Protein AF-0000000087791163 (afdb_homodimer)

Radius of gyration: 29.07 Å; Cα contacts (8 Å, |Δi|>4): 1615; chains: 2; bounding box: 46×96×60 Å

Sequence (664 aa):
MSKIKMAILGCGGMSGEHAKRYKQHSDVEIVALCDVSEEIVQKYIDKNLAEVEPKPQIFTDFDLMLDSVKPDAVTIVTPHTMHFEHGMKAIAHGCHVFMEKPMVTDSKDAKVLKKAVEESGKVFVVGYNASCTPAMQWLREAIRNNTYGKLETVTGWQTQGWAKGTVGSWRQNPALSGGGQMYDSGAHMFNSLVWSVESPVESVFSFIDNVGTPVDINGTVNIRFQNGVLATMTIAGNCTAGGGAMVYTFETARVEVDGWNGNWIKVFKGWGEEEAVELPGEKQLPNDNFIDAILGRAKAQTSPTNGLIQSQLMDAIYESARTGAPSSPVNDMSKIKMAILGCGGMSGEHAKRYKQHSDVEIVALCDVSEEIVQKYIDKNLAEVEPKPQIFTDFDLMLDSVKPDAVTIVTPHTMHFEHGMKAIAHGCHVFMEKPMVTDSKDAKVLKKAVEESGKVFVVGYNASCTPAMQWLREAIRNNTYGKLETVTGWQTQGWAKGTVGSWRQNPALSGGGQMYDSGAHMFNSLVWSVESPVESVFSFIDNVGTPVDINGTVNIRFQNGVLATMTIAGNCTAGGGAMVYTFETARVEVDGWNGNWIKVFKGWGEEEAVELPGEKQLPNDNFIDAILGRAKAQTSPTNGLIQSQLMDAIYESARTGAPSSPVND

Secondary structure (DSSP, 8-state):
---EEEEEE--SHHHHHHHHHHHT-TTEEEEEEE-S-HHHHHHHHHHH-TT-SSPPEEES-HHHHHHHH--SEEEE-S-GGGHHHHHHHHHHTT-EEEEPSSS-S-HHHHHHHHHHHHHHT--EEE--SGGG-HHHHHHHHHHHTTBTB-EEEEEEEEE--HHHHTTTSGGG-HHHHSSSTTTTTHHHHHHHHHHHH-S-EEEEEEEEE-TTSSS--EEEEEEEETTS-EEEEEEE-S-SS-EEEEEEEESS-EEEE-TTT---EEEESSTT-EE----SS----HHHHHHHHHTTSS--SS-HHHHHHHHHHHHHHHHHHHHTS-B-STT-/-PPEEEEEE--SHHHHHHHHHHHT-TTEEEEEEE-S-HHHHHHHHHHH-TT-SSPPEEES-HHHHHHHH--SEEEE-S-GGGHHHHHHHHHHTT-EEEEPSSS-S-HHHHHHHHHHHHHHT--EEE--SGGG-HHHHHHHHHHHTTBTB-EEEEEEEEE--HHHHTTTSGGG-HHHHSSSTTTTTHHHHHHHHHHHH-S-EEEEEEEEE-TTSSS--EEEEEEEETTS-EEEEEEE-S-SS-EEEEEEEESS-EEEE-TTT---EEEESSTT-EE----SS----HHHHHHHHHTTSS--SS-HHHHHHHHHHHHHHHHHHHHTS-B-STT-

Solvent-accessible surface area (backbone atoms only — not comparable to full-atom values): 32854 Å² total; per-residue (Å²): 130,86,54,43,34,32,26,38,37,27,53,46,76,76,32,44,59,53,46,53,50,40,75,69,33,89,61,42,38,66,51,33,38,27,27,87,40,64,68,47,42,51,53,38,36,62,72,56,42,65,82,50,78,75,68,48,46,82,33,60,41,66,67,58,42,49,70,72,66,57,44,51,26,38,38,40,46,58,56,34,58,48,33,54,62,53,51,51,52,41,46,75,68,66,22,26,37,40,32,41,62,48,48,37,74,35,39,70,58,24,52,54,50,35,52,52,42,65,74,65,71,46,56,49,29,35,50,53,51,43,69,30,14,21,44,44,44,46,50,27,49,37,55,75,64,39,69,40,43,61,68,44,39,36,43,35,40,38,34,24,44,46,53,76,71,35,63,93,39,62,54,49,33,46,87,36,35,60,31,20,35,58,52,52,70,32,37,36,40,53,40,31,48,53,66,39,68,68,53,61,58,52,36,24,40,31,51,68,42,34,83,90,49,79,20,42,27,30,37,40,38,35,37,34,30,68,83,63,33,37,33,38,40,37,36,36,13,59,12,48,18,32,52,58,40,26,39,40,34,17,38,45,23,28,34,40,31,28,40,65,78,30,82,46,69,45,35,23,57,26,69,85,40,76,48,91,78,87,59,68,71,69,73,49,53,44,70,58,42,43,54,32,26,72,72,68,75,40,73,64,69,33,40,50,66,56,37,27,55,45,19,27,50,50,52,15,37,54,49,3,41,72,70,68,40,68,24,44,45,69,85,107,130,86,52,42,34,31,27,39,37,27,54,47,75,76,32,44,59,52,46,52,50,41,74,71,34,88,59,42,39,65,52,32,39,26,25,88,40,64,66,47,41,52,52,39,37,64,72,54,42,65,83,50,78,75,68,50,45,82,33,59,41,67,67,59,42,49,70,69,66,58,43,50,26,38,37,40,44,59,56,34,57,48,33,53,62,53,51,51,53,41,45,74,68,67,20,25,37,39,31,41,61,48,51,37,75,37,39,69,58,25,52,53,50,34,52,52,41,64,73,66,71,46,55,48,29,35,51,54,51,41,69,31,14,21,45,43,44,46,50,28,49,38,55,75,64,40,69,40,43,61,68,44,37,36,42,35,40,37,35,24,44,46,54,76,71,34,63,92,38,61,54,49,32,44,86,35,33,61,30,20,34,57,53,54,71,32,35,36,40,53,38,31,48,52,66,41,68,67,54,61,60,52,38,23,38,31,50,67,41,34,83,90,50,80,21,41,28,29,36,39,38,34,39,34,30,68,82,64,32,36,34,38,39,36,34,35,14,59,13,48,18,32,51,58,39,26,40,40,34,19,38,43,22,28,35,41,33,27,42,67,75,29,82,45,69,45,36,23,56,27,68,86,40,73,48,90,80,87,60,68,73,70,74,49,52,44,70,57,41,43,54,33,26,72,72,68,74,40,73,63,68,32,38,51,66,56,36,27,56,44,18,27,51,49,50,15,37,56,49,4,40,73,70,68,40,68,24,44,45,70,85,108

pLDDT: mean 96.02, std 5.29, range [43.31, 98.94]

Organism: NCBI:txid1960156

Foldseek 3Di:
DAAFAEEEEDLDDVVLVVLQVQQPDPRHDDAAYEALDQVSVVVSCVVRPVPPPPDHHYYPDLLCCCVPVVGQAYEYDFFQQCLLVSLLSCLVSLHAYEYEPPNHQALVSLVVSQVSCVVSVHHYAYQAQQLQALLLVVLLVCQVVCVQHHWAEKEKEWEEQQCVVQPPHCQLVCVRHVAHQCRPQVLLLLLSVCVRNVFFWFKKAKAFDCVPTNHGAWMKMWTAGPVNYTYIYIYHNNDHDTDMWMWTDHPQWIKIARSRNGPDIWIGRDDVRTDDDDTDDHGDGQSVLSSCCNVVNDPRRHGSVSSSSSSLVSVQHVVNNVVVHMGGSPVD/DAAFAEEEEDLDDVVLVVLQVQQPDPRHDDAAYEALDQVSVVVSCVVRPVPPPPDHHYYPDLLCCCVPVVGQAYEYDFFQQCLLVSLLSCLVSLHAYEYEPLNHQALVSLVVSQVSCVVSVHHYAYQAQQLQALLLVVLLVCQVVCVQHHWAEKEKEWEEQQCVVQPPHCQLVCVRHVAHQCRPQVLLLLLSVCVRNVFFWFKKAKAFDCVPTNHTAWMKMWTAGPVNYTYIYTYHNNDHDTDMWMWTDHPQWIKIARSRNGPDIWIGRDDVRTDDDDTDDDGDGQSVLSSCCNVVNDPRRHGSVSSSSSSLVSVQHVVNNVVVHMGGSPVD

InterPro domains:
  IPR000683 Gfo/Idh/MocA-like oxidoreductase, N-terminal [PF01408] (4-128)
  IPR036291 NAD(P)-binding domain superfamily [SSF51735] (3-158)
  IPR052515 Gfo/Idh/MocA Oxidoreductase [PTHR43249] (2-326)
  IPR055170 GFO/IDH/MocA-like oxidoreductase domain [PF22725] (137-262)

Structure (mmCIF, N/CA/C/O backbone):
data_AF-0000000087791163-model_v1
#
loop_
_entity.id
_entity.type
_entity.pdbx_description
1 polymer 'Putative dehydrogenase'
#
loop_
_atom_site.group_PDB
_atom_site.id
_atom_site.type_symbol
_atom_site.label_atom_id
_atom_site.label_alt_id
_atom_site.label_comp_id
_atom_site.label_asym_id
_atom_site.label_entity_id
_atom_site.label_seq_id
_atom_site.pdbx_PDB_ins_code
_atom_site.Cartn_x
_atom_site.Cartn_y
_atom_site.Cartn_z
_atom_site.occupancy
_atom_site.B_iso_or_equiv
_atom_site.auth_seq_id
_atom_site.auth_comp_id
_atom_site.auth_asym_id
_atom_site.auth_atom_id
_atom_site.pdbx_PDB_model_num
ATOM 1 N N . MET A 1 1 ? 11.633 -34.719 -34.844 1 59.03 1 MET A N 1
ATOM 2 C CA . MET A 1 1 ? 11.906 -35 -33.406 1 59.03 1 MET A CA 1
ATOM 3 C C . MET A 1 1 ? 10.633 -35.406 -32.688 1 59.03 1 MET A C 1
ATOM 5 O O . MET A 1 1 ? 9.531 -35.062 -33.094 1 59.03 1 MET A O 1
ATOM 9 N N . SER A 1 2 ? 10.672 -36.375 -31.797 1 86.06 2 SER A N 1
ATOM 10 C CA . SER A 1 2 ? 9.484 -36.906 -31.141 1 86.06 2 SER A CA 1
ATOM 11 C C . SER A 1 2 ? 8.836 -35.844 -30.25 1 86.06 2 SER A C 1
ATOM 13 O O . SER A 1 2 ? 9.531 -35.062 -29.625 1 86.06 2 SER A O 1
ATOM 15 N N . LYS A 1 3 ? 7.523 -35.625 -30.406 1 95.12 3 LYS A N 1
ATOM 16 C CA . LYS A 1 3 ? 6.762 -34.688 -29.609 1 95.12 3 LYS A CA 1
ATOM 17 C C . LYS A 1 3 ? 6.742 -35.062 -28.141 1 95.12 3 LYS A C 1
ATOM 19 O O . LYS A 1 3 ? 6.828 -36.25 -27.797 1 95.12 3 LYS A O 1
ATOM 24 N N . ILE A 1 4 ? 6.73 -34.125 -27.297 1 97.88 4 ILE A N 1
ATOM 25 C CA . ILE A 1 4 ? 6.516 -34.344 -25.859 1 97.88 4 ILE A CA 1
ATOM 26 C C . ILE A 1 4 ? 5.105 -34.875 -25.625 1 97.88 4 ILE A C 1
ATOM 28 O O . ILE A 1 4 ? 4.117 -34.219 -25.969 1 97.88 4 ILE A O 1
ATOM 32 N N . LYS A 1 5 ? 5.051 -36.062 -25.141 1 98.31 5 LYS A N 1
ATOM 33 C CA . LYS A 1 5 ? 3.756 -36.594 -24.734 1 98.31 5 LYS A CA 1
ATOM 34 C C . LYS A 1 5 ? 3.271 -35.938 -23.453 1 98.31 5 LYS A C 1
ATOM 36 O O . LYS A 1 5 ? 3.771 -36.219 -22.359 1 98.31 5 LYS A O 1
ATOM 41 N N . MET A 1 6 ? 2.232 -35.062 -23.609 1 98.56 6 MET A N 1
ATOM 42 C CA . MET A 1 6 ? 1.735 -34.25 -22.5 1 98.56 6 MET A CA 1
ATOM 43 C C . MET A 1 6 ? 0.412 -34.812 -21.969 1 98.56 6 MET A C 1
ATOM 45 O O . MET A 1 6 ? -0.527 -35 -22.75 1 98.56 6 MET A O 1
ATOM 49 N N . ALA A 1 7 ? 0.356 -35.094 -20.703 1 98.69 7 ALA A N 1
ATOM 50 C CA . ALA A 1 7 ? -0.91 -35.375 -20.031 1 98.69 7 ALA A CA 1
ATOM 51 C C . ALA A 1 7 ? -1.381 -34.156 -19.219 1 98.69 7 ALA A C 1
ATOM 53 O O . ALA A 1 7 ? -0.566 -33.375 -18.75 1 98.69 7 ALA A O 1
ATOM 54 N N . ILE A 1 8 ? -2.697 -33.969 -19.062 1 98.62 8 ILE A N 1
ATOM 55 C CA . ILE A 1 8 ? -3.283 -32.906 -18.281 1 98.62 8 ILE A CA 1
ATOM 56 C C . ILE A 1 8 ? -4.137 -33.469 -17.156 1 98.62 8 ILE A C 1
ATOM 58 O O . ILE A 1 8 ? -5.031 -34.281 -17.391 1 98.62 8 ILE A O 1
ATOM 62 N N . LEU A 1 9 ? -3.725 -33.156 -15.961 1 98.69 9 LEU A N 1
ATOM 63 C CA . LEU A 1 9 ? -4.492 -33.531 -14.773 1 98.69 9 LEU A CA 1
ATOM 64 C C . LEU A 1 9 ? -5.289 -32.344 -14.25 1 98.69 9 LEU A C 1
ATOM 66 O O . LEU A 1 9 ? -4.707 -31.344 -13.805 1 98.69 9 LEU A O 1
ATOM 70 N N . GLY A 1 10 ? -6.613 -32.438 -14.164 1 98.19 10 GLY A N 1
ATOM 71 C CA . GLY A 1 10 ? -7.508 -31.328 -13.859 1 98.19 10 GLY A CA 1
ATOM 72 C C . GLY A 1 10 ? -8.055 -30.641 -15.102 1 98.19 10 GLY A C 1
ATOM 73 O O . GLY A 1 10 ? -7.332 -29.922 -15.797 1 98.19 10 GLY A O 1
ATOM 74 N N . CYS A 1 11 ? -9.336 -30.828 -15.375 1 96.56 11 CYS A N 1
ATOM 75 C CA . CYS A 1 11 ? -9.961 -30.344 -16.594 1 96.56 11 CYS A CA 1
ATOM 76 C C . CYS A 1 11 ? -10.961 -29.234 -16.297 1 96.56 11 CYS A C 1
ATOM 78 O O . CYS A 1 11 ? -12.078 -29.25 -16.797 1 96.56 11 CYS A O 1
ATOM 80 N N . GLY A 1 12 ? -10.492 -28.328 -15.43 1 90.88 12 GLY A N 1
ATOM 81 C CA . GLY A 1 12 ? -11.289 -27.156 -15.102 1 90.88 12 GLY A CA 1
ATOM 82 C C . GLY A 1 12 ? -11.031 -25.969 -16.016 1 90.88 12 GLY A C 1
ATOM 83 O O . GLY A 1 12 ? -10.43 -26.125 -17.078 1 90.88 12 GLY A O 1
ATOM 84 N N . GLY A 1 13 ? -11.594 -24.797 -15.695 1 85.31 13 GLY A N 1
ATOM 85 C CA . GLY A 1 13 ? -11.555 -23.594 -16.516 1 85.31 13 GLY A CA 1
ATOM 86 C C . GLY A 1 13 ? -10.141 -23.188 -16.906 1 85.31 13 GLY A C 1
ATOM 87 O O . GLY A 1 13 ? -9.828 -23.078 -18.094 1 85.31 13 GLY A O 1
ATOM 88 N N . MET A 1 14 ? -9.258 -23.031 -15.961 1 88 14 MET A N 1
ATOM 89 C CA . MET A 1 14 ? -7.891 -22.609 -16.219 1 88 14 MET A CA 1
ATOM 90 C C . MET A 1 14 ? -7.168 -23.609 -17.125 1 88 14 MET A C 1
ATOM 92 O O . MET A 1 14 ? -6.312 -23.219 -17.922 1 88 14 MET A O 1
ATOM 96 N N . SER A 1 15 ? -7.527 -24.797 -16.984 1 94 15 SER A N 1
ATOM 97 C CA . SER A 1 15 ? -6.914 -25.875 -17.766 1 94 15 SER A CA 1
ATOM 98 C C . SER A 1 15 ? -7.195 -25.703 -19.25 1 94 15 SER A C 1
ATOM 100 O O . SER A 1 15 ? -6.391 -26.109 -20.094 1 94 15 SER A O 1
ATOM 102 N N . GLY A 1 16 ? -8.312 -25.125 -19.547 1 93.81 16 GLY A N 1
ATOM 103 C CA . GLY A 1 16 ? -8.664 -24.891 -20.938 1 93.81 16 GLY A CA 1
ATOM 104 C C . GLY A 1 16 ? -7.648 -24.031 -21.672 1 93.81 16 GLY A C 1
ATOM 105 O O . GLY A 1 16 ? -7.352 -24.266 -22.844 1 93.81 16 GLY A O 1
ATOM 106 N N . GLU A 1 17 ? -7.094 -23.109 -20.984 1 92.88 17 GLU A N 1
ATOM 107 C CA . GLU A 1 17 ? -6.082 -22.234 -21.578 1 92.88 17 GLU A CA 1
ATOM 108 C C . GLU A 1 17 ? -4.805 -23.016 -21.891 1 92.88 17 GLU A C 1
ATOM 110 O O . GLU A 1 17 ? -4.148 -22.75 -22.906 1 92.88 17 GLU A O 1
ATOM 115 N N . HIS A 1 18 ? -4.477 -23.953 -21.062 1 95.31 18 HIS A N 1
ATOM 116 C CA . HIS A 1 18 ? -3.316 -24.797 -21.312 1 95.31 18 HIS A CA 1
ATOM 117 C C . HIS A 1 18 ? -3.539 -25.703 -22.531 1 95.31 18 HIS A C 1
ATOM 119 O O . HIS A 1 18 ? -2.666 -25.812 -23.391 1 95.31 18 HIS A O 1
ATOM 125 N N . ALA A 1 19 ? -4.715 -26.25 -22.609 1 95.69 19 ALA A N 1
ATOM 126 C CA . ALA A 1 19 ? -5.047 -27.125 -23.734 1 95.69 19 ALA A CA 1
ATOM 127 C C . ALA A 1 19 ? -4.953 -26.391 -25.062 1 95.69 19 ALA A C 1
ATOM 129 O O . ALA A 1 19 ? -4.398 -26.906 -26.031 1 95.69 19 ALA A O 1
ATOM 130 N N . LYS A 1 20 ? -5.492 -25.203 -25.016 1 93.44 20 LYS A N 1
ATOM 131 C CA . LYS A 1 20 ? -5.484 -24.375 -26.219 1 93.44 20 LYS A CA 1
ATOM 132 C C . LYS A 1 20 ? -4.059 -24.078 -26.672 1 93.44 20 LYS A C 1
ATOM 134 O O . LYS A 1 20 ? -3.768 -24.094 -27.875 1 93.44 20 LYS A O 1
ATOM 139 N N . ARG A 1 21 ? -3.285 -23.906 -25.75 1 93.44 21 ARG A N 1
ATOM 140 C CA . ARG A 1 21 ? -1.897 -23.578 -26.078 1 93.44 21 ARG A CA 1
ATOM 141 C C . ARG A 1 21 ? -1.142 -24.828 -26.531 1 93.44 21 ARG A C 1
ATOM 143 O O . ARG A 1 21 ? -0.401 -24.781 -27.516 1 93.44 21 ARG A O 1
ATOM 150 N N . TYR A 1 22 ? -1.324 -25.969 -25.938 1 95.69 22 TYR A N 1
ATOM 151 C CA . TYR A 1 22 ? -0.622 -27.203 -26.25 1 95.69 22 TYR A CA 1
ATOM 152 C C . TYR A 1 22 ? -1.032 -27.719 -27.625 1 95.69 22 TYR A C 1
ATOM 154 O O . TYR A 1 22 ? -0.196 -28.219 -28.375 1 95.69 22 TYR A O 1
ATOM 162 N N . LYS A 1 23 ? -2.279 -27.547 -27.891 1 94.44 23 LYS A N 1
ATOM 163 C CA . LYS A 1 23 ? -2.752 -28.125 -29.156 1 94.44 23 LYS A CA 1
ATOM 164 C C . LYS A 1 23 ? -2.158 -27.375 -30.344 1 94.44 23 LYS A C 1
ATOM 166 O O . LYS A 1 23 ? -2.068 -27.938 -31.453 1 94.44 23 LYS A O 1
ATOM 171 N N . GLN A 1 24 ? -1.739 -26.156 -30.078 1 92.31 24 GLN A N 1
ATOM 172 C CA . GLN A 1 24 ? -1.17 -25.344 -31.141 1 92.31 24 GLN A CA 1
ATOM 173 C C . GLN A 1 24 ? 0.351 -25.469 -31.188 1 92.31 24 GLN A C 1
ATOM 175 O O . GLN A 1 24 ? 1 -24.938 -32.094 1 92.31 24 GLN A O 1
ATOM 180 N N . HIS A 1 25 ? 0.873 -26.125 -30.266 1 94.25 25 HIS A N 1
ATOM 181 C CA . HIS A 1 25 ? 2.324 -26.219 -30.156 1 94.25 25 HIS A CA 1
ATOM 182 C C . HIS A 1 25 ? 2.857 -27.422 -30.922 1 94.25 25 HIS A C 1
ATOM 184 O O . HIS A 1 25 ? 2.531 -28.562 -30.594 1 94.25 25 HIS A O 1
ATOM 190 N N . SER A 1 26 ? 3.797 -27.234 -31.797 1 94.19 26 SER A N 1
ATOM 191 C CA . SER A 1 26 ? 4.246 -28.281 -32.719 1 94.19 26 SER A CA 1
ATOM 192 C C . SER A 1 26 ? 5.047 -29.344 -31.984 1 94.19 26 SER A C 1
ATOM 194 O O . SER A 1 26 ? 5.164 -30.484 -32.469 1 94.19 26 SER A O 1
ATOM 196 N N . ASP A 1 27 ? 5.539 -29.016 -30.781 1 96.56 27 ASP A N 1
ATOM 197 C CA . ASP A 1 27 ? 6.426 -29.938 -30.078 1 96.56 27 ASP A CA 1
ATOM 198 C C . ASP A 1 27 ? 5.664 -30.766 -29.047 1 96.56 27 ASP A C 1
ATOM 200 O O . ASP A 1 27 ? 6.262 -31.516 -28.281 1 96.56 27 ASP A O 1
ATOM 204 N N . VAL A 1 28 ? 4.352 -30.609 -29 1 97.62 28 VAL A N 1
ATOM 205 C CA . VAL A 1 28 ? 3.596 -31.219 -27.922 1 97.62 28 VAL A CA 1
ATOM 206 C C . VAL A 1 28 ? 2.438 -32.031 -28.484 1 97.62 28 VAL A C 1
ATOM 208 O O . VAL A 1 28 ? 1.807 -31.625 -29.469 1 97.62 28 VAL A O 1
ATOM 211 N N . GLU A 1 29 ? 2.238 -33.125 -27.969 1 97.31 29 GLU A N 1
ATOM 212 C CA . GLU A 1 29 ? 1.05 -33.938 -28.203 1 97.31 29 GLU A CA 1
ATOM 213 C C . GLU A 1 29 ? 0.303 -34.25 -26.906 1 97.31 29 GLU A C 1
ATOM 215 O O . GLU A 1 29 ? 0.87 -34.812 -25.984 1 97.31 29 GLU A O 1
ATOM 220 N N . ILE A 1 30 ? -0.978 -33.844 -26.828 1 98.12 30 ILE A N 1
ATOM 221 C CA . ILE A 1 30 ? -1.797 -34.156 -25.672 1 98.12 30 ILE A CA 1
ATOM 222 C C . ILE A 1 30 ? -2.246 -35.625 -25.75 1 98.12 30 ILE A C 1
ATOM 224 O O . ILE A 1 30 ? -3.029 -36 -26.625 1 98.12 30 ILE A O 1
ATOM 228 N N . VAL A 1 31 ? -1.844 -36.406 -24.75 1 97.94 31 VAL A N 1
ATOM 229 C CA . VAL A 1 31 ? -2.033 -37.844 -24.953 1 97.94 31 VAL A CA 1
ATOM 230 C C . VAL A 1 31 ? -3.07 -38.375 -23.969 1 97.94 31 VAL A C 1
ATOM 232 O O . VAL A 1 31 ? -3.646 -39.438 -24.172 1 97.94 31 VAL A O 1
ATOM 235 N N . ALA A 1 32 ? -3.271 -37.625 -22.891 1 98.38 32 ALA A N 1
ATOM 236 C CA . ALA A 1 32 ? -4.195 -38.125 -21.875 1 98.38 32 ALA A CA 1
ATOM 237 C C . ALA A 1 32 ? -4.766 -36.969 -21.047 1 98.38 32 ALA A C 1
ATOM 239 O O . ALA A 1 32 ? -4.109 -35.938 -20.844 1 98.38 32 ALA A O 1
ATOM 240 N N . LEU A 1 33 ? -5.98 -37.156 -20.594 1 98.44 33 LEU A N 1
ATOM 241 C CA . LEU A 1 33 ? -6.684 -36.25 -19.672 1 98.44 33 LEU A CA 1
ATOM 242 C C . LEU A 1 33 ? -7.203 -37.031 -18.469 1 98.44 33 LEU A C 1
ATOM 244 O O . LEU A 1 33 ? -7.66 -38.156 -18.594 1 98.44 33 LEU A O 1
ATOM 248 N N . CYS A 1 34 ? -7.121 -36.375 -17.328 1 98.5 34 CYS A N 1
ATOM 249 C CA . CYS A 1 34 ? -7.637 -37 -16.125 1 98.5 34 CYS A CA 1
ATOM 250 C C . CYS A 1 34 ? -8.391 -36 -15.266 1 98.5 34 CYS A C 1
ATOM 252 O O . CYS A 1 34 ? -7.926 -34.875 -15.062 1 98.5 34 CYS A O 1
ATOM 254 N N . ASP A 1 35 ? -9.539 -36.312 -14.805 1 97.81 35 ASP A N 1
ATOM 255 C CA . ASP A 1 35 ? -10.352 -35.594 -13.812 1 97.81 35 ASP A CA 1
ATOM 256 C C . ASP A 1 35 ? -11.18 -36.594 -12.992 1 97.81 35 ASP A C 1
ATOM 258 O O . ASP A 1 35 ? -11.352 -37.75 -13.383 1 97.81 35 ASP A O 1
ATOM 262 N N . VAL A 1 36 ? -11.633 -36.094 -11.844 1 94.94 36 VAL A N 1
ATOM 263 C CA . VAL A 1 36 ? -12.383 -36.969 -10.961 1 94.94 36 VAL A CA 1
ATOM 264 C C . VAL A 1 36 ? -13.719 -37.344 -11.609 1 94.94 36 VAL A C 1
ATOM 266 O O . VAL A 1 36 ? -14.32 -38.375 -11.281 1 94.94 36 VAL A O 1
ATOM 269 N N . SER A 1 37 ? -14.164 -36.531 -12.594 1 95.75 37 SER A N 1
ATOM 270 C CA . SER A 1 37 ? -15.445 -36.719 -13.266 1 95.75 37 SER A CA 1
ATOM 271 C C . SER A 1 37 ? -15.25 -36.938 -14.766 1 95.75 37 SER A C 1
ATOM 273 O O . SER A 1 37 ? -14.758 -36.062 -15.469 1 95.75 37 SER A O 1
ATOM 275 N N . GLU A 1 38 ? -15.766 -38.062 -15.219 1 95.81 38 GLU A N 1
ATOM 276 C CA . GLU A 1 38 ? -15.695 -38.312 -16.656 1 95.81 38 GLU A CA 1
ATOM 277 C C . GLU A 1 38 ? -16.469 -37.281 -17.453 1 95.81 38 GLU A C 1
ATOM 279 O O . GLU A 1 38 ? -16.062 -36.906 -18.547 1 95.81 38 GLU A O 1
ATOM 284 N N . GLU A 1 39 ? -17.531 -36.875 -16.875 1 96.5 39 GLU A N 1
ATOM 285 C CA . GLU A 1 39 ? -18.344 -35.844 -17.516 1 96.5 39 GLU A CA 1
ATOM 286 C C . GLU A 1 39 ? -17.562 -34.562 -17.719 1 96.5 39 GLU A C 1
ATOM 288 O O . GLU A 1 39 ? -17.656 -33.938 -18.781 1 96.5 39 GLU A O 1
ATOM 293 N N . ILE A 1 40 ? -16.766 -34.25 -16.703 1 95.88 40 ILE A N 1
ATOM 294 C CA . ILE A 1 40 ? -15.953 -33.031 -16.781 1 95.88 40 ILE A CA 1
ATOM 295 C C . ILE A 1 40 ? -14.914 -33.188 -17.891 1 95.88 40 ILE A C 1
ATOM 297 O O . ILE A 1 40 ? -14.695 -32.25 -18.672 1 95.88 40 ILE A O 1
ATOM 301 N N . VAL A 1 41 ? -14.375 -34.312 -18.062 1 96.88 41 VAL A N 1
ATOM 302 C CA . VAL A 1 41 ? -13.344 -34.562 -19.062 1 96.88 41 VAL A CA 1
ATOM 303 C C . VAL A 1 41 ? -13.945 -34.5 -20.469 1 96.88 41 VAL A C 1
ATOM 305 O O . VAL A 1 41 ? -13.367 -33.875 -21.359 1 96.88 41 VAL A O 1
ATOM 308 N N . GLN A 1 42 ? -15.086 -35.094 -20.578 1 96.06 42 GLN A N 1
ATOM 309 C CA . GLN A 1 42 ? -15.734 -35.094 -21.891 1 96.06 42 GLN A CA 1
ATOM 310 C C . GLN A 1 42 ? -16.094 -33.688 -22.312 1 96.06 42 GLN A C 1
ATOM 312 O O . GLN A 1 42 ? -15.859 -33.281 -23.453 1 96.06 42 GLN A O 1
ATOM 317 N N . LYS A 1 43 ? -16.672 -32.938 -21.375 1 96.12 43 LYS A N 1
ATOM 318 C CA . LYS A 1 43 ? -17 -31.531 -21.672 1 96.12 43 LYS A CA 1
ATOM 319 C C . LYS A 1 43 ? -15.75 -30.75 -22.031 1 96.12 43 LYS A C 1
ATOM 321 O O . LYS A 1 43 ? -15.781 -29.875 -22.906 1 96.12 43 LYS A O 1
ATOM 326 N N . TYR A 1 44 ? -14.734 -31.062 -21.328 1 96.12 44 TYR A N 1
ATOM 327 C CA . TYR A 1 44 ? -13.438 -30.438 -21.562 1 96.12 44 TYR A CA 1
ATOM 328 C C . TYR A 1 44 ? -12.945 -30.719 -22.969 1 96.12 44 TYR A C 1
ATOM 330 O O . TYR A 1 44 ? -12.477 -29.797 -23.672 1 96.12 44 TYR A O 1
ATOM 338 N N . ILE A 1 45 ? -13.047 -31.906 -23.484 1 96.25 45 ILE A N 1
ATOM 339 C CA . ILE A 1 45 ? -12.633 -32.312 -24.828 1 96.25 45 ILE A CA 1
ATOM 340 C C . ILE A 1 45 ? -13.492 -31.578 -25.859 1 96.25 45 ILE A C 1
ATOM 342 O O . ILE A 1 45 ? -12.977 -31 -26.812 1 96.25 45 ILE A O 1
ATOM 346 N N . ASP A 1 46 ? -14.773 -31.578 -25.641 1 96.25 46 ASP A N 1
ATOM 347 C CA . ASP A 1 46 ? -15.711 -30.969 -26.578 1 96.25 46 ASP A CA 1
ATOM 348 C C . ASP A 1 46 ? -15.438 -29.469 -26.734 1 96.25 46 ASP A C 1
ATOM 350 O O . ASP A 1 46 ? -15.516 -28.938 -27.844 1 96.25 46 ASP A O 1
ATOM 354 N N . LYS A 1 47 ? -15.062 -28.953 -25.672 1 96.25 47 LYS A N 1
ATOM 355 C CA . LYS A 1 47 ? -14.898 -27.5 -25.656 1 96.25 47 LYS A CA 1
ATOM 356 C C . LYS A 1 47 ? -13.523 -27.094 -26.188 1 96.25 47 LYS A C 1
ATOM 358 O O . LYS A 1 47 ? -13.391 -26.094 -26.891 1 96.25 47 LYS A O 1
ATOM 363 N N . ASN A 1 48 ? -12.461 -27.891 -25.797 1 96.62 48 ASN A N 1
ATOM 364 C CA . ASN A 1 48 ? -11.109 -27.359 -26 1 96.62 48 ASN A CA 1
ATOM 365 C C . ASN A 1 48 ? -10.336 -28.203 -27.016 1 96.62 48 ASN A C 1
ATOM 367 O O . ASN A 1 48 ? -9.336 -27.734 -27.578 1 96.62 48 ASN A O 1
ATOM 371 N N . LEU A 1 49 ? -10.766 -29.422 -27.281 1 96.62 49 LEU A N 1
ATOM 372 C CA . LEU A 1 49 ? -9.938 -30.359 -28.047 1 96.62 49 LEU A CA 1
ATOM 373 C C . LEU A 1 49 ? -10.766 -31.078 -29.094 1 96.62 49 LEU A C 1
ATOM 375 O O . LEU A 1 49 ? -10.438 -32.188 -29.5 1 96.62 49 LEU A O 1
ATOM 379 N N . ALA A 1 50 ? -11.797 -30.484 -29.516 1 94.94 50 ALA A N 1
ATOM 380 C CA . ALA A 1 50 ? -12.719 -31.141 -30.453 1 94.94 50 ALA A CA 1
ATOM 381 C C . ALA A 1 50 ? -12.008 -31.531 -31.734 1 94.94 50 ALA A C 1
ATOM 383 O O . ALA A 1 50 ? -12.297 -32.594 -32.312 1 94.94 50 ALA A O 1
ATOM 384 N N . GLU A 1 51 ? -11.062 -30.812 -32.156 1 94.06 51 GLU A N 1
ATOM 385 C CA . GLU A 1 51 ? -10.438 -31 -33.438 1 94.06 51 GLU A CA 1
ATOM 386 C C . GLU A 1 51 ? -9.156 -31.812 -33.344 1 94.06 51 GLU A C 1
ATOM 388 O O . GLU A 1 51 ? -8.531 -32.156 -34.344 1 94.06 51 GLU A O 1
ATOM 393 N N . VAL A 1 52 ? -8.789 -32.094 -32.125 1 94.25 52 VAL A N 1
ATOM 394 C CA . VAL A 1 52 ? -7.512 -32.75 -31.922 1 94.25 52 VAL A CA 1
ATOM 395 C C . VAL A 1 52 ? -7.641 -34.25 -32.25 1 94.25 52 VAL A C 1
ATOM 397 O O . VAL A 1 52 ? -8.586 -34.906 -31.828 1 94.25 52 VAL A O 1
ATOM 400 N N . GLU A 1 53 ? -6.672 -34.781 -33.125 1 93.5 53 GLU A N 1
ATOM 401 C CA . GLU A 1 53 ? -6.582 -36.188 -33.469 1 93.5 53 GLU A CA 1
ATOM 402 C C . GLU A 1 53 ? -5.137 -36.656 -33.406 1 93.5 53 GLU A C 1
ATOM 404 O O . GLU A 1 53 ? -4.234 -36 -33.906 1 93.5 53 GLU A O 1
ATOM 409 N N . PRO A 1 54 ? -5.008 -37.875 -32.875 1 93.75 54 PRO A N 1
ATOM 410 C CA . PRO A 1 54 ? -5.98 -38.719 -32.156 1 93.75 54 PRO A CA 1
ATOM 411 C C . PRO A 1 54 ? -6.445 -38.062 -30.859 1 93.75 54 PRO A C 1
ATOM 413 O O . PRO A 1 54 ? -5.715 -37.281 -30.266 1 93.75 54 PRO A O 1
ATOM 416 N N . LYS A 1 55 ? -7.617 -38.406 -30.391 1 96 55 LYS A N 1
ATOM 417 C CA . LYS A 1 55 ? -8.133 -37.906 -29.125 1 96 55 LYS A CA 1
ATOM 418 C C . LYS A 1 55 ? -7.293 -38.406 -27.953 1 96 55 LYS A C 1
ATOM 420 O O . LYS A 1 55 ? -6.875 -39.562 -27.938 1 96 55 LYS A O 1
ATOM 425 N N . PRO A 1 56 ? -7.102 -37.562 -27 1 97.31 56 PRO A N 1
ATOM 426 C CA . PRO A 1 56 ? -6.414 -38.031 -25.797 1 97.31 56 PRO A CA 1
ATOM 427 C C . PRO A 1 56 ? -7.203 -39.094 -25.047 1 97.31 56 PRO A C 1
ATOM 429 O O . PRO A 1 56 ? -8.438 -39.094 -25.078 1 97.31 56 PRO A O 1
ATOM 432 N N . GLN A 1 57 ? -6.469 -39.969 -24.438 1 97.81 57 GLN A N 1
ATOM 433 C CA . GLN A 1 57 ? -7.121 -40.969 -23.594 1 97.81 57 GLN A CA 1
ATOM 434 C C . GLN A 1 57 ? -7.719 -40.312 -22.344 1 97.81 57 GLN A C 1
ATOM 436 O O . GLN A 1 57 ? -7.172 -39.344 -21.828 1 97.81 57 GLN A O 1
ATOM 441 N N . ILE A 1 58 ? -8.867 -40.906 -21.844 1 97.88 58 ILE A N 1
ATOM 442 C CA . ILE A 1 58 ? -9.602 -40.312 -20.734 1 97.88 58 ILE A CA 1
ATOM 443 C C . ILE A 1 58 ? -9.43 -41.188 -19.484 1 97.88 58 ILE A C 1
ATOM 445 O O . ILE A 1 58 ? -9.547 -42.406 -19.562 1 97.88 58 ILE A O 1
ATOM 449 N N . PHE A 1 59 ? -9.125 -40.562 -18.391 1 98.31 59 PHE A N 1
ATOM 450 C CA . PHE A 1 59 ? -8.977 -41.281 -17.125 1 98.31 59 PHE A CA 1
ATOM 451 C C . PHE A 1 59 ? -9.703 -40.562 -16 1 98.31 59 PHE A C 1
ATOM 453 O O . PHE A 1 59 ? -9.891 -39.344 -16.062 1 98.31 59 PHE A O 1
ATOM 460 N N . THR A 1 60 ? -10.109 -41.281 -14.953 1 98.06 60 THR A N 1
ATOM 461 C CA . THR A 1 60 ? -10.641 -40.719 -13.734 1 98.06 60 THR A CA 1
ATOM 462 C C . THR A 1 60 ? -9.734 -41.031 -12.539 1 98.06 60 THR A C 1
ATOM 464 O O . THR A 1 60 ? -10.031 -40.656 -11.406 1 98.06 60 THR A O 1
ATOM 467 N N . ASP A 1 61 ? -8.719 -41.688 -12.891 1 98 61 ASP A N 1
ATOM 468 C CA . ASP A 1 61 ? -7.711 -42.062 -11.898 1 98 61 ASP A CA 1
ATOM 469 C C . ASP A 1 61 ? -6.309 -41.688 -12.375 1 98 61 ASP A C 1
ATOM 471 O O . ASP A 1 61 ? -5.852 -42.156 -13.414 1 98 61 ASP A O 1
ATOM 475 N N . PHE A 1 62 ? -5.629 -40.906 -11.586 1 98.38 62 PHE A N 1
ATOM 476 C CA . PHE A 1 62 ? -4.352 -40.344 -11.984 1 98.38 62 PHE A CA 1
ATOM 477 C C . PHE A 1 62 ? -3.281 -41.406 -12.086 1 98.38 62 PHE A C 1
ATOM 479 O O . PHE A 1 62 ? -2.51 -41.438 -13.047 1 98.38 62 PHE A O 1
ATOM 486 N N . ASP A 1 63 ? -3.213 -42.281 -11.094 1 98.19 63 ASP A N 1
ATOM 487 C CA . ASP A 1 63 ? -2.223 -43.375 -11.102 1 98.19 63 ASP A CA 1
ATOM 488 C C . ASP A 1 63 ? -2.389 -44.25 -12.336 1 98.19 63 ASP A C 1
ATOM 490 O O . ASP A 1 63 ? -1.404 -44.594 -12.984 1 98.19 63 ASP A O 1
ATOM 494 N N . LEU A 1 64 ? -3.631 -44.531 -12.617 1 98.31 64 LEU A N 1
ATOM 495 C CA . LEU A 1 64 ? -3.904 -45.375 -13.797 1 98.31 64 LEU A CA 1
ATOM 496 C C . LEU A 1 64 ? -3.451 -44.656 -15.07 1 98.31 64 LEU A C 1
ATOM 498 O O . LEU A 1 64 ? -2.916 -45.281 -15.984 1 98.31 64 LEU A O 1
ATOM 502 N N . MET A 1 65 ? -3.707 -43.344 -15.125 1 98.62 65 MET A N 1
ATOM 503 C CA . MET A 1 65 ? -3.262 -42.562 -16.281 1 98.62 65 MET A CA 1
ATOM 504 C C . MET A 1 65 ? -1.748 -42.625 -16.438 1 98.62 65 MET A C 1
ATOM 506 O O . MET A 1 65 ? -1.248 -42.906 -17.531 1 98.62 65 MET A O 1
ATOM 510 N N . LEU A 1 66 ? -0.967 -42.469 -15.359 1 98.56 66 LEU A N 1
ATOM 511 C CA . LEU A 1 66 ? 0.491 -42.438 -15.391 1 98.56 66 LEU A CA 1
ATOM 512 C C . LEU A 1 66 ? 1.031 -43.812 -15.805 1 98.56 66 LEU A C 1
ATOM 514 O O . LEU A 1 66 ? 1.958 -43.906 -16.609 1 98.56 66 LEU A O 1
ATOM 518 N N . ASP A 1 67 ? 0.37 -44.875 -15.336 1 98 67 ASP A N 1
ATOM 519 C CA . ASP A 1 67 ? 0.835 -46.25 -15.594 1 98 67 ASP A CA 1
ATOM 520 C C . ASP A 1 67 ? 0.525 -46.656 -17.031 1 98 67 ASP A C 1
ATOM 522 O O . ASP A 1 67 ? 1.3 -47.406 -17.641 1 98 67 ASP A O 1
ATOM 526 N N . SER A 1 68 ? -0.582 -46.219 -17.484 1 98.06 68 SER A N 1
ATOM 527 C CA . SER A 1 68 ? -1.067 -46.656 -18.781 1 98.06 68 SER A CA 1
ATOM 528 C C . SER A 1 68 ? -0.392 -45.906 -19.922 1 98.06 68 SER A C 1
ATOM 530 O O . SER A 1 68 ? 0.041 -46.5 -20.906 1 98.06 68 SER A O 1
ATOM 532 N N . VAL A 1 69 ? -0.306 -44.594 -19.734 1 97.38 69 VAL A N 1
ATOM 533 C CA . VAL A 1 69 ? 0.091 -43.719 -20.844 1 97.38 69 VAL A CA 1
ATOM 534 C C . VAL A 1 69 ? 1.595 -43.469 -20.781 1 97.38 69 VAL A C 1
ATOM 536 O O . VAL A 1 69 ? 2.234 -43.25 -21.812 1 97.38 69 VAL A O 1
ATOM 539 N N . LYS A 1 70 ? 2.221 -43.469 -19.594 1 97.62 70 LYS A N 1
ATOM 540 C CA . LYS A 1 70 ? 3.625 -43.125 -19.359 1 97.62 70 LYS A CA 1
ATOM 541 C C . LYS A 1 70 ? 4.023 -41.844 -20.094 1 97.62 70 LYS A C 1
ATOM 543 O O . LYS A 1 70 ? 4.977 -41.844 -20.875 1 97.62 70 LYS A O 1
ATOM 548 N N . PRO A 1 71 ? 3.334 -40.781 -19.812 1 98.5 71 PRO A N 1
ATOM 549 C CA . PRO A 1 71 ? 3.627 -39.5 -20.5 1 98.5 71 PRO A CA 1
ATOM 550 C C . PRO A 1 71 ? 5.012 -38.969 -20.156 1 98.5 71 PRO A C 1
ATOM 552 O O . PRO A 1 71 ? 5.59 -39.344 -19.125 1 98.5 71 PRO A O 1
ATOM 555 N N . ASP A 1 72 ? 5.551 -38.125 -21.078 1 98.44 72 ASP A N 1
ATOM 556 C CA . ASP A 1 72 ? 6.812 -37.438 -20.812 1 98.44 72 ASP A CA 1
ATOM 557 C C . ASP A 1 72 ? 6.629 -36.344 -19.766 1 98.44 72 ASP A C 1
ATOM 559 O O . ASP A 1 72 ? 7.551 -36.062 -19 1 98.44 72 ASP A O 1
ATOM 563 N N . ALA A 1 73 ? 5.453 -35.719 -19.797 1 98.75 73 ALA A N 1
ATOM 564 C CA . ALA A 1 73 ? 5.176 -34.562 -18.969 1 98.75 73 ALA A CA 1
ATOM 565 C C . ALA A 1 73 ? 3.713 -34.531 -18.531 1 98.75 73 ALA A C 1
ATOM 567 O O . ALA A 1 73 ? 2.848 -35.094 -19.203 1 98.75 73 ALA A O 1
ATOM 568 N N . VAL A 1 74 ? 3.508 -33.875 -17.406 1 98.81 74 VAL A N 1
ATOM 569 C CA . VAL A 1 74 ? 2.158 -33.719 -16.891 1 98.81 74 VAL A CA 1
ATOM 570 C C . VAL A 1 74 ? 1.933 -32.25 -16.516 1 98.81 74 VAL A C 1
ATOM 572 O O . VAL A 1 74 ? 2.795 -31.609 -15.891 1 98.81 74 VAL A O 1
ATOM 575 N N . THR A 1 75 ? 0.809 -31.672 -16.938 1 98.69 75 THR A N 1
ATOM 576 C CA . THR A 1 75 ? 0.309 -30.391 -16.438 1 98.69 75 THR A CA 1
ATOM 577 C C . THR A 1 75 ? -0.755 -30.609 -15.367 1 98.69 75 THR A C 1
ATOM 579 O O . THR A 1 75 ? -1.766 -31.281 -15.617 1 98.69 75 THR A O 1
ATOM 582 N N . ILE A 1 76 ? -0.46 -30.047 -14.219 1 98.62 76 ILE A N 1
ATOM 583 C CA . ILE A 1 76 ? -1.337 -30.25 -13.07 1 98.62 76 ILE A CA 1
ATOM 584 C C . ILE A 1 76 ? -2.125 -28.984 -12.797 1 98.62 76 ILE A C 1
ATOM 586 O O . ILE A 1 76 ? -1.546 -27.953 -12.43 1 98.62 76 ILE A O 1
ATOM 590 N N . VAL A 1 77 ? -3.459 -29.016 -12.938 1 97.81 77 VAL A N 1
ATOM 591 C CA . VAL A 1 77 ? -4.383 -27.906 -12.742 1 97.81 77 VAL A CA 1
ATOM 592 C C . VAL A 1 77 ? -5.531 -28.344 -11.836 1 97.81 77 VAL A C 1
ATOM 594 O O . VAL A 1 77 ? -6.703 -28.172 -12.172 1 97.81 77 VAL A O 1
ATOM 597 N N . THR A 1 78 ? -5.254 -29.016 -10.711 1 97.56 78 THR A N 1
ATOM 598 C CA . THR A 1 78 ? -6.215 -29.5 -9.727 1 97.56 78 THR A CA 1
ATOM 599 C C . THR A 1 78 ? -6.363 -28.5 -8.586 1 97.56 78 THR A C 1
ATOM 601 O O . THR A 1 78 ? -5.645 -27.5 -8.531 1 97.56 78 THR A O 1
ATOM 604 N N . PRO A 1 79 ? -7.34 -28.703 -7.691 1 96.69 79 PRO A N 1
ATOM 605 C CA . PRO A 1 79 ? -7.387 -27.844 -6.508 1 96.69 79 PRO A CA 1
ATOM 606 C C . PRO A 1 79 ? -6.062 -27.797 -5.75 1 96.69 79 PRO A C 1
ATOM 608 O O . PRO A 1 79 ? -5.336 -28.797 -5.723 1 96.69 79 PRO A O 1
ATOM 611 N N . HIS A 1 80 ? -5.797 -26.688 -5.066 1 97.69 80 HIS A N 1
ATOM 612 C CA . HIS A 1 80 ? -4.473 -26.359 -4.551 1 97.69 80 HIS A CA 1
ATOM 613 C C . HIS A 1 80 ? -3.965 -27.438 -3.596 1 97.69 80 HIS A C 1
ATOM 615 O O . HIS A 1 80 ? -2.797 -27.828 -3.658 1 97.69 80 HIS A O 1
ATOM 621 N N . THR A 1 81 ? -4.824 -27.953 -2.773 1 97.69 81 THR A N 1
ATOM 622 C CA . THR A 1 81 ? -4.41 -28.859 -1.706 1 97.69 81 THR A CA 1
ATOM 623 C C . THR A 1 81 ? -4.023 -30.219 -2.27 1 97.69 81 THR A C 1
ATOM 625 O O . THR A 1 81 ? -3.418 -31.031 -1.57 1 97.69 81 THR A O 1
ATOM 628 N N . MET A 1 82 ? -4.262 -30.422 -3.543 1 97.94 82 MET A N 1
ATOM 629 C CA . MET A 1 82 ? -3.967 -31.719 -4.172 1 97.94 82 MET A CA 1
ATOM 630 C C . MET A 1 82 ? -2.619 -31.672 -4.887 1 97.94 82 MET A C 1
ATOM 632 O O . MET A 1 82 ? -2.1 -32.719 -5.297 1 97.94 82 MET A O 1
ATOM 636 N N . HIS A 1 83 ? -2.068 -30.531 -5 1 98.56 83 HIS A N 1
ATOM 637 C CA . HIS A 1 83 ? -0.866 -30.312 -5.801 1 98.56 83 HIS A CA 1
ATOM 638 C C . HIS A 1 83 ? 0.284 -31.188 -5.301 1 98.56 83 HIS A C 1
ATOM 640 O O . HIS A 1 83 ? 0.979 -31.812 -6.098 1 98.56 83 HIS A O 1
ATOM 646 N N . PHE A 1 84 ? 0.426 -31.219 -3.986 1 98.5 84 PHE A N 1
ATOM 647 C CA . PHE A 1 84 ? 1.561 -31.922 -3.408 1 98.5 84 PHE A CA 1
ATOM 648 C C . PHE A 1 84 ? 1.54 -33.406 -3.805 1 98.5 84 PHE A C 1
ATOM 650 O O . PHE A 1 84 ? 2.506 -33.906 -4.379 1 98.5 84 PHE A O 1
ATOM 657 N N . GLU A 1 85 ? 0.434 -34.031 -3.547 1 98.56 85 GLU A N 1
ATOM 658 C CA . GLU A 1 85 ? 0.309 -35.438 -3.844 1 98.56 85 GLU A CA 1
ATOM 659 C C . GLU A 1 85 ? 0.46 -35.719 -5.34 1 98.56 85 GLU A C 1
ATOM 661 O O . GLU A 1 85 ? 1.176 -36.625 -5.742 1 98.56 85 GLU A O 1
ATOM 666 N N . HIS A 1 86 ? -0.185 -34.906 -6.152 1 98.81 86 HIS A N 1
ATOM 667 C CA . HIS A 1 86 ? -0.138 -35.094 -7.602 1 98.81 86 HIS A CA 1
ATOM 668 C C . HIS A 1 86 ? 1.27 -34.875 -8.141 1 98.81 86 HIS A C 1
ATOM 670 O O . HIS A 1 86 ? 1.729 -35.594 -9.023 1 98.81 86 HIS A O 1
ATOM 676 N N . GLY A 1 87 ? 1.924 -33.812 -7.645 1 98.69 87 GLY A N 1
ATOM 677 C CA . GLY A 1 87 ? 3.299 -33.562 -8.039 1 98.69 87 GLY A CA 1
ATOM 678 C C . GLY A 1 87 ? 4.246 -34.688 -7.695 1 98.69 87 GLY A C 1
ATOM 679 O O . GLY A 1 87 ? 5.043 -35.125 -8.531 1 98.69 87 GLY A O 1
ATOM 680 N N . MET A 1 88 ? 4.113 -35.219 -6.461 1 98.69 88 MET A N 1
ATOM 681 C CA . MET A 1 88 ? 4.961 -36.312 -6 1 98.69 88 MET A CA 1
ATOM 682 C C . MET A 1 88 ? 4.77 -37.562 -6.871 1 98.69 88 MET A C 1
ATOM 684 O O . MET A 1 88 ? 5.746 -38.188 -7.27 1 98.69 88 MET A O 1
ATOM 688 N N . LYS A 1 89 ? 3.559 -37.875 -7.168 1 98.69 89 LYS A N 1
ATOM 689 C CA . LYS A 1 89 ? 3.25 -39.031 -7.996 1 98.69 89 LYS A CA 1
ATOM 690 C C . LYS A 1 89 ? 3.836 -38.875 -9.398 1 98.69 89 LYS A C 1
ATOM 692 O O . LYS A 1 89 ? 4.441 -39.812 -9.922 1 98.69 89 LYS A O 1
ATOM 697 N N . ALA A 1 90 ? 3.658 -37.719 -9.984 1 98.81 90 ALA A N 1
ATOM 698 C CA . ALA A 1 90 ? 4.156 -37.469 -11.336 1 98.81 90 ALA A CA 1
ATOM 699 C C . ALA A 1 90 ? 5.676 -37.594 -11.391 1 98.81 90 ALA A C 1
ATOM 701 O O . ALA A 1 90 ? 6.211 -38.25 -12.297 1 98.81 90 ALA A O 1
ATOM 702 N N . ILE A 1 91 ? 6.352 -37.031 -10.43 1 98.38 91 ILE A N 1
ATOM 703 C CA . ILE A 1 91 ? 7.809 -37.094 -10.367 1 98.38 91 ILE A CA 1
ATOM 704 C C . ILE A 1 91 ? 8.281 -38.531 -10.18 1 98.38 91 ILE A C 1
ATOM 706 O O . ILE A 1 91 ? 9.227 -38.969 -10.82 1 98.38 91 ILE A O 1
ATOM 710 N N . ALA A 1 92 ? 7.602 -39.25 -9.32 1 98 92 ALA A N 1
ATOM 711 C CA . ALA A 1 92 ? 7.945 -40.625 -9.062 1 98 92 ALA A CA 1
ATOM 712 C C . ALA A 1 92 ? 7.816 -41.469 -10.32 1 98 92 ALA A C 1
ATOM 714 O O . ALA A 1 92 ? 8.508 -42.5 -10.477 1 98 92 ALA A O 1
ATOM 715 N N . HIS A 1 93 ? 7.004 -41.094 -11.234 1 98.25 93 HIS A N 1
ATOM 716 C CA . HIS A 1 93 ? 6.777 -41.812 -12.477 1 98.25 93 HIS A CA 1
ATOM 717 C C . HIS A 1 93 ? 7.691 -41.312 -13.586 1 98.25 93 HIS A C 1
ATOM 719 O O . HIS A 1 93 ? 7.543 -41.688 -14.75 1 98.25 93 HIS A O 1
ATOM 725 N N . GLY A 1 94 ? 8.578 -40.375 -13.242 1 98.12 94 GLY A N 1
ATOM 726 C CA . GLY A 1 94 ? 9.602 -39.938 -14.18 1 98.12 94 GLY A CA 1
ATOM 727 C C . GLY A 1 94 ? 9.109 -38.844 -15.117 1 98.12 94 GLY A C 1
ATOM 728 O O . GLY A 1 94 ? 9.664 -38.656 -16.203 1 98.12 94 GLY A O 1
ATOM 729 N N . CYS A 1 95 ? 8.07 -38.125 -14.773 1 98.75 95 CYS A N 1
ATOM 730 C CA . CYS A 1 95 ? 7.504 -37.094 -15.648 1 98.75 95 CYS A CA 1
ATOM 731 C C . CYS A 1 95 ? 8.109 -35.719 -15.359 1 98.75 95 CYS A C 1
ATOM 733 O O . CYS A 1 95 ? 8.445 -35.438 -14.211 1 98.75 95 CYS A O 1
ATOM 735 N N . HIS A 1 96 ? 8.305 -34.875 -16.406 1 98.69 96 HIS A N 1
ATOM 736 C CA . HIS A 1 96 ? 8.375 -33.438 -16.219 1 98.69 96 HIS A CA 1
ATOM 737 C C . HIS A 1 96 ? 7.031 -32.875 -15.75 1 98.69 96 HIS A C 1
ATOM 739 O O . HIS A 1 96 ? 5.977 -33.406 -16.094 1 98.69 96 HIS A O 1
ATOM 745 N N . VAL A 1 97 ? 7.043 -31.781 -14.961 1 98.81 97 VAL A N 1
ATOM 746 C CA . VAL A 1 97 ? 5.777 -31.344 -14.398 1 98.81 97 VAL A CA 1
ATOM 747 C C . VAL A 1 97 ? 5.633 -29.828 -14.57 1 98.81 97 VAL A C 1
ATOM 749 O O . VAL A 1 97 ? 6.539 -29.062 -14.219 1 98.81 97 VAL A O 1
ATOM 752 N N . PHE A 1 98 ? 4.52 -29.406 -15.172 1 98.38 98 PHE A N 1
ATOM 753 C CA . PHE A 1 98 ? 3.99 -28.062 -15.008 1 98.38 98 PHE A CA 1
ATOM 754 C C . PHE A 1 98 ? 2.891 -28.031 -13.953 1 98.38 98 PHE A C 1
ATOM 756 O O . PHE A 1 98 ? 1.881 -28.734 -14.086 1 98.38 98 PHE A O 1
ATOM 763 N N . MET A 1 99 ? 3.127 -27.312 -12.93 1 98 99 MET A N 1
ATOM 764 C CA . MET A 1 99 ? 2.135 -27.188 -11.867 1 98 99 MET A CA 1
ATOM 765 C C . MET A 1 99 ? 1.578 -25.766 -11.812 1 98 99 MET A C 1
ATOM 767 O O . MET A 1 99 ? 2.336 -24.797 -11.68 1 98 99 MET A O 1
ATOM 771 N N . GLU A 1 100 ? 0.312 -25.641 -11.961 1 96.56 100 GLU A N 1
ATOM 772 C CA . GLU A 1 100 ? -0.3 -24.312 -11.797 1 96.56 100 GLU A CA 1
ATOM 773 C C . GLU A 1 100 ? -0.037 -23.75 -10.406 1 96.56 100 GLU A C 1
ATOM 775 O O . GLU A 1 100 ? 0.16 -24.516 -9.453 1 96.56 100 GLU A O 1
ATOM 780 N N . LYS A 1 101 ? -0.034 -22.5 -10.312 1 96.31 101 LYS A N 1
ATOM 781 C CA . LYS A 1 101 ? 0.154 -21.844 -9.016 1 96.31 101 LYS A CA 1
ATOM 782 C C . LYS A 1 101 ? -1.107 -21.938 -8.164 1 96.31 101 LYS A C 1
ATOM 784 O O . LYS A 1 101 ? -2.217 -22.031 -8.695 1 96.31 101 LYS A O 1
ATOM 789 N N . PRO A 1 102 ? -0.953 -21.922 -6.898 1 96.12 102 PRO A N 1
ATOM 790 C CA . PRO A 1 102 ? 0.3 -22.016 -6.145 1 96.12 102 PRO A CA 1
ATOM 791 C C . PRO A 1 102 ? 0.917 -23.406 -6.199 1 96.12 102 PRO A C 1
ATOM 793 O O . PRO A 1 102 ? 0.231 -24.375 -6.535 1 96.12 102 PRO A O 1
ATOM 796 N N . MET A 1 103 ? 2.207 -23.531 -5.902 1 97.31 103 MET A N 1
ATOM 797 C CA . MET A 1 103 ? 2.854 -24.828 -5.961 1 97.31 103 MET A CA 1
ATOM 798 C C . MET A 1 103 ? 2.209 -25.797 -4.98 1 97.31 103 MET A C 1
ATOM 800 O O . MET A 1 103 ? 1.739 -26.875 -5.375 1 97.31 103 MET A O 1
ATOM 804 N N . VAL A 1 104 ? 2.186 -25.422 -3.75 1 97.12 104 VAL A N 1
ATOM 805 C CA . VAL A 1 104 ? 1.53 -26.156 -2.674 1 97.12 104 VAL A CA 1
ATOM 806 C C . VAL A 1 104 ? 1.009 -25.172 -1.622 1 97.12 104 VAL A C 1
ATOM 808 O O . VAL A 1 104 ? 1.293 -23.969 -1.685 1 97.12 104 VAL A O 1
ATOM 811 N N . THR A 1 105 ? 0.217 -25.688 -0.6 1 96.31 105 THR A N 1
ATOM 812 C CA . THR A 1 105 ? -0.421 -24.797 0.366 1 96.31 105 THR A CA 1
ATOM 813 C C . THR A 1 105 ? 0.241 -24.922 1.735 1 96.31 105 THR A C 1
ATOM 815 O O . THR A 1 105 ? -0.341 -24.531 2.75 1 96.31 105 THR A O 1
ATOM 818 N N . ASP A 1 106 ? 1.458 -25.516 1.736 1 94.75 106 ASP A N 1
ATOM 819 C CA . ASP A 1 106 ? 2.221 -25.734 2.961 1 94.75 106 ASP A CA 1
ATOM 820 C C . ASP A 1 106 ? 3.721 -25.75 2.678 1 94.75 106 ASP A C 1
ATOM 822 O O . ASP A 1 106 ? 4.172 -26.422 1.751 1 94.75 106 ASP A O 1
ATOM 826 N N . SER A 1 107 ? 4.461 -25.031 3.582 1 96.5 107 SER A N 1
ATOM 827 C CA . SER A 1 107 ? 5.887 -24.906 3.303 1 96.5 107 SER A CA 1
ATOM 828 C C . SER A 1 107 ? 6.613 -26.234 3.543 1 96.5 107 SER A C 1
ATOM 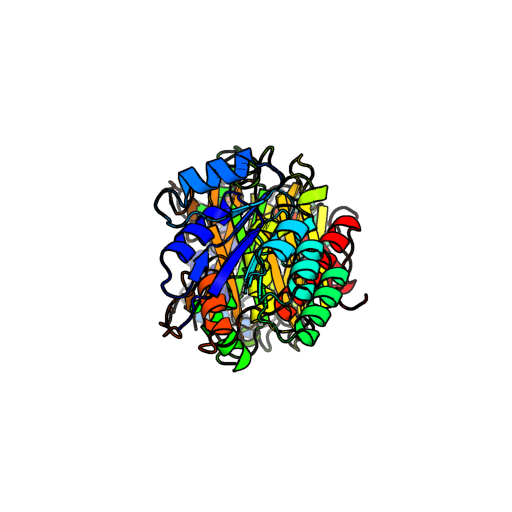830 O O . SER A 1 107 ? 7.633 -26.516 2.906 1 96.5 107 SER A O 1
ATOM 832 N N . LYS A 1 108 ? 6.094 -27.094 4.449 1 97.12 108 LYS A N 1
ATOM 833 C CA . LYS A 1 108 ? 6.707 -28.406 4.656 1 97.12 108 LYS A CA 1
ATOM 834 C C . LYS A 1 108 ? 6.562 -29.281 3.418 1 97.12 108 LYS A C 1
ATOM 836 O O . LYS A 1 108 ? 7.527 -29.906 2.982 1 97.12 108 LYS A O 1
ATOM 841 N N . ASP A 1 109 ? 5.395 -29.234 2.848 1 97.81 109 ASP A N 1
ATOM 842 C CA . ASP A 1 109 ? 5.164 -29.953 1.603 1 97.81 109 ASP A CA 1
ATOM 843 C C . ASP A 1 109 ? 6.043 -29.406 0.479 1 97.81 109 ASP A C 1
ATOM 845 O O . ASP A 1 109 ? 6.574 -30.172 -0.328 1 97.81 109 ASP A O 1
ATOM 849 N N . ALA A 1 110 ? 6.168 -28.109 0.46 1 97.88 110 ALA A N 1
ATOM 850 C CA . ALA A 1 110 ? 6.992 -27.484 -0.566 1 97.88 110 ALA A CA 1
ATOM 851 C C . ALA A 1 110 ? 8.43 -27.984 -0.499 1 97.88 110 ALA A C 1
ATOM 853 O O . ALA A 1 110 ? 9.047 -28.25 -1.53 1 97.88 110 ALA A O 1
ATOM 854 N N . LYS A 1 111 ? 8.961 -28.078 0.689 1 97.44 111 LYS A N 1
ATOM 855 C CA . LYS A 1 111 ? 10.336 -28.547 0.887 1 97.44 111 LYS A CA 1
ATOM 856 C C . LYS A 1 111 ? 10.508 -29.969 0.383 1 97.44 111 LYS A C 1
ATOM 858 O O . LYS A 1 111 ? 11.484 -30.281 -0.31 1 97.44 111 LYS A O 1
ATOM 863 N N . VAL A 1 112 ? 9.555 -30.797 0.709 1 98.38 112 VAL A N 1
ATOM 864 C CA . VAL A 1 112 ? 9.602 -32.219 0.312 1 98.38 112 VAL A CA 1
ATOM 865 C C . VAL A 1 112 ? 9.516 -32.312 -1.208 1 98.38 112 VAL A C 1
ATOM 867 O O . VAL A 1 112 ? 10.305 -33.031 -1.832 1 98.38 112 VAL A O 1
ATOM 870 N N . LEU A 1 113 ? 8.617 -31.594 -1.797 1 98.44 113 LEU A N 1
ATOM 871 C CA . LEU A 1 113 ? 8.438 -31.625 -3.244 1 98.44 113 LEU A CA 1
ATOM 872 C C . LEU A 1 113 ? 9.68 -31.109 -3.959 1 98.44 113 LEU A C 1
ATOM 874 O O . LEU A 1 113 ? 10.125 -31.688 -4.945 1 98.44 113 LEU A O 1
ATOM 878 N N . LYS A 1 114 ? 10.195 -30 -3.479 1 98.12 114 LYS A N 1
ATOM 879 C CA . LYS A 1 114 ? 11.414 -29.453 -4.059 1 98.12 114 LYS A CA 1
ATOM 880 C C . LYS A 1 114 ? 12.539 -30.484 -4.078 1 98.12 114 LYS A C 1
ATOM 882 O O . LYS A 1 114 ? 13.211 -30.656 -5.094 1 98.12 114 LYS A O 1
ATOM 887 N N . LYS A 1 115 ? 12.758 -31.125 -2.963 1 98.25 115 LYS A N 1
ATOM 888 C CA . LYS A 1 115 ? 13.797 -32.156 -2.859 1 98.25 115 LYS A CA 1
ATOM 889 C C . LYS A 1 115 ? 13.57 -33.281 -3.861 1 98.25 115 LYS A C 1
ATOM 891 O O . LYS A 1 115 ? 14.5 -33.719 -4.531 1 98.25 115 LYS A O 1
ATOM 896 N N . ALA A 1 116 ? 12.344 -33.719 -3.975 1 98.5 116 ALA A N 1
ATOM 897 C CA . ALA A 1 116 ? 12 -34.781 -4.906 1 98.5 116 ALA A CA 1
ATOM 898 C C . ALA A 1 116 ? 12.305 -34.375 -6.344 1 98.5 116 ALA A C 1
ATOM 900 O O . ALA A 1 116 ? 12.828 -35.188 -7.121 1 98.5 116 ALA A O 1
ATOM 901 N N . VAL A 1 117 ? 11.977 -33.188 -6.715 1 98.25 117 VAL A N 1
ATOM 902 C CA . VAL A 1 117 ? 12.234 -32.688 -8.055 1 98.25 117 VAL A CA 1
ATOM 903 C C . VAL A 1 117 ? 13.742 -32.656 -8.32 1 98.25 117 VAL A C 1
ATOM 905 O O . VAL A 1 117 ? 14.211 -33.125 -9.359 1 98.25 117 VAL A O 1
ATOM 908 N N . GLU A 1 118 ? 14.461 -32.094 -7.387 1 97.19 118 GLU A N 1
ATOM 909 C CA . GLU A 1 118 ? 15.906 -32 -7.523 1 97.19 118 GLU A CA 1
ATOM 910 C C . GLU A 1 118 ? 16.547 -33.375 -7.699 1 97.19 118 GLU A C 1
ATOM 912 O O . GLU A 1 118 ? 17.453 -33.531 -8.516 1 97.19 118 GLU A O 1
ATOM 917 N N . GLU A 1 119 ? 16.078 -34.344 -7 1 97.81 119 GLU A N 1
ATOM 918 C CA . GLU A 1 119 ? 16.625 -35.688 -7.051 1 97.81 119 GLU A CA 1
ATOM 919 C C . GLU A 1 119 ? 16.25 -36.406 -8.352 1 97.81 119 GLU A C 1
ATOM 921 O O . GLU A 1 119 ? 16.969 -37.281 -8.828 1 97.81 119 GLU A O 1
ATOM 926 N N . SER A 1 120 ? 15.156 -36.094 -8.969 1 97.62 120 SER A N 1
ATOM 927 C CA . SER A 1 120 ? 14.641 -36.75 -10.156 1 97.62 120 SER A CA 1
ATOM 928 C C . SER A 1 120 ? 15.367 -36.281 -11.414 1 97.62 120 SER A C 1
ATOM 930 O O . SER A 1 120 ? 15.383 -37 -12.422 1 97.62 120 SER A O 1
ATOM 932 N N . GLY A 1 121 ? 15.898 -35.031 -11.375 1 96.62 121 GLY A N 1
ATOM 933 C CA . GLY A 1 121 ? 16.5 -34.406 -12.555 1 96.62 121 GLY A CA 1
ATOM 934 C C . GLY A 1 121 ? 15.477 -34 -13.594 1 96.62 121 GLY A C 1
ATOM 935 O O . GLY A 1 121 ? 15.844 -33.625 -14.711 1 96.62 121 GLY A O 1
ATOM 936 N N . LYS A 1 122 ? 14.219 -34.031 -13.281 1 98 122 LYS A N 1
ATOM 937 C CA . LYS A 1 122 ? 13.156 -33.625 -14.211 1 98 122 LYS A CA 1
ATOM 938 C C . LYS A 1 122 ? 12.898 -32.125 -14.156 1 98 122 LYS A C 1
ATOM 940 O O . LYS A 1 122 ? 13.203 -31.484 -13.164 1 98 122 LYS A O 1
ATOM 945 N N . VAL A 1 123 ? 12.367 -31.578 -15.266 1 98.25 123 VAL A N 1
ATOM 946 C CA . VAL A 1 123 ? 11.961 -30.188 -15.328 1 98.25 123 VAL A CA 1
ATOM 947 C C . VAL A 1 123 ? 10.656 -29.984 -14.555 1 98.25 123 VAL A C 1
ATOM 949 O O . VAL A 1 123 ? 9.719 -30.766 -14.695 1 98.25 123 VAL A O 1
ATOM 952 N N . PHE A 1 124 ? 10.664 -29.047 -13.672 1 98.38 124 PHE A N 1
ATOM 953 C CA . PHE A 1 124 ? 9.492 -28.641 -12.906 1 98.38 124 PHE A CA 1
ATOM 954 C C . PHE A 1 124 ? 9.289 -27.141 -12.969 1 98.38 124 PHE A C 1
ATOM 956 O O . PHE A 1 124 ? 10.18 -26.375 -12.578 1 98.38 124 PHE A O 1
ATOM 963 N N . VAL A 1 125 ? 8.109 -26.688 -13.477 1 97.75 125 VAL A N 1
ATOM 964 C CA . VAL A 1 125 ? 7.777 -25.281 -13.586 1 97.75 125 VAL A CA 1
ATOM 965 C C . VAL A 1 125 ? 6.465 -24.984 -12.867 1 97.75 125 VAL A C 1
ATOM 967 O O . VAL A 1 125 ? 5.496 -25.734 -13.008 1 97.75 125 VAL A O 1
ATOM 970 N N . VAL A 1 126 ? 6.469 -24 -12 1 97.31 126 VAL A N 1
ATOM 971 C CA . VAL A 1 126 ? 5.25 -23.531 -11.344 1 97.31 126 VAL A CA 1
ATOM 972 C C . VAL A 1 126 ? 4.66 -22.359 -12.133 1 97.31 126 VAL A C 1
ATOM 974 O O . VAL A 1 126 ? 5.395 -21.5 -12.602 1 97.31 126 VAL A O 1
ATOM 977 N N . GLY A 1 127 ? 3.375 -22.281 -12.227 1 95.81 127 GLY A N 1
ATOM 978 C CA . GLY A 1 127 ? 2.668 -21.344 -13.086 1 95.81 127 GLY A CA 1
ATOM 979 C C . GLY A 1 127 ? 2.686 -19.922 -12.57 1 95.81 127 GLY A C 1
ATOM 980 O O . GLY A 1 127 ? 1.682 -19.203 -12.656 1 95.81 127 GLY A O 1
ATOM 981 N N . TYR A 1 128 ? 3.789 -19.438 -11.977 1 94.69 128 TYR A N 1
ATOM 982 C CA . TYR A 1 128 ? 3.943 -18.031 -11.633 1 94.69 128 TYR A CA 1
ATOM 983 C C . TYR A 1 128 ? 4.395 -17.219 -12.836 1 94.69 128 TYR A C 1
ATOM 985 O O . TYR A 1 128 ? 5.234 -17.672 -13.625 1 94.69 128 TYR A O 1
ATOM 993 N N . ASN A 1 129 ? 3.947 -16 -12.961 1 93.5 129 ASN A N 1
ATOM 994 C CA . ASN A 1 129 ? 4.18 -15.242 -14.188 1 93.5 129 ASN A CA 1
ATOM 995 C C . ASN A 1 129 ? 5.375 -14.305 -14.055 1 93.5 129 ASN A C 1
ATOM 997 O O . ASN A 1 129 ? 5.914 -13.828 -15.055 1 93.5 129 ASN A O 1
ATOM 1001 N N . ALA A 1 130 ? 5.777 -14.016 -12.805 1 92.44 130 ALA A N 1
ATOM 1002 C CA . ALA A 1 130 ? 6.723 -12.93 -12.586 1 92.44 130 ALA A CA 1
ATOM 1003 C C . ALA A 1 130 ? 8 -13.141 -13.398 1 92.44 130 ALA A C 1
ATOM 1005 O O . ALA A 1 130 ? 8.414 -12.25 -14.148 1 92.44 130 ALA A O 1
ATOM 1006 N N . SER A 1 131 ? 8.531 -14.328 -13.383 1 91.62 131 SER A N 1
ATOM 1007 C CA . SER A 1 131 ? 9.812 -14.609 -14.008 1 91.62 131 SER A CA 1
ATOM 1008 C C . SER A 1 131 ? 9.688 -14.688 -15.531 1 91.62 131 SER A C 1
ATOM 1010 O O . SER A 1 131 ? 10.688 -14.68 -16.25 1 91.62 131 SER A O 1
ATOM 1012 N N . CYS A 1 132 ? 8.438 -14.688 -16.016 1 93 132 CYS A N 1
ATOM 1013 C CA . CYS A 1 132 ? 8.203 -14.812 -17.453 1 93 132 CYS A CA 1
ATOM 1014 C C . CYS A 1 132 ? 7.738 -13.492 -18.047 1 93 132 CYS A C 1
ATOM 1016 O O . CYS A 1 132 ? 7.352 -13.43 -19.219 1 93 132 CYS A O 1
ATOM 1018 N N . THR A 1 133 ? 7.754 -12.492 -17.266 1 94.75 133 THR A N 1
ATOM 1019 C CA . THR A 1 133 ? 7.34 -11.18 -17.75 1 94.75 133 THR A CA 1
ATOM 1020 C C . THR A 1 133 ? 8.531 -10.227 -17.828 1 94.75 133 THR A C 1
ATOM 1022 O O . THR A 1 133 ? 9.219 -10 -16.844 1 94.75 133 THR A O 1
ATOM 1025 N N . PRO A 1 134 ? 8.742 -9.609 -18.984 1 96.12 134 PRO A N 1
ATOM 1026 C CA . PRO A 1 134 ? 9.906 -8.75 -19.172 1 96.12 134 PRO A CA 1
ATOM 1027 C C . PRO A 1 134 ? 9.984 -7.617 -18.156 1 96.12 134 PRO A C 1
ATOM 1029 O O . PRO A 1 134 ? 11.07 -7.266 -17.688 1 96.12 134 PRO A O 1
ATOM 1032 N N . ALA A 1 135 ? 8.883 -7.059 -17.797 1 96.56 135 ALA A N 1
ATOM 1033 C CA . ALA A 1 135 ? 8.852 -5.965 -16.828 1 96.56 135 ALA A CA 1
ATOM 1034 C C . ALA A 1 135 ? 9.438 -6.398 -15.484 1 96.56 135 ALA A C 1
ATOM 1036 O O . ALA A 1 135 ? 10.305 -5.715 -14.93 1 96.56 135 ALA A O 1
ATOM 1037 N N . MET A 1 136 ? 9.055 -7.539 -15.023 1 96.75 136 MET A N 1
ATOM 1038 C CA . MET A 1 136 ? 9.523 -8.031 -13.734 1 96.75 136 MET A CA 1
ATOM 1039 C C . MET A 1 136 ? 10.969 -8.508 -13.836 1 96.75 136 MET A C 1
ATOM 1041 O O . MET A 1 136 ? 11.742 -8.367 -12.883 1 96.75 136 MET A O 1
ATOM 1045 N N . GLN A 1 137 ? 11.297 -9.109 -14.961 1 96.19 137 GLN A N 1
ATOM 1046 C CA . GLN A 1 137 ? 12.695 -9.477 -15.172 1 96.19 137 GLN A CA 1
ATOM 1047 C C . GLN A 1 137 ? 13.602 -8.258 -15.133 1 96.19 137 GLN A C 1
ATOM 1049 O O . GLN A 1 137 ? 14.648 -8.273 -14.484 1 96.19 137 GLN A O 1
ATOM 1054 N N . TRP A 1 138 ? 13.188 -7.219 -15.828 1 97.19 138 TRP A N 1
ATOM 1055 C CA . TRP A 1 138 ? 13.938 -5.969 -15.82 1 97.19 138 TRP A CA 1
ATOM 1056 C C . TRP A 1 138 ? 14.094 -5.438 -14.398 1 97.19 138 TRP A C 1
ATOM 1058 O O . TRP A 1 138 ? 15.195 -5.055 -13.992 1 97.19 138 TRP A O 1
ATOM 1068 N N . LEU A 1 139 ? 13.039 -5.438 -13.695 1 98 139 LEU A N 1
ATOM 1069 C CA . LEU A 1 139 ? 13.031 -4.918 -12.336 1 98 139 LEU A CA 1
ATOM 1070 C C . LEU A 1 139 ? 13.961 -5.727 -11.438 1 98 139 LEU A C 1
ATOM 1072 O O . LEU A 1 139 ? 14.734 -5.156 -10.664 1 98 139 LEU A O 1
ATOM 1076 N N . ARG A 1 140 ? 13.859 -7.031 -11.492 1 97.38 140 ARG A N 1
ATOM 1077 C CA . ARG A 1 140 ? 14.734 -7.895 -10.703 1 97.38 140 ARG A CA 1
ATOM 1078 C C . ARG A 1 140 ? 16.203 -7.594 -10.984 1 97.38 140 ARG A C 1
ATOM 1080 O O . ARG A 1 140 ? 17.016 -7.52 -10.062 1 97.38 140 ARG A O 1
ATOM 1087 N N . GLU A 1 141 ? 16.516 -7.457 -12.242 1 97.31 141 GLU A N 1
ATOM 1088 C CA . GLU A 1 141 ? 17.891 -7.141 -12.617 1 97.31 141 GLU A CA 1
ATOM 1089 C C . GLU A 1 141 ? 18.312 -5.773 -12.07 1 97.31 141 GLU A C 1
ATOM 1091 O O . GLU A 1 141 ? 19.453 -5.598 -11.633 1 97.31 141 GLU A O 1
ATOM 1096 N N . ALA A 1 142 ? 17.422 -4.805 -12.164 1 97.69 142 ALA A N 1
ATOM 1097 C CA . ALA A 1 142 ? 17.703 -3.488 -11.602 1 97.69 142 ALA A CA 1
ATOM 1098 C C . ALA A 1 142 ? 18.016 -3.586 -10.109 1 97.69 142 ALA A C 1
ATOM 1100 O O . ALA A 1 142 ? 18.906 -2.898 -9.609 1 97.69 142 ALA A O 1
ATOM 1101 N N . ILE A 1 143 ? 17.297 -4.406 -9.375 1 98.5 143 ILE A N 1
ATOM 1102 C CA . ILE A 1 143 ? 17.516 -4.613 -7.949 1 98.5 143 ILE A CA 1
ATOM 1103 C C . ILE A 1 143 ? 18.859 -5.297 -7.727 1 98.5 143 ILE A C 1
ATOM 1105 O O . ILE A 1 143 ? 19.672 -4.832 -6.926 1 98.5 143 ILE A O 1
ATOM 1109 N N . ARG A 1 144 ? 19.156 -6.348 -8.477 1 97.75 144 ARG A N 1
ATOM 1110 C CA . ARG A 1 144 ? 20.375 -7.125 -8.352 1 97.75 144 ARG A CA 1
ATOM 1111 C C . ARG A 1 144 ? 21.609 -6.258 -8.586 1 97.75 144 ARG A C 1
ATOM 1113 O O . ARG A 1 144 ? 22.625 -6.41 -7.906 1 97.75 144 ARG A O 1
ATOM 1120 N N . ASN A 1 145 ? 21.422 -5.367 -9.516 1 97.62 145 ASN A N 1
ATOM 1121 C CA . ASN A 1 145 ? 22.578 -4.574 -9.945 1 97.62 145 ASN A CA 1
ATOM 1122 C C . ASN A 1 145 ? 22.656 -3.256 -9.18 1 97.62 145 ASN A C 1
ATOM 1124 O O . ASN A 1 145 ? 23.531 -2.426 -9.461 1 97.62 145 ASN A O 1
ATOM 1128 N N . ASN A 1 146 ? 21.734 -3.021 -8.273 1 97.81 146 ASN A N 1
ATOM 1129 C CA . ASN A 1 146 ? 21.688 -1.763 -7.539 1 97.81 146 ASN A CA 1
ATOM 1130 C C . ASN A 1 146 ? 21.672 -0.563 -8.484 1 97.81 146 ASN A C 1
ATOM 1132 O O . ASN A 1 146 ? 22.344 0.441 -8.234 1 97.81 146 ASN A O 1
ATOM 1136 N N . THR A 1 147 ? 20.938 -0.729 -9.594 1 97 147 THR A N 1
ATOM 1137 C CA . THR A 1 147 ? 20.891 0.271 -10.656 1 97 147 THR A CA 1
ATOM 1138 C C . THR A 1 147 ? 20.469 1.628 -10.102 1 97 147 THR A C 1
ATOM 1140 O O . THR A 1 147 ? 20.969 2.668 -10.539 1 97 147 THR A O 1
ATOM 1143 N N . TYR A 1 148 ? 19.547 1.688 -9.18 1 97.5 148 TYR A N 1
ATOM 1144 C CA . TYR A 1 148 ? 19 2.93 -8.648 1 97.5 148 TYR A CA 1
ATOM 1145 C C . TYR A 1 148 ? 19.312 3.074 -7.164 1 97.5 148 TYR A C 1
ATOM 1147 O O . TYR A 1 148 ? 18.594 3.768 -6.438 1 97.5 148 TYR A O 1
ATOM 1155 N N . GLY A 1 149 ? 20.375 2.359 -6.703 1 97.88 149 GLY A N 1
ATOM 1156 C CA . GLY A 1 149 ? 20.656 2.271 -5.277 1 97.88 149 GLY A CA 1
ATOM 1157 C C . GLY A 1 149 ? 19.828 1.2 -4.582 1 97.88 149 GLY A C 1
ATOM 1158 O O . GLY A 1 149 ? 19.156 0.405 -5.234 1 97.88 149 GLY A O 1
ATOM 1159 N N . LYS A 1 150 ? 19.906 1.213 -3.268 1 97.25 150 LYS A N 1
ATOM 1160 C CA . LYS A 1 150 ? 19.266 0.184 -2.465 1 97.25 150 LYS A CA 1
ATOM 1161 C C . LYS A 1 150 ? 17.734 0.257 -2.609 1 97.25 150 LYS A C 1
ATOM 1163 O O . LYS A 1 150 ? 17.156 1.346 -2.609 1 97.25 150 LYS A O 1
ATOM 1168 N N . LEU A 1 151 ? 17.062 -0.908 -2.863 1 98.81 151 LEU A N 1
ATOM 1169 C CA . LEU A 1 151 ? 15.609 -1.003 -2.723 1 98.81 151 LEU A CA 1
ATOM 1170 C C . LEU A 1 151 ? 15.195 -0.842 -1.264 1 98.81 151 LEU A C 1
ATOM 1172 O O . LEU A 1 151 ? 15.727 -1.523 -0.383 1 98.81 151 LEU A O 1
ATOM 1176 N N . GLU A 1 152 ? 14.227 0.045 -1.017 1 98.69 152 GLU A N 1
ATOM 1177 C CA . GLU A 1 152 ? 13.914 0.352 0.374 1 98.69 152 GLU A CA 1
ATOM 1178 C C . GLU A 1 152 ? 12.516 -0.142 0.744 1 98.69 152 GLU A C 1
ATOM 1180 O O . GLU A 1 152 ? 12.328 -0.772 1.787 1 98.69 152 GLU A O 1
ATOM 1185 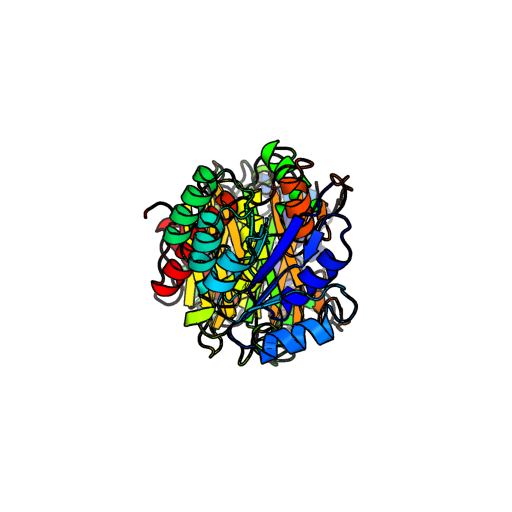N N . THR A 1 153 ? 11.57 0.192 -0.062 1 98.94 153 THR A N 1
ATOM 1186 C CA . THR A 1 153 ? 10.203 -0.219 0.256 1 98.94 153 THR A CA 1
ATOM 1187 C C . THR A 1 153 ? 9.492 -0.734 -0.99 1 98.94 153 THR A C 1
ATOM 1189 O O . THR A 1 153 ? 9.875 -0.401 -2.113 1 98.94 153 THR A O 1
ATOM 1192 N N . VAL A 1 154 ? 8.523 -1.562 -0.819 1 98.94 154 VAL A N 1
ATOM 1193 C CA . VAL A 1 154 ? 7.605 -2.01 -1.862 1 98.94 154 VAL A CA 1
ATOM 1194 C C . VAL A 1 154 ? 6.164 -1.894 -1.368 1 98.94 154 VAL A C 1
ATOM 1196 O O . VAL A 1 154 ? 5.852 -2.295 -0.245 1 98.94 154 VAL A O 1
ATOM 1199 N N . THR A 1 155 ? 5.293 -1.293 -2.141 1 98.94 155 THR A N 1
ATOM 1200 C CA . THR A 1 155 ? 3.857 -1.246 -1.878 1 98.94 155 THR A CA 1
ATOM 1201 C C . THR A 1 155 ? 3.076 -1.88 -3.025 1 98.94 155 THR A C 1
ATOM 1203 O O . THR A 1 155 ? 3.27 -1.521 -4.188 1 98.94 155 THR A O 1
ATOM 1206 N N . GLY A 1 156 ? 2.242 -2.789 -2.691 1 98.81 156 GLY A N 1
ATOM 1207 C CA . GLY A 1 156 ? 1.423 -3.428 -3.709 1 98.81 156 GLY A CA 1
ATOM 1208 C C . GLY A 1 156 ? -0.05 -3.477 -3.348 1 98.81 156 GLY A C 1
ATOM 1209 O O . GLY A 1 156 ? -0.402 -3.564 -2.168 1 98.81 156 GLY A O 1
ATOM 1210 N N . TRP A 1 157 ? -0.938 -3.445 -4.363 1 98.75 157 TRP A N 1
ATOM 1211 C CA . TRP A 1 157 ? -2.373 -3.625 -4.168 1 98.75 157 TRP A CA 1
ATOM 1212 C C . TRP A 1 157 ? -3.002 -4.328 -5.363 1 98.75 157 TRP A C 1
ATOM 1214 O O . TRP A 1 157 ? -2.518 -4.199 -6.492 1 98.75 157 TRP A O 1
ATOM 1224 N N . GLN A 1 158 ? -3.965 -5.098 -5.09 1 98.31 158 GLN A N 1
ATOM 1225 C CA . GLN A 1 158 ? -4.777 -5.754 -6.109 1 98.31 158 GLN A CA 1
ATOM 1226 C C . GLN A 1 158 ? -6.25 -5.773 -5.707 1 98.31 158 GLN A C 1
ATOM 1228 O O . GLN A 1 158 ? -6.578 -5.996 -4.543 1 98.31 158 GLN A O 1
ATOM 1233 N N . THR A 1 159 ? -7.148 -5.488 -6.664 1 97.94 159 THR A N 1
ATOM 1234 C CA . THR A 1 159 ? -8.586 -5.598 -6.473 1 97.94 159 THR A CA 1
ATOM 1235 C C . THR A 1 159 ? -9.211 -6.492 -7.543 1 97.94 159 THR A C 1
ATOM 1237 O O . THR A 1 159 ? -8.742 -6.523 -8.68 1 97.94 159 THR A O 1
ATOM 1240 N N . GLN A 1 160 ? -10.195 -7.145 -7.16 1 97.75 160 GLN A N 1
ATOM 1241 C CA . GLN A 1 160 ? -10.906 -8.062 -8.047 1 97.75 160 GLN A CA 1
ATOM 1242 C C . GLN A 1 160 ? -12.273 -8.43 -7.484 1 97.75 160 GLN A C 1
ATOM 1244 O O . GLN A 1 160 ? -12.453 -8.477 -6.266 1 97.75 160 GLN A O 1
ATOM 1249 N N . GLY A 1 161 ? -13.258 -8.648 -8.375 1 97.5 161 GLY A N 1
ATOM 1250 C CA . GLY A 1 161 ? -14.516 -9.227 -7.934 1 97.5 161 GLY A CA 1
ATOM 1251 C C . GLY A 1 161 ? -14.445 -10.719 -7.688 1 97.5 161 GLY A C 1
ATOM 1252 O O . GLY A 1 161 ? -15.273 -11.477 -8.18 1 97.5 161 GLY A O 1
ATOM 1253 N N . TRP A 1 162 ? -13.523 -11.164 -6.926 1 98.06 162 TRP A N 1
ATOM 1254 C CA . TRP A 1 162 ? -13.188 -12.57 -6.742 1 98.06 162 TRP A CA 1
ATOM 1255 C C . TRP A 1 162 ? -14.234 -13.281 -5.898 1 98.06 162 TRP A C 1
ATOM 1257 O O . TRP A 1 162 ? -14.625 -14.414 -6.203 1 98.06 162 TRP A O 1
ATOM 1267 N N . ALA A 1 163 ? -14.695 -12.648 -4.82 1 98.12 163 ALA A N 1
ATOM 1268 C CA . ALA A 1 163 ? -15.664 -13.258 -3.906 1 98.12 163 ALA A CA 1
ATOM 1269 C C . ALA A 1 163 ? -16.906 -13.711 -4.648 1 98.12 163 ALA A C 1
ATOM 1271 O O . ALA A 1 163 ? -17.312 -14.875 -4.547 1 98.12 163 ALA A O 1
ATOM 1272 N N . LYS A 1 164 ? -17.453 -12.844 -5.422 1 96.88 164 LYS A N 1
ATOM 1273 C CA . LYS A 1 164 ? -18.641 -13.164 -6.188 1 96.88 164 LYS A CA 1
ATOM 1274 C C . LYS A 1 164 ? -18.328 -14.133 -7.324 1 96.88 164 LYS A C 1
ATOM 1276 O O . LYS A 1 164 ? -19.125 -15.031 -7.621 1 96.88 164 LYS A O 1
ATOM 1281 N N . GLY A 1 165 ? -17.203 -13.969 -7.863 1 96.5 165 GLY A N 1
ATOM 1282 C CA . GLY A 1 165 ? -16.828 -14.758 -9.031 1 96.5 165 GLY A CA 1
ATOM 1283 C C . GLY A 1 165 ? -16.547 -16.203 -8.695 1 96.5 165 GLY A C 1
ATOM 1284 O O . GLY A 1 165 ? -16.516 -17.062 -9.586 1 96.5 165 GLY A O 1
ATOM 1285 N N . THR A 1 166 ? -16.359 -16.516 -7.422 1 97 166 THR A N 1
ATOM 1286 C CA . THR A 1 166 ? -15.93 -17.875 -7.074 1 97 166 THR A CA 1
ATOM 1287 C C . THR A 1 166 ? -16.906 -18.516 -6.109 1 97 166 THR A C 1
ATOM 1289 O O . THR A 1 166 ? -16.625 -19.578 -5.543 1 97 166 THR A O 1
ATOM 1292 N N . VAL A 1 167 ? -18.031 -17.891 -5.914 1 96.19 167 VAL A N 1
ATOM 1293 C CA . VAL A 1 167 ? -19.047 -18.422 -5.004 1 96.19 167 VAL A CA 1
ATOM 1294 C C . VAL A 1 167 ? -19.438 -19.828 -5.438 1 96.19 167 VAL A C 1
ATOM 1296 O O . VAL A 1 167 ? -19.688 -20.078 -6.621 1 96.19 167 VAL A O 1
ATOM 1299 N N . GLY A 1 168 ? -19.438 -20.703 -4.52 1 95.19 168 GLY A N 1
ATOM 1300 C CA . GLY A 1 168 ? -19.891 -22.062 -4.793 1 95.19 168 GLY A CA 1
ATOM 1301 C C . GLY A 1 168 ? -18.828 -22.938 -5.406 1 95.19 168 GLY A C 1
ATOM 1302 O O . GLY A 1 168 ? -19.047 -24.125 -5.629 1 95.19 168 GLY A O 1
ATOM 1303 N N . SER A 1 169 ? -17.688 -22.438 -5.676 1 95.06 169 SER A N 1
ATOM 1304 C CA . SER A 1 169 ? -16.594 -23.203 -6.262 1 95.06 169 SER A CA 1
ATOM 1305 C C . SER A 1 169 ? -15.648 -23.734 -5.184 1 95.06 169 SER A C 1
ATOM 1307 O O . SER A 1 169 ? -15.75 -23.344 -4.02 1 95.06 169 SER A O 1
ATOM 1309 N N . TRP A 1 170 ? -14.758 -24.625 -5.59 1 95.56 170 TRP A N 1
ATOM 1310 C CA . TRP A 1 170 ? -13.781 -25.203 -4.672 1 95.56 170 TRP A CA 1
ATOM 1311 C C . TRP A 1 170 ? -12.883 -24.109 -4.09 1 95.56 170 TRP A C 1
ATOM 1313 O O . TRP A 1 170 ? -12.258 -24.297 -3.043 1 95.56 170 TRP A O 1
ATOM 1323 N N . ARG A 1 171 ? -12.828 -22.953 -4.746 1 97.38 171 ARG A N 1
ATOM 1324 C CA . ARG A 1 171 ? -11.922 -21.875 -4.352 1 97.38 171 ARG A CA 1
ATOM 1325 C C . ARG A 1 171 ? -12.336 -21.281 -3.012 1 97.38 171 ARG A C 1
ATOM 1327 O O . ARG A 1 171 ? -11.508 -20.719 -2.295 1 97.38 171 ARG A O 1
ATOM 1334 N N . GLN A 1 172 ? -13.547 -21.391 -2.688 1 98.12 172 GLN A N 1
ATOM 1335 C CA . GLN A 1 172 ? -14 -20.875 -1.4 1 98.12 172 GLN A CA 1
ATOM 1336 C C . GLN A 1 172 ? -14.219 -22.016 -0.402 1 98.12 172 GLN A C 1
ATOM 1338 O O . GLN A 1 172 ? -14.898 -21.828 0.611 1 98.12 172 GLN A O 1
ATOM 1343 N N . ASN A 1 173 ? -13.781 -23.219 -0.706 1 97.88 173 ASN A N 1
ATOM 1344 C CA . ASN A 1 173 ? -13.688 -24.344 0.214 1 97.88 173 ASN A CA 1
ATOM 1345 C C . ASN A 1 173 ? -12.266 -24.516 0.759 1 97.88 173 ASN A C 1
ATOM 1347 O O . ASN A 1 173 ? -11.383 -25.031 0.069 1 97.88 173 ASN A O 1
ATOM 1351 N N . PRO A 1 174 ? -12.07 -24.141 1.995 1 96.62 174 PRO A N 1
ATOM 1352 C CA . PRO A 1 174 ? -10.703 -24.125 2.521 1 96.62 174 PRO A CA 1
ATOM 1353 C C . PRO A 1 174 ? -10.031 -25.5 2.479 1 96.62 174 PRO A C 1
ATOM 1355 O O . PRO A 1 174 ? -8.805 -25.578 2.338 1 96.62 174 PRO A O 1
ATOM 1358 N N . ALA A 1 175 ? -10.789 -26.578 2.512 1 97 175 ALA A N 1
ATOM 1359 C CA . ALA A 1 175 ? -10.227 -27.922 2.467 1 97 175 ALA A CA 1
ATOM 1360 C C . ALA A 1 175 ? -9.617 -28.219 1.101 1 97 175 ALA A C 1
ATOM 1362 O O . ALA A 1 175 ? -8.742 -29.078 0.978 1 97 175 ALA A O 1
ATOM 1363 N N . LEU A 1 176 ? -10.062 -27.484 0.108 1 97.12 176 LEU A N 1
ATOM 1364 C CA . LEU A 1 176 ? -9.594 -27.719 -1.254 1 97.12 176 LEU A CA 1
ATOM 1365 C C . LEU A 1 176 ? -8.656 -26.609 -1.703 1 97.12 176 LEU A C 1
ATOM 1367 O O . LEU A 1 176 ? -7.707 -26.844 -2.451 1 97.12 176 LEU A O 1
ATOM 1371 N N . SER A 1 177 ? -8.906 -25.375 -1.217 1 97.44 177 SER A N 1
ATOM 1372 C CA . SER A 1 177 ? -8.188 -24.219 -1.754 1 97.44 177 SER A CA 1
ATOM 1373 C C . SER A 1 177 ? -6.969 -23.875 -0.907 1 97.44 177 SER A C 1
ATOM 1375 O O . SER A 1 177 ? -6.023 -23.25 -1.393 1 97.44 177 SER A O 1
ATOM 1377 N N . GLY A 1 178 ? -6.98 -24.266 0.409 1 96.75 178 GLY A N 1
ATOM 1378 C CA . GLY A 1 178 ? -5.902 -23.922 1.328 1 96.75 178 GLY A CA 1
ATOM 1379 C C . GLY A 1 178 ? -5.934 -22.469 1.78 1 96.75 178 GLY A C 1
ATOM 1380 O O . GLY A 1 178 ? -5.176 -22.078 2.668 1 96.75 178 GLY A O 1
ATOM 1381 N N . GLY A 1 179 ? -6.812 -21.688 1.237 1 97.12 179 GLY A N 1
ATOM 1382 C CA . GLY A 1 179 ? -6.961 -20.266 1.492 1 97.12 179 GLY A CA 1
ATOM 1383 C C . GLY A 1 179 ? -7.902 -19.594 0.519 1 97.12 179 GLY A C 1
ATOM 1384 O O . GLY A 1 179 ? -8.641 -20.25 -0.215 1 97.12 179 GLY A O 1
ATOM 1385 N N . GLY A 1 180 ? -7.926 -18.281 0.595 1 97.88 180 GLY A N 1
ATOM 1386 C CA . GLY A 1 180 ? -8.82 -17.531 -0.268 1 97.88 180 GLY A CA 1
ATOM 1387 C C . GLY A 1 180 ? -8.094 -16.75 -1.353 1 97.88 180 GLY A C 1
ATOM 1388 O O . GLY A 1 180 ? -7.281 -17.328 -2.086 1 97.88 180 GLY A O 1
ATOM 1389 N N . GLN A 1 181 ? -8.477 -15.492 -1.5 1 97.75 181 GLN A N 1
ATOM 1390 C CA . GLN A 1 181 ? -7.973 -14.664 -2.586 1 97.75 181 GLN A CA 1
ATOM 1391 C C . GLN A 1 181 ? -6.457 -14.5 -2.488 1 97.75 181 GLN A C 1
ATOM 1393 O O . GLN A 1 181 ? -5.77 -14.414 -3.508 1 97.75 181 GLN A O 1
ATOM 1398 N N . MET A 1 182 ? -5.898 -14.375 -1.276 1 96.69 182 MET A N 1
ATOM 1399 C CA . MET A 1 182 ? -4.457 -14.164 -1.145 1 96.69 182 MET A CA 1
ATOM 1400 C C . MET A 1 182 ? -3.68 -15.328 -1.745 1 96.69 182 MET A C 1
ATOM 1402 O O . MET A 1 182 ? -2.625 -15.133 -2.352 1 96.69 182 MET A O 1
ATOM 1406 N N . TYR A 1 183 ? -4.223 -16.484 -1.639 1 93.88 183 TYR A N 1
ATOM 1407 C CA . TYR A 1 183 ? -3.559 -17.672 -2.168 1 93.88 183 TYR A CA 1
ATOM 1408 C C . TYR A 1 183 ? -3.828 -17.828 -3.66 1 93.88 183 TYR A C 1
ATOM 1410 O O . TYR A 1 183 ? -3.045 -18.453 -4.375 1 93.88 183 TYR A O 1
ATOM 1418 N N . ASP A 1 184 ? -4.965 -17.328 -4.074 1 95.31 184 ASP A N 1
ATOM 1419 C CA . ASP A 1 184 ? -5.379 -17.469 -5.465 1 95.31 184 ASP A CA 1
ATOM 1420 C C . ASP A 1 184 ? -4.812 -16.359 -6.332 1 95.31 184 ASP A C 1
ATOM 1422 O O . ASP A 1 184 ? -3.631 -16.375 -6.68 1 95.31 184 ASP A O 1
ATOM 1426 N N . SER A 1 185 ? -5.52 -15.242 -6.488 1 95.81 185 SER A N 1
ATOM 1427 C CA . SER A 1 185 ? -5.031 -14.156 -7.328 1 95.81 185 SER A CA 1
ATOM 1428 C C . SER A 1 185 ? -3.871 -13.422 -6.664 1 95.81 185 SER A C 1
ATOM 1430 O O . SER A 1 185 ? -2.938 -12.984 -7.34 1 95.81 185 SER A O 1
ATOM 1432 N N . GLY A 1 186 ? -3.902 -13.32 -5.34 1 96.81 186 GLY A N 1
ATOM 1433 C CA . GLY A 1 186 ? -2.855 -12.633 -4.602 1 96.81 186 GLY A CA 1
ATOM 1434 C C . GLY A 1 186 ? -1.5 -13.297 -4.727 1 96.81 186 GLY A C 1
ATOM 1435 O O . GLY A 1 186 ? -0.466 -12.656 -4.531 1 96.81 186 GLY A O 1
ATOM 1436 N N . ALA A 1 187 ? -1.51 -14.578 -5.051 1 95.62 187 ALA A N 1
ATOM 1437 C CA . ALA A 1 187 ? -0.263 -15.328 -5.184 1 95.62 187 ALA A CA 1
ATOM 1438 C C . ALA A 1 187 ? 0.639 -14.711 -6.246 1 95.62 187 ALA A C 1
ATOM 1440 O O . ALA A 1 187 ? 1.865 -14.742 -6.129 1 95.62 187 ALA A O 1
ATOM 1441 N N . HIS A 1 188 ? 0.04 -14.133 -7.293 1 95.56 188 HIS A N 1
ATOM 1442 C CA . HIS A 1 188 ? 0.822 -13.477 -8.336 1 95.56 188 HIS A CA 1
ATOM 1443 C C . HIS A 1 188 ? 1.588 -12.281 -7.77 1 95.56 188 HIS A C 1
ATOM 1445 O O . HIS A 1 188 ? 2.777 -12.117 -8.047 1 95.56 188 HIS A O 1
ATOM 1451 N N . MET A 1 189 ? 0.948 -11.547 -6.957 1 97.12 189 MET A N 1
ATOM 1452 C CA . MET A 1 189 ? 1.551 -10.352 -6.371 1 97.12 189 MET A CA 1
ATOM 1453 C C . MET A 1 189 ? 2.617 -10.727 -5.344 1 97.12 189 MET A C 1
ATOM 1455 O O . MET A 1 189 ? 3.715 -10.172 -5.355 1 97.12 189 MET A O 1
ATOM 1459 N N . PHE A 1 190 ? 2.271 -11.664 -4.492 1 97.88 190 PHE A N 1
ATOM 1460 C CA . PHE A 1 190 ? 3.217 -12.094 -3.469 1 97.88 190 PHE A CA 1
ATOM 1461 C C . PHE A 1 190 ? 4.449 -12.734 -4.102 1 97.88 190 PHE A C 1
ATOM 1463 O O . PHE A 1 190 ? 5.57 -12.508 -3.646 1 97.88 190 PHE A O 1
ATOM 1470 N N . ASN A 1 191 ? 4.234 -13.508 -5.117 1 97 191 ASN A N 1
ATOM 1471 C CA . ASN A 1 191 ? 5.371 -14.125 -5.801 1 97 191 ASN A CA 1
ATOM 1472 C C . ASN A 1 191 ? 6.258 -13.078 -6.465 1 97 191 ASN A C 1
ATOM 1474 O O . ASN A 1 191 ? 7.484 -13.164 -6.398 1 97 191 ASN A O 1
ATOM 1478 N N . SER A 1 192 ? 5.613 -12.109 -7.172 1 97.69 192 SER A N 1
ATOM 1479 C CA . SER A 1 192 ? 6.387 -11.016 -7.746 1 97.69 192 SER A CA 1
ATOM 1480 C C . SER A 1 192 ? 7.262 -10.336 -6.695 1 97.69 192 SER A C 1
ATOM 1482 O O . SER A 1 192 ? 8.422 -10.023 -6.957 1 97.69 192 SER A O 1
ATOM 1484 N N . LEU A 1 193 ? 6.762 -10.195 -5.531 1 98.44 193 LEU A N 1
ATOM 1485 C CA . LEU A 1 193 ? 7.473 -9.539 -4.438 1 98.44 193 LEU A CA 1
ATOM 1486 C C . LEU A 1 193 ? 8.688 -10.352 -4.008 1 98.44 193 LEU A C 1
ATOM 1488 O O . LEU A 1 193 ? 9.82 -9.859 -4.066 1 98.44 193 LEU A O 1
ATOM 1492 N N . VAL A 1 194 ? 8.484 -11.586 -3.645 1 97.12 194 VAL A N 1
ATOM 1493 C CA . VAL A 1 194 ? 9.578 -12.359 -3.064 1 97.12 194 VAL A CA 1
ATOM 1494 C C . VAL A 1 194 ? 10.57 -12.75 -4.156 1 97.12 194 VAL A C 1
ATOM 1496 O O . VAL A 1 194 ? 11.773 -12.867 -3.9 1 97.12 194 VAL A O 1
ATOM 1499 N N . TRP A 1 195 ? 10.055 -12.93 -5.371 1 96.44 195 TRP A N 1
ATOM 1500 C CA . TRP A 1 195 ? 10.938 -13.281 -6.484 1 96.44 195 TRP A CA 1
ATOM 1501 C C . TRP A 1 195 ? 11.859 -12.117 -6.836 1 96.44 195 TRP A C 1
ATOM 1503 O O . TRP A 1 195 ? 13.023 -12.328 -7.184 1 96.44 195 TRP A O 1
ATOM 1513 N N . SER A 1 196 ? 11.375 -10.93 -6.746 1 97.44 196 SER A N 1
ATOM 1514 C CA . SER A 1 196 ? 12.164 -9.766 -7.156 1 97.44 196 SER A CA 1
ATOM 1515 C C . SER A 1 196 ? 13.086 -9.297 -6.035 1 97.44 196 SER A C 1
ATOM 1517 O O . SER A 1 196 ? 14.227 -8.898 -6.289 1 97.44 196 SER A O 1
ATOM 1519 N N . VAL A 1 197 ? 12.688 -9.32 -4.773 1 97.56 197 VAL A N 1
ATOM 1520 C CA . VAL A 1 197 ? 13.461 -8.789 -3.658 1 97.56 197 VAL A CA 1
ATOM 1521 C C . VAL A 1 197 ? 14.617 -9.734 -3.338 1 97.56 197 VAL A C 1
ATOM 1523 O O . VAL A 1 197 ? 15.695 -9.297 -2.932 1 97.56 197 VAL A O 1
ATOM 1526 N N . GLU A 1 198 ? 14.406 -11.047 -3.518 1 95.5 198 GLU A N 1
ATOM 1527 C CA . GLU A 1 198 ? 15.414 -12.102 -3.354 1 95.5 198 GLU A CA 1
ATOM 1528 C C . GLU A 1 198 ? 16.062 -12.031 -1.975 1 95.5 198 GLU A C 1
ATOM 1530 O O . GLU A 1 198 ? 17.281 -12.062 -1.858 1 95.5 198 GLU A O 1
ATOM 1535 N N . SER A 1 199 ? 15.359 -11.875 -0.898 1 96.81 199 SER A N 1
ATOM 1536 C CA . SER A 1 199 ? 15.789 -11.914 0.497 1 96.81 199 SER A CA 1
ATOM 1537 C C . SER A 1 199 ? 14.781 -12.656 1.364 1 96.81 199 SER A C 1
ATOM 1539 O O . SER A 1 199 ? 13.57 -12.562 1.144 1 96.81 199 SER A O 1
ATOM 1541 N N . PRO A 1 200 ? 15.297 -13.445 2.346 1 96.06 200 PRO A N 1
ATOM 1542 C CA . PRO A 1 200 ? 14.344 -14.102 3.246 1 96.06 200 PRO A CA 1
ATOM 1543 C C . PRO A 1 200 ? 13.453 -13.102 3.984 1 96.06 200 PRO A C 1
ATOM 1545 O O . PRO A 1 200 ? 13.891 -11.992 4.297 1 96.06 200 PRO A O 1
ATOM 1548 N N . VAL A 1 201 ? 12.258 -13.523 4.168 1 97.56 201 VAL A N 1
ATOM 1549 C CA . VAL A 1 201 ? 11.336 -12.734 4.98 1 97.56 201 VAL A CA 1
ATOM 1550 C C . VAL A 1 201 ? 11.695 -12.875 6.457 1 97.56 201 VAL A C 1
ATOM 1552 O O . VAL A 1 201 ? 11.898 -13.992 6.949 1 97.56 201 VAL A O 1
ATOM 1555 N N . GLU A 1 202 ? 11.844 -11.734 7.125 1 97.5 202 GLU A N 1
ATOM 1556 C CA . GLU A 1 202 ? 12.172 -11.734 8.547 1 97.5 202 GLU A CA 1
ATOM 1557 C C . GLU A 1 202 ? 10.906 -11.781 9.406 1 97.5 202 GLU A C 1
ATOM 1559 O O . GLU A 1 202 ? 10.844 -12.523 10.383 1 97.5 202 GLU A O 1
ATOM 1564 N N . SER A 1 203 ? 9.922 -11 9.055 1 98 203 SER A N 1
ATOM 1565 C CA . SER A 1 203 ? 8.711 -10.867 9.859 1 98 203 SER A CA 1
ATOM 1566 C C . SER A 1 203 ? 7.531 -10.398 9.016 1 98 203 SER A C 1
ATOM 1568 O O . SER A 1 203 ? 7.707 -9.617 8.078 1 98 203 SER A O 1
ATOM 1570 N N . VAL A 1 204 ? 6.355 -10.922 9.414 1 98.44 204 VAL A N 1
ATOM 1571 C CA . VAL A 1 204 ? 5.121 -10.547 8.727 1 98.44 204 VAL A C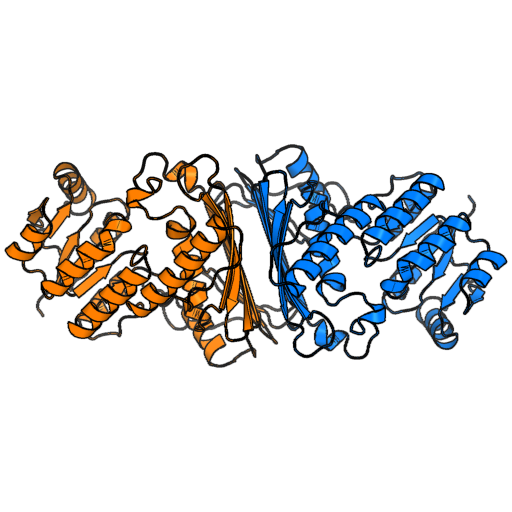A 1
ATOM 1572 C C . VAL A 1 204 ? 4.039 -10.234 9.758 1 98.44 204 VAL A C 1
ATOM 1574 O O . VAL A 1 204 ? 3.99 -10.844 10.828 1 98.44 204 VAL A O 1
ATOM 1577 N N . PHE A 1 205 ? 3.223 -9.242 9.477 1 98.88 205 PHE A N 1
ATOM 1578 C CA . PHE A 1 205 ? 1.978 -9.008 10.195 1 98.88 205 PHE A CA 1
ATOM 1579 C C . PHE A 1 205 ? 0.825 -8.789 9.227 1 98.88 205 PHE A C 1
ATOM 1581 O O . PHE A 1 205 ? 0.961 -8.047 8.25 1 98.88 205 PHE A O 1
ATOM 1588 N N . SER A 1 206 ? -0.302 -9.43 9.508 1 98.81 206 SER A N 1
ATOM 1589 C CA . SER A 1 206 ? -1.369 -9.336 8.516 1 98.81 206 SER A CA 1
ATOM 1590 C C . SER A 1 206 ? -2.736 -9.242 9.18 1 98.81 206 SER A C 1
ATOM 1592 O O . SER A 1 206 ? -2.916 -9.711 10.312 1 98.81 206 SER A O 1
ATOM 1594 N N . PHE A 1 207 ? -3.676 -8.531 8.57 1 98.88 207 PHE A N 1
ATOM 1595 C CA . PHE A 1 207 ? -5.109 -8.578 8.836 1 98.88 207 PHE A CA 1
ATOM 1596 C C . PHE A 1 207 ? -5.848 -9.266 7.695 1 98.88 207 PHE A C 1
ATOM 1598 O O . PHE A 1 207 ? -5.52 -9.062 6.523 1 98.88 207 PHE A O 1
ATOM 1605 N N . ILE A 1 208 ? -6.824 -10.055 8.023 1 98.62 208 ILE A N 1
ATOM 1606 C CA . ILE A 1 208 ? -7.652 -10.719 7.023 1 98.62 208 ILE A CA 1
ATOM 1607 C C . ILE A 1 208 ? -9.125 -10.461 7.324 1 98.62 208 ILE A C 1
ATOM 1609 O O . ILE A 1 208 ? -9.531 -10.422 8.492 1 98.62 208 ILE A O 1
ATOM 1613 N N . ASP A 1 209 ? -9.945 -10.227 6.305 1 98.62 209 ASP A N 1
ATOM 1614 C CA . ASP A 1 209 ? -11.398 -10.156 6.355 1 98.62 209 ASP A CA 1
ATOM 1615 C C . ASP A 1 209 ? -12.031 -11.148 5.383 1 98.62 209 ASP A C 1
ATOM 1617 O O . ASP A 1 209 ? -11.875 -11.016 4.168 1 98.62 209 ASP A O 1
ATOM 1621 N N . ASN A 1 210 ? -12.766 -12.086 5.895 1 98.56 210 ASN A N 1
ATOM 1622 C CA . ASN A 1 210 ? -13.367 -13.141 5.082 1 98.56 210 ASN A CA 1
ATOM 1623 C C . ASN A 1 210 ? -14.664 -12.672 4.422 1 98.56 210 ASN A C 1
ATOM 1625 O O . ASN A 1 210 ? -15.172 -13.32 3.506 1 98.56 210 ASN A O 1
ATOM 1629 N N . VAL A 1 211 ? -15.164 -11.555 4.855 1 97.56 211 VAL A N 1
ATOM 1630 C CA . VAL A 1 211 ? -16.391 -10.977 4.32 1 97.56 211 VAL A CA 1
ATOM 1631 C C . VAL A 1 211 ? -17.516 -12.008 4.367 1 97.56 211 VAL A C 1
ATOM 1633 O O . VAL A 1 211 ? -18.203 -12.219 3.371 1 97.56 211 VAL A O 1
ATOM 1636 N N . GLY A 1 212 ? -17.594 -12.727 5.344 1 96.81 212 GLY A N 1
ATOM 1637 C CA . GLY A 1 212 ? -18.672 -13.664 5.586 1 96.81 212 GLY A CA 1
ATOM 1638 C C . GLY A 1 212 ? -18.484 -15 4.883 1 96.81 212 GLY A C 1
ATOM 1639 O O . GLY A 1 212 ? -19.375 -15.844 4.891 1 96.81 212 GLY A O 1
ATOM 1640 N N . THR A 1 213 ? -17.391 -15.25 4.191 1 97.94 213 THR A N 1
ATOM 1641 C CA . THR A 1 213 ? -17.094 -16.516 3.52 1 97.94 213 THR A CA 1
ATOM 1642 C C . THR A 1 213 ? -16.141 -17.359 4.348 1 97.94 213 THR A C 1
ATOM 1644 O O . THR A 1 213 ? -15.586 -16.891 5.344 1 97.94 213 THR A O 1
ATOM 1647 N N . PRO A 1 214 ? -15.914 -18.562 3.957 1 97.62 214 PRO A N 1
ATOM 1648 C CA . PRO A 1 214 ? -15.031 -19.422 4.738 1 97.62 214 PRO A CA 1
ATOM 1649 C C . PRO A 1 214 ? -13.555 -19.156 4.473 1 97.62 214 PRO A C 1
ATOM 1651 O O . PRO A 1 214 ? -12.688 -19.703 5.156 1 97.62 214 PRO A O 1
ATOM 1654 N N . VAL A 1 215 ? -13.234 -18.328 3.527 1 98.44 215 VAL A N 1
ATOM 1655 C CA . VAL A 1 215 ? -11.844 -18.078 3.164 1 98.44 215 VAL A CA 1
ATOM 1656 C C . VAL A 1 215 ? -11.57 -16.562 3.178 1 98.44 215 VAL A C 1
ATOM 1658 O O . VAL A 1 215 ? -12.5 -15.766 3.238 1 98.44 215 VAL A O 1
ATOM 1661 N N . ASP A 1 216 ? -10.273 -16.266 3.215 1 98.62 216 ASP A N 1
ATOM 1662 C CA . ASP A 1 216 ? -9.914 -14.844 3.18 1 98.62 216 ASP A CA 1
ATOM 1663 C C . ASP A 1 216 ? -10.352 -14.195 1.867 1 98.62 216 ASP A C 1
ATOM 1665 O O . ASP A 1 216 ? -10.172 -14.773 0.793 1 98.62 216 ASP A O 1
ATOM 1669 N N . ILE A 1 217 ? -10.984 -13.055 1.919 1 98.81 217 ILE A N 1
ATOM 1670 C CA . ILE A 1 217 ? -11.414 -12.281 0.758 1 98.81 217 ILE A CA 1
ATOM 1671 C C . ILE A 1 217 ? -10.57 -11.016 0.64 1 98.81 217 ILE A C 1
ATOM 1673 O O . ILE A 1 217 ? -10.023 -10.719 -0.424 1 98.81 217 ILE A O 1
ATOM 1677 N N . ASN A 1 218 ? -10.461 -10.281 1.717 1 98.81 218 ASN A N 1
ATOM 1678 C CA . ASN A 1 218 ? -9.578 -9.125 1.811 1 98.81 218 ASN A CA 1
ATOM 1679 C C . ASN A 1 218 ? -8.445 -9.359 2.797 1 98.81 218 ASN A C 1
ATOM 1681 O O . ASN A 1 218 ? -8.641 -9.984 3.844 1 98.81 218 ASN A O 1
ATOM 1685 N N . GLY A 1 219 ? -7.25 -8.883 2.445 1 98.81 219 GLY A N 1
ATOM 1686 C CA . GLY A 1 219 ? -6.129 -8.992 3.363 1 98.81 219 GLY A CA 1
ATOM 1687 C C . GLY A 1 219 ? -5.098 -7.891 3.176 1 98.81 219 GLY A C 1
ATOM 1688 O O . GLY A 1 219 ? -4.887 -7.414 2.059 1 98.81 219 GLY A O 1
ATOM 1689 N N . THR A 1 220 ? -4.539 -7.441 4.27 1 98.94 220 THR A N 1
ATOM 1690 C CA . THR A 1 220 ? -3.408 -6.52 4.273 1 98.94 220 THR A CA 1
ATOM 1691 C C . THR A 1 220 ? -2.219 -7.129 5.012 1 98.94 220 THR A C 1
ATOM 1693 O O . THR A 1 220 ? -2.389 -7.797 6.031 1 98.94 220 THR A O 1
ATOM 1696 N N . VAL A 1 221 ? -1.05 -6.953 4.434 1 98.88 221 VAL A N 1
ATOM 1697 C CA . VAL A 1 221 ? 0.147 -7.602 4.961 1 98.88 221 VAL A CA 1
ATOM 1698 C C . VAL A 1 221 ? 1.285 -6.59 5.055 1 98.88 221 VAL A C 1
ATOM 1700 O O . VAL A 1 221 ? 1.477 -5.773 4.148 1 98.88 221 VAL A O 1
ATOM 1703 N N . ASN A 1 222 ? 1.939 -6.547 6.129 1 98.88 222 ASN A N 1
ATOM 1704 C CA . ASN A 1 222 ? 3.184 -5.824 6.375 1 98.88 222 ASN A CA 1
ATOM 1705 C C . ASN A 1 222 ? 4.371 -6.777 6.5 1 98.88 222 ASN A C 1
ATOM 1707 O O . ASN A 1 222 ? 4.32 -7.738 7.27 1 98.88 222 ASN A O 1
ATOM 1711 N N . ILE A 1 223 ? 5.422 -6.555 5.68 1 98.81 223 ILE A N 1
ATOM 1712 C CA . ILE A 1 223 ? 6.508 -7.523 5.578 1 98.81 223 ILE A CA 1
ATOM 1713 C C . ILE A 1 223 ? 7.848 -6.82 5.785 1 98.81 223 ILE A C 1
ATOM 1715 O O . ILE A 1 223 ? 8.086 -5.742 5.23 1 98.81 223 ILE A O 1
ATOM 1719 N N . ARG A 1 224 ? 8.695 -7.398 6.555 1 98.75 224 ARG A N 1
ATOM 1720 C CA . ARG A 1 224 ? 10.102 -7.004 6.664 1 98.75 224 ARG A CA 1
ATOM 1721 C C . ARG A 1 224 ? 11.023 -8.109 6.148 1 98.75 224 ARG A C 1
ATOM 1723 O O . ARG A 1 224 ? 10.906 -9.266 6.562 1 98.75 224 ARG A O 1
ATOM 1730 N N . PHE A 1 225 ? 11.891 -7.758 5.238 1 98.38 225 PHE A N 1
ATOM 1731 C CA . PHE A 1 225 ? 12.891 -8.68 4.73 1 98.38 225 PHE A CA 1
ATOM 1732 C C . PHE A 1 225 ? 14.195 -8.562 5.52 1 98.38 225 PHE A C 1
ATOM 1734 O O . PHE A 1 225 ? 14.461 -7.523 6.125 1 98.38 225 PHE A O 1
ATOM 1741 N N . GLN A 1 226 ? 15.016 -9.562 5.504 1 97.81 226 GLN A N 1
ATOM 1742 C CA . GLN A 1 226 ? 16.266 -9.586 6.254 1 97.81 226 GLN A CA 1
ATOM 1743 C C . GLN A 1 226 ? 17.25 -8.539 5.73 1 97.81 226 GLN A C 1
ATOM 1745 O O . GLN A 1 226 ? 18.062 -8.008 6.488 1 97.81 226 GLN A O 1
ATOM 1750 N N . ASN A 1 227 ? 17.109 -8.234 4.461 1 97.69 227 ASN A N 1
ATOM 1751 C CA . ASN A 1 227 ? 18.016 -7.246 3.898 1 97.69 227 ASN A CA 1
ATOM 1752 C C . ASN A 1 227 ? 17.547 -5.82 4.172 1 97.69 227 ASN A C 1
ATOM 1754 O O . ASN A 1 227 ? 18.109 -4.863 3.643 1 97.69 227 ASN A O 1
ATOM 1758 N N . GLY A 1 228 ? 16.438 -5.668 4.863 1 97.81 228 GLY A N 1
ATOM 1759 C CA . GLY A 1 228 ? 16.016 -4.355 5.324 1 97.81 228 GLY A CA 1
ATOM 1760 C C . GLY A 1 228 ? 14.836 -3.801 4.531 1 97.81 228 GLY A C 1
ATOM 1761 O O . GLY A 1 228 ? 14.234 -2.803 4.926 1 97.81 228 GLY A O 1
ATOM 1762 N N . VAL A 1 229 ? 14.469 -4.371 3.41 1 98.75 229 VAL A N 1
ATOM 1763 C CA . VAL A 1 229 ? 13.336 -3.916 2.609 1 98.75 229 VAL A CA 1
ATOM 1764 C C . VAL A 1 229 ? 12.047 -4.059 3.412 1 98.75 229 VAL A C 1
ATOM 1766 O O . VAL A 1 229 ? 11.836 -5.07 4.086 1 98.75 229 VAL A O 1
ATOM 1769 N N . LEU A 1 230 ? 11.219 -3.033 3.439 1 98.94 230 LEU A N 1
ATOM 1770 C CA . LEU A 1 230 ? 9.883 -3.064 4.027 1 98.94 230 LEU A CA 1
ATOM 1771 C C . LEU A 1 230 ? 8.812 -3.09 2.941 1 98.94 230 LEU A C 1
ATOM 1773 O O . LEU A 1 230 ? 8.93 -2.393 1.932 1 98.94 230 LEU A O 1
ATOM 1777 N N . ALA A 1 231 ? 7.797 -3.904 3.15 1 98.94 231 ALA A N 1
ATOM 1778 C CA . ALA A 1 231 ? 6.785 -3.996 2.102 1 98.94 231 ALA A CA 1
ATOM 1779 C C . ALA A 1 231 ? 5.379 -4.047 2.697 1 98.94 231 ALA A C 1
ATOM 1781 O O . ALA A 1 231 ? 5.188 -4.539 3.812 1 98.94 231 ALA A O 1
ATOM 1782 N N . THR A 1 232 ? 4.43 -3.506 1.999 1 98.94 232 THR A N 1
ATOM 1783 C CA . THR A 1 232 ? 3.014 -3.691 2.285 1 98.94 232 THR A CA 1
ATOM 1784 C C . THR A 1 232 ? 2.285 -4.25 1.064 1 98.94 232 THR A C 1
ATOM 1786 O O . THR A 1 232 ? 2.594 -3.883 -0.071 1 98.94 232 THR A O 1
ATOM 1789 N N . MET A 1 233 ? 1.37 -5.133 1.324 1 98.88 233 MET A N 1
ATOM 1790 C CA . MET A 1 233 ? 0.516 -5.707 0.288 1 98.88 233 MET A CA 1
ATOM 1791 C C . MET A 1 233 ? -0.953 -5.633 0.691 1 98.88 233 MET A C 1
ATOM 1793 O O . MET A 1 233 ? -1.306 -5.941 1.83 1 98.88 233 MET A O 1
ATOM 1797 N N . THR A 1 234 ? -1.806 -5.168 -0.21 1 98.94 234 THR A N 1
ATOM 1798 C CA . THR A 1 234 ? -3.254 -5.191 -0.039 1 98.94 234 THR A CA 1
ATOM 1799 C C . THR A 1 234 ? -3.914 -6.027 -1.135 1 98.94 234 THR A C 1
ATOM 1801 O O . THR A 1 234 ? -3.781 -5.719 -2.32 1 98.94 234 THR A O 1
ATOM 1804 N N . ILE A 1 235 ? -4.566 -7.078 -0.726 1 98.81 235 ILE A N 1
ATOM 1805 C CA . ILE A 1 235 ? -5.328 -7.934 -1.629 1 98.81 235 ILE A CA 1
ATOM 1806 C C . ILE A 1 235 ? -6.816 -7.82 -1.314 1 98.81 235 ILE A C 1
ATOM 1808 O O . ILE A 1 235 ? -7.266 -8.234 -0.243 1 98.81 235 ILE A O 1
ATOM 1812 N N . ALA A 1 236 ? -7.602 -7.266 -2.281 1 98.75 236 ALA A N 1
ATOM 1813 C CA . ALA A 1 236 ? -9.031 -7.066 -2.076 1 98.75 236 ALA A CA 1
ATOM 1814 C C . ALA A 1 236 ? -9.852 -7.867 -3.086 1 98.75 236 ALA A C 1
ATOM 1816 O O . ALA A 1 236 ? -9.758 -7.633 -4.293 1 98.75 236 ALA A O 1
ATOM 1817 N N . GLY A 1 237 ? -10.664 -8.734 -2.572 1 98.62 237 GLY A N 1
ATOM 1818 C CA . GLY A 1 237 ? -11.359 -9.664 -3.447 1 98.62 237 GLY A CA 1
ATOM 1819 C C . GLY A 1 237 ? -12.836 -9.359 -3.588 1 98.62 237 GLY A C 1
ATOM 1820 O O . GLY A 1 237 ? -13.562 -10.078 -4.27 1 98.62 237 GLY A O 1
ATOM 1821 N N . ASN A 1 238 ? -13.336 -8.328 -2.945 1 98.44 238 ASN A N 1
ATOM 1822 C CA . ASN A 1 238 ? -14.758 -7.977 -2.977 1 98.44 238 ASN A CA 1
ATOM 1823 C C . ASN A 1 238 ? -14.984 -6.625 -3.646 1 98.44 238 ASN A C 1
ATOM 1825 O O . ASN A 1 238 ? -15.695 -5.77 -3.109 1 98.44 238 ASN A O 1
ATOM 1829 N N . CYS A 1 239 ? -14.336 -6.418 -4.777 1 98.12 239 CYS A N 1
ATOM 1830 C CA . CYS A 1 239 ? -14.445 -5.184 -5.547 1 98.12 239 CYS A CA 1
ATOM 1831 C C . CYS A 1 239 ? -14.633 -5.477 -7.027 1 98.12 239 CYS A C 1
ATOM 1833 O O . CYS A 1 239 ? -13.797 -6.148 -7.641 1 98.12 239 CYS A O 1
ATOM 1835 N N . THR A 1 240 ? -15.617 -4.891 -7.668 1 95.25 240 THR A N 1
ATOM 1836 C CA . THR A 1 240 ? -15.898 -5.141 -9.078 1 95.25 240 THR A CA 1
ATOM 1837 C C . THR A 1 240 ? -14.891 -4.41 -9.969 1 95.25 240 THR A C 1
ATOM 1839 O O . THR A 1 240 ? -14.734 -4.75 -11.141 1 95.25 240 THR A O 1
ATOM 1842 N N . ALA A 1 241 ? -14.273 -3.385 -9.414 1 95.75 241 ALA A N 1
ATOM 1843 C CA . ALA A 1 241 ? -13.297 -2.6 -10.164 1 95.75 241 ALA A CA 1
ATOM 1844 C C . ALA A 1 241 ? -11.906 -3.203 -10.047 1 95.75 241 ALA A C 1
ATOM 1846 O O . ALA A 1 241 ? -11.109 -2.781 -9.203 1 95.75 241 ALA A O 1
ATOM 1847 N N . GLY A 1 242 ? -11.586 -4.086 -10.984 1 95.69 242 GLY A N 1
ATOM 1848 C CA . GLY A 1 242 ? -10.328 -4.812 -10.945 1 95.69 242 GLY A CA 1
ATOM 1849 C C . GLY A 1 242 ? -9.133 -3.951 -11.305 1 95.69 242 GLY A C 1
ATOM 1850 O O . GLY A 1 242 ? -9.258 -2.986 -12.062 1 95.69 242 GLY A O 1
ATOM 1851 N N . GLY A 1 243 ? -7.957 -4.277 -10.727 1 95.5 243 GLY A N 1
ATOM 1852 C CA . GLY A 1 243 ? -6.688 -3.627 -11.008 1 95.5 243 GLY A CA 1
ATOM 1853 C C . GLY A 1 243 ? -5.605 -3.979 -10.008 1 95.5 243 GLY A C 1
ATOM 1854 O O . GLY A 1 243 ? -5.844 -4.75 -9.07 1 95.5 243 GLY A O 1
ATOM 1855 N N . GLY A 1 244 ? -4.398 -3.51 -10.289 1 96.69 244 GLY A N 1
ATOM 1856 C CA . GLY A 1 244 ? -3.289 -3.734 -9.383 1 96.69 244 GLY A CA 1
ATOM 1857 C C . GLY A 1 244 ? -2.01 -3.041 -9.812 1 96.69 244 GLY A C 1
ATOM 1858 O O . GLY A 1 244 ? -1.816 -2.77 -11 1 96.69 244 GLY A O 1
ATOM 1859 N N . ALA A 1 245 ? -1.208 -2.762 -8.867 1 97.88 245 ALA A N 1
ATOM 1860 C CA . ALA A 1 245 ? 0.11 -2.182 -9.117 1 97.88 245 ALA A CA 1
ATOM 1861 C C . ALA A 1 245 ? 1.048 -2.438 -7.938 1 97.88 245 ALA A C 1
ATOM 1863 O O . ALA A 1 245 ? 0.595 -2.713 -6.824 1 97.88 245 ALA A O 1
ATOM 1864 N N . MET A 1 246 ? 2.303 -2.422 -8.227 1 98.69 246 MET A N 1
ATOM 1865 C CA . MET A 1 246 ? 3.344 -2.41 -7.199 1 98.69 246 MET A CA 1
ATOM 1866 C C . MET A 1 246 ? 4.273 -1.214 -7.379 1 98.69 246 MET A C 1
ATOM 1868 O O . MET A 1 246 ? 4.613 -0.852 -8.508 1 98.69 246 MET A O 1
ATOM 1872 N N . VAL A 1 247 ? 4.633 -0.595 -6.305 1 98.88 247 VAL A N 1
ATOM 1873 C CA . VAL A 1 247 ? 5.562 0.533 -6.297 1 98.88 247 VAL A CA 1
ATOM 1874 C C . VAL A 1 247 ? 6.844 0.14 -5.57 1 98.88 247 VAL A C 1
ATOM 1876 O O . VAL A 1 247 ? 6.828 -0.131 -4.367 1 98.88 247 VAL A O 1
ATOM 1879 N N . TYR A 1 248 ? 7.93 0.068 -6.312 1 98.88 248 TYR A N 1
ATOM 1880 C CA . TYR A 1 248 ? 9.258 -0.183 -5.77 1 98.88 248 TYR A CA 1
ATOM 1881 C C . TYR A 1 248 ? 10.023 1.121 -5.578 1 98.88 248 TYR A C 1
ATOM 1883 O O . TYR A 1 248 ? 10.289 1.842 -6.543 1 98.88 248 TYR A O 1
ATOM 1891 N N . THR A 1 249 ? 10.367 1.402 -4.363 1 98.81 249 THR A N 1
ATOM 1892 C CA . THR A 1 249 ? 11.047 2.65 -4.031 1 98.81 249 THR A CA 1
ATOM 1893 C C . THR A 1 249 ? 12.523 2.402 -3.744 1 98.81 249 THR A C 1
ATOM 1895 O O . THR A 1 249 ? 12.867 1.687 -2.803 1 98.81 249 THR A O 1
ATOM 1898 N N . PHE A 1 250 ? 13.359 2.979 -4.578 1 98.56 250 PHE A N 1
ATOM 1899 C CA . PHE A 1 250 ? 14.805 2.947 -4.414 1 98.56 250 PHE A CA 1
ATOM 1900 C C . PHE A 1 250 ? 15.32 4.277 -3.883 1 98.56 250 PHE A C 1
ATOM 1902 O O . PHE A 1 250 ? 14.547 5.219 -3.699 1 98.56 250 PHE A O 1
ATOM 1909 N N . GLU A 1 251 ? 16.625 4.32 -3.621 1 97.88 251 GLU A N 1
ATOM 1910 C CA . GLU A 1 251 ? 17.25 5.566 -3.17 1 97.88 251 GLU A CA 1
ATOM 1911 C C . GLU A 1 251 ? 17.125 6.656 -4.227 1 97.88 251 GLU A C 1
ATOM 1913 O O . GLU A 1 251 ? 16.906 7.824 -3.898 1 97.88 251 GLU A O 1
ATOM 1918 N N . THR A 1 252 ? 17.188 6.262 -5.531 1 97.19 252 THR A N 1
ATOM 1919 C CA . THR A 1 252 ? 17.312 7.312 -6.535 1 97.19 252 THR A CA 1
ATOM 1920 C C . THR A 1 252 ? 16.234 7.172 -7.605 1 97.19 252 THR A C 1
ATOM 1922 O O . THR A 1 252 ? 16.25 7.906 -8.594 1 97.19 252 THR A O 1
ATOM 1925 N N . ALA A 1 253 ? 15.281 6.219 -7.434 1 98.06 253 ALA A N 1
ATOM 1926 C CA . ALA A 1 253 ? 14.195 6.055 -8.398 1 98.06 253 ALA A CA 1
ATOM 1927 C C . ALA A 1 253 ? 12.984 5.383 -7.758 1 98.06 253 ALA A C 1
ATOM 1929 O O . ALA A 1 253 ? 13.109 4.715 -6.73 1 98.06 253 ALA A O 1
ATOM 1930 N N . ARG A 1 254 ? 11.898 5.641 -8.305 1 98.44 254 ARG A N 1
ATOM 1931 C CA . ARG A 1 254 ? 10.656 4.93 -8.016 1 98.44 254 ARG A CA 1
ATOM 1932 C C . ARG A 1 254 ? 10.164 4.176 -9.25 1 98.44 254 ARG A C 1
ATOM 1934 O O . ARG A 1 254 ? 10.086 4.742 -10.344 1 98.44 254 ARG A O 1
ATOM 1941 N N . VAL A 1 255 ? 9.875 2.945 -9.086 1 98.31 255 VAL A N 1
ATOM 1942 C CA . VAL A 1 255 ? 9.398 2.119 -10.195 1 98.31 255 VAL A CA 1
ATOM 1943 C C . VAL A 1 255 ? 7.98 1.632 -9.906 1 98.31 255 VAL A C 1
ATOM 1945 O O . VAL A 1 255 ? 7.723 1.052 -8.844 1 98.31 255 VAL A O 1
ATOM 1948 N N . GLU A 1 256 ? 7.066 1.938 -10.766 1 98.25 256 GLU A N 1
ATOM 1949 C CA . GLU A 1 256 ? 5.719 1.381 -10.742 1 98.25 256 GLU A CA 1
ATOM 1950 C C . GLU A 1 256 ? 5.559 0.273 -11.781 1 98.25 256 GLU A C 1
ATOM 1952 O O . GLU A 1 256 ? 5.977 0.43 -12.93 1 98.25 256 GLU A O 1
ATOM 1957 N N . VAL A 1 257 ? 5.023 -0.826 -11.344 1 98.06 257 VAL A N 1
ATOM 1958 C CA . VAL A 1 257 ? 4.984 -1.965 -12.258 1 98.06 257 VAL A CA 1
ATOM 1959 C C . VAL A 1 257 ? 3.703 -2.764 -12.031 1 98.06 257 VAL A C 1
ATOM 1961 O O . VAL A 1 257 ? 3.154 -2.768 -10.922 1 98.06 257 VAL A O 1
ATOM 1964 N N . ASP A 1 258 ? 3.191 -3.359 -13.102 1 96.44 258 ASP A N 1
ATOM 1965 C CA . ASP A 1 258 ? 2.104 -4.328 -13.008 1 96.44 258 ASP A CA 1
ATOM 1966 C C . ASP A 1 258 ? 2.598 -5.656 -12.445 1 96.44 258 ASP A C 1
ATOM 1968 O O . ASP A 1 258 ? 2.998 -6.547 -13.203 1 96.44 258 ASP A O 1
ATOM 1972 N N . GLY A 1 259 ? 2.49 -5.797 -11.102 1 93.5 259 GLY A N 1
ATOM 1973 C CA . GLY A 1 259 ? 2.992 -6.984 -10.43 1 93.5 259 GLY A CA 1
ATOM 1974 C C . GLY A 1 259 ? 2.102 -8.195 -10.617 1 93.5 259 GLY A C 1
ATOM 1975 O O . GLY A 1 259 ? 2.482 -9.32 -10.266 1 93.5 259 GLY A O 1
ATOM 1976 N N . TRP A 1 260 ? 0.981 -7.945 -11.141 1 91.62 260 TRP A N 1
ATOM 1977 C CA . TRP A 1 260 ? -0.009 -9 -11.328 1 91.62 260 TRP A CA 1
ATOM 1978 C C . TRP A 1 260 ? 0.177 -9.695 -12.672 1 91.62 260 TRP A C 1
ATOM 1980 O O . TRP A 1 260 ? 0.397 -10.906 -12.727 1 91.62 260 TRP A O 1
ATOM 1990 N N . ASN A 1 261 ? 0.279 -8.883 -13.758 1 90.31 261 ASN A N 1
ATOM 1991 C CA . ASN A 1 261 ? 0.344 -9.453 -15.094 1 90.31 261 ASN A CA 1
ATOM 1992 C C . ASN A 1 261 ? 1.644 -9.078 -15.805 1 90.31 261 ASN A C 1
ATOM 1994 O O . ASN A 1 261 ? 1.996 -9.68 -16.812 1 90.31 261 ASN A O 1
ATOM 1998 N N . GLY A 1 262 ? 2.262 -8.062 -15.242 1 92.31 262 GLY A N 1
ATOM 1999 C CA . GLY A 1 262 ? 3.523 -7.633 -15.828 1 92.31 262 GLY A CA 1
ATOM 2000 C C . GLY A 1 262 ? 3.354 -6.926 -17.156 1 92.31 262 GLY A C 1
ATOM 2001 O O . GLY A 1 262 ? 4.215 -7.027 -18.031 1 92.31 262 GLY A O 1
ATOM 2002 N N . ASN A 1 263 ? 2.311 -6.176 -17.328 1 92.44 263 ASN A N 1
ATOM 2003 C CA . ASN A 1 263 ? 1.979 -5.598 -18.625 1 92.44 263 ASN A CA 1
ATOM 2004 C C . ASN A 1 263 ? 2.645 -4.238 -18.828 1 92.44 263 ASN A C 1
ATOM 2006 O O . ASN A 1 263 ? 2.758 -3.754 -19.953 1 92.44 263 ASN A O 1
ATOM 2010 N N . TRP A 1 264 ? 3.018 -3.588 -17.797 1 94.31 264 TRP A N 1
ATOM 2011 C CA . TRP A 1 264 ? 3.598 -2.254 -17.906 1 94.31 264 TRP A CA 1
ATOM 2012 C C . TRP A 1 264 ? 4.602 -2.002 -16.781 1 94.31 264 TRP A C 1
ATOM 2014 O O . TRP A 1 264 ? 4.586 -2.693 -15.758 1 94.31 264 TRP A O 1
ATOM 2024 N N . ILE A 1 265 ? 5.527 -1.101 -17.031 1 96.94 265 ILE A N 1
ATOM 2025 C CA . ILE A 1 265 ? 6.512 -0.623 -16.062 1 96.94 265 ILE A CA 1
ATOM 2026 C C . ILE A 1 265 ? 6.805 0.855 -16.312 1 96.94 265 ILE A C 1
ATOM 2028 O O . ILE A 1 265 ? 6.898 1.29 -17.469 1 96.94 265 ILE A O 1
ATOM 2032 N N . LYS A 1 266 ? 6.789 1.658 -15.281 1 97.12 266 LYS A N 1
ATOM 2033 C CA . LYS A 1 266 ? 7.152 3.072 -15.32 1 97.12 266 LYS A CA 1
ATOM 2034 C C . LYS A 1 266 ? 8.297 3.369 -14.352 1 97.12 266 LYS A C 1
ATOM 2036 O O . LYS A 1 266 ? 8.281 2.914 -13.203 1 97.12 266 LYS A O 1
ATOM 2041 N N . VAL A 1 267 ? 9.258 4.09 -14.797 1 97.94 267 VAL A N 1
ATOM 2042 C CA . VAL A 1 267 ? 10.398 4.469 -13.969 1 97.94 267 VAL A CA 1
ATOM 2043 C C . VAL A 1 267 ? 10.43 5.988 -13.797 1 97.94 267 VAL A C 1
ATOM 2045 O O . VAL A 1 267 ? 10.328 6.73 -14.781 1 97.94 267 VAL A O 1
ATOM 2048 N N . PHE A 1 268 ? 10.523 6.402 -12.531 1 97.81 268 PHE A N 1
ATOM 2049 C CA . PHE A 1 268 ? 10.625 7.82 -12.195 1 97.81 268 PHE A CA 1
ATOM 2050 C C . PHE A 1 268 ? 11.953 8.117 -11.508 1 97.81 268 PHE A C 1
ATOM 2052 O O . PHE A 1 268 ? 12.328 7.43 -10.555 1 97.81 268 PHE A O 1
ATOM 2059 N N . LYS A 1 269 ? 12.734 9.156 -11.898 1 94.69 269 LYS A N 1
ATOM 2060 C CA . LYS A 1 269 ? 14 9.562 -11.289 1 94.69 269 LYS A CA 1
ATOM 2061 C C . LYS A 1 269 ? 13.867 10.891 -10.562 1 94.69 269 LYS A C 1
ATOM 2063 O O . LYS A 1 269 ? 14.805 11.344 -9.906 1 94.69 269 LYS A O 1
ATOM 2068 N N . GLY A 1 270 ? 12.75 11.453 -10.664 1 90.75 270 GLY A N 1
ATOM 2069 C CA . GLY A 1 270 ? 12.352 12.695 -10.023 1 90.75 270 GLY A CA 1
ATOM 2070 C C . GLY A 1 270 ? 10.844 12.867 -9.961 1 90.75 270 GLY A C 1
ATOM 2071 O O . GLY A 1 270 ? 10.094 11.953 -10.312 1 90.75 270 GLY A O 1
ATOM 2072 N N . TRP A 1 271 ? 10.469 13.992 -9.383 1 86.69 271 TRP A N 1
ATOM 2073 C CA . TRP A 1 271 ? 9.031 14.25 -9.336 1 86.69 271 TRP A CA 1
ATOM 2074 C C . TRP A 1 271 ? 8.453 14.383 -10.742 1 86.69 271 TRP A C 1
ATOM 2076 O O . TRP A 1 271 ? 8.805 15.305 -11.477 1 86.69 271 TRP A O 1
ATOM 2086 N N . GLY A 1 272 ? 7.633 13.422 -11.109 1 80.31 272 GLY A N 1
ATOM 2087 C CA . GLY A 1 272 ? 6.922 13.461 -12.383 1 80.31 272 GLY A CA 1
ATOM 2088 C C . GLY A 1 272 ? 7.828 13.234 -13.578 1 80.31 272 GLY A C 1
ATOM 2089 O O . GLY A 1 272 ? 7.43 13.477 -14.719 1 80.31 272 GLY A O 1
ATOM 2090 N N . GLU A 1 273 ? 8.984 12.789 -13.406 1 87.12 273 GLU A N 1
ATOM 2091 C CA . GLU A 1 273 ? 9.938 12.547 -14.492 1 87.12 273 GLU A CA 1
ATOM 2092 C C . GLU A 1 273 ? 9.992 11.07 -14.859 1 87.12 273 GLU A C 1
ATOM 2094 O O . GLU A 1 273 ? 10.875 10.344 -14.398 1 87.12 273 GLU A O 1
ATOM 2099 N N . GLU A 1 274 ? 9.086 10.68 -15.781 1 90.62 274 GLU A N 1
ATOM 2100 C CA . GLU A 1 274 ? 9.062 9.289 -16.234 1 90.62 274 GLU A CA 1
ATOM 2101 C C . GLU A 1 274 ? 10.164 9.023 -17.25 1 90.62 274 GLU A C 1
ATOM 2103 O O . GLU A 1 274 ? 10.406 9.844 -18.141 1 90.62 274 GLU A O 1
ATOM 2108 N N . GLU A 1 275 ? 10.805 7.902 -17.094 1 91.44 275 GLU A N 1
ATOM 2109 C CA . GLU A 1 275 ? 11.852 7.484 -18.031 1 91.44 275 GLU A CA 1
ATOM 2110 C C . GLU A 1 275 ? 11.453 6.207 -18.75 1 91.44 275 GLU A C 1
ATOM 2112 O O . GLU A 1 275 ? 10.875 5.297 -18.156 1 91.44 275 GLU A O 1
ATOM 2117 N N . ALA A 1 276 ? 11.789 6.215 -20.031 1 87.75 276 ALA A N 1
ATOM 2118 C CA . ALA A 1 276 ? 11.555 5.012 -20.828 1 87.75 276 ALA A CA 1
ATOM 2119 C C . ALA A 1 276 ? 12.562 3.924 -20.484 1 87.75 276 ALA A C 1
ATOM 2121 O O . ALA A 1 276 ? 13.727 4.219 -20.188 1 87.75 276 ALA A O 1
ATOM 2122 N N . VAL A 1 277 ? 12.008 2.668 -20.391 1 92.25 277 VAL A N 1
ATOM 2123 C CA . VAL A 1 277 ? 12.945 1.567 -20.188 1 92.25 277 VAL A CA 1
ATOM 2124 C C . VAL A 1 277 ? 12.844 0.582 -21.344 1 92.25 277 VAL A C 1
ATOM 2126 O O . VAL A 1 277 ? 11.773 0.399 -21.922 1 92.25 277 VAL A O 1
ATOM 2129 N N . GLU A 1 278 ? 13.961 0.005 -21.734 1 92.06 278 GLU A N 1
ATOM 2130 C CA . GLU A 1 278 ? 14.008 -1.094 -22.703 1 92.06 278 GLU A CA 1
ATOM 2131 C C . GLU A 1 278 ? 13.844 -2.443 -22 1 92.06 278 GLU A C 1
ATOM 2133 O O . GLU A 1 278 ? 14.68 -2.82 -21.172 1 92.06 278 GLU A O 1
ATOM 2138 N N . LEU A 1 279 ? 12.836 -3.164 -22.281 1 93.94 279 LEU A N 1
ATOM 2139 C CA . LEU A 1 279 ? 12.555 -4.441 -21.625 1 93.94 279 LEU A CA 1
ATOM 2140 C C . LEU A 1 279 ? 13.312 -5.574 -22.312 1 93.94 279 LEU A C 1
ATOM 2142 O O . LEU A 1 279 ? 13.547 -5.531 -23.531 1 93.94 279 LEU A O 1
ATOM 2146 N N . PRO A 1 280 ? 13.648 -6.543 -21.422 1 88.81 280 PRO A N 1
ATOM 2147 C CA . PRO A 1 280 ? 14.438 -7.664 -21.938 1 88.81 280 PRO A CA 1
ATOM 2148 C C . PRO A 1 280 ? 13.578 -8.688 -22.672 1 88.81 280 PRO A C 1
ATOM 2150 O O . PRO A 1 280 ? 12.906 -9.508 -22.047 1 88.81 280 PRO A O 1
ATOM 2153 N N . GLY A 1 281 ? 13.188 -8.484 -23.938 1 89.56 281 GLY A N 1
ATOM 2154 C CA . GLY A 1 281 ? 12.547 -9.508 -24.734 1 89.56 281 GLY A CA 1
ATOM 2155 C C . GLY A 1 281 ? 11.031 -9.398 -24.75 1 89.56 281 GLY A C 1
ATOM 2156 O O . GLY A 1 281 ? 10.484 -8.312 -24.516 1 89.56 281 GLY A O 1
ATOM 2157 N N . GLU A 1 282 ? 10.375 -10.586 -25.016 1 88.94 282 GLU A N 1
ATOM 2158 C CA . GLU A 1 282 ? 8.922 -10.633 -25.109 1 88.94 282 GLU A CA 1
ATOM 2159 C C . GLU A 1 282 ? 8.32 -11.469 -23.984 1 88.94 282 GLU A C 1
ATOM 2161 O O . GLU A 1 282 ? 8.961 -12.391 -23.484 1 88.94 282 GLU A O 1
ATOM 2166 N N . LYS A 1 283 ? 7.168 -11.07 -23.594 1 90.06 283 LYS A N 1
ATOM 2167 C CA . LYS A 1 283 ? 6.438 -11.828 -22.594 1 90.06 283 LYS A CA 1
ATOM 2168 C C . LYS A 1 283 ? 6.23 -13.273 -23.031 1 90.06 283 LYS A C 1
ATOM 2170 O O . LYS A 1 283 ? 5.918 -13.531 -24.203 1 90.06 283 LYS A O 1
ATOM 2175 N N . GLN A 1 284 ? 6.547 -14.133 -22.125 1 89.25 284 GLN A N 1
ATOM 2176 C CA . GLN A 1 284 ? 6.289 -15.555 -22.312 1 89.25 284 GLN A CA 1
ATOM 2177 C C . GLN A 1 284 ? 5.348 -16.094 -21.234 1 89.25 284 GLN A C 1
ATOM 2179 O O . GLN A 1 284 ? 5.262 -15.523 -20.141 1 89.25 284 GLN A O 1
ATOM 2184 N N . LEU A 1 285 ? 4.68 -17.141 -21.578 1 92.25 285 LEU A N 1
ATOM 2185 C CA . LEU A 1 285 ? 3.891 -17.828 -20.562 1 92.25 285 LEU A CA 1
ATOM 2186 C C . LEU A 1 285 ? 4.699 -18.953 -19.906 1 92.25 285 LEU A C 1
ATOM 2188 O O . LEU A 1 285 ? 5.523 -19.578 -20.562 1 92.25 285 LEU A O 1
ATOM 2192 N N . PRO A 1 286 ? 4.398 -19.203 -18.672 1 94.44 286 PRO A N 1
ATOM 2193 C CA . PRO A 1 286 ? 5.141 -20.25 -17.969 1 94.44 286 PRO A CA 1
ATOM 2194 C C . PRO A 1 286 ? 5.051 -21.609 -18.656 1 94.44 286 PRO A C 1
ATOM 2196 O O . PRO A 1 286 ? 6.016 -22.375 -18.656 1 94.44 286 PRO A O 1
ATOM 2199 N N . ASN A 1 287 ? 3.932 -21.875 -19.297 1 94.25 287 ASN A N 1
ATOM 2200 C CA . ASN A 1 287 ? 3.773 -23.172 -19.953 1 94.25 287 ASN A CA 1
ATOM 2201 C C . ASN A 1 287 ? 4.668 -23.281 -21.188 1 94.25 287 ASN A C 1
ATOM 2203 O O . ASN A 1 287 ? 5.164 -24.359 -21.5 1 94.25 287 ASN A O 1
ATOM 2207 N N . ASP A 1 288 ? 4.887 -22.156 -21.859 1 94.5 288 ASP A N 1
ATOM 2208 C CA . ASP A 1 288 ? 5.824 -22.156 -22.984 1 94.5 288 ASP A CA 1
ATOM 2209 C C . ASP A 1 288 ? 7.258 -22.359 -22.5 1 94.5 288 ASP A C 1
ATOM 2211 O O . ASP A 1 288 ? 8.023 -23.094 -23.125 1 94.5 288 ASP A O 1
ATOM 2215 N N . ASN A 1 289 ? 7.562 -21.688 -21.469 1 95.62 289 ASN A N 1
ATOM 2216 C CA . ASN A 1 289 ? 8.883 -21.875 -20.891 1 95.62 289 ASN A CA 1
ATOM 2217 C C . ASN A 1 289 ? 9.109 -23.328 -20.453 1 95.62 289 ASN A C 1
ATOM 2219 O O . ASN A 1 289 ? 10.211 -23.859 -20.594 1 95.62 289 ASN A O 1
ATOM 2223 N N . PHE A 1 290 ? 8.078 -23.938 -19.938 1 97.31 290 PHE A N 1
ATOM 2224 C CA . PHE A 1 290 ? 8.125 -25.344 -19.516 1 97.31 290 PHE A CA 1
ATOM 2225 C C . PHE A 1 290 ? 8.523 -26.234 -20.688 1 97.31 290 PHE A C 1
ATOM 2227 O O . PHE A 1 290 ? 9.438 -27.047 -20.562 1 97.31 290 PHE A O 1
ATOM 2234 N N . ILE A 1 291 ? 7.918 -26.047 -21.828 1 97.25 291 ILE A N 1
ATOM 2235 C CA . ILE A 1 291 ? 8.188 -26.828 -23.031 1 97.25 291 ILE A CA 1
ATOM 2236 C C . ILE A 1 291 ? 9.625 -26.594 -23.5 1 97.25 291 ILE A C 1
ATOM 2238 O O . ILE A 1 291 ? 10.367 -27.547 -23.75 1 97.25 291 ILE A O 1
ATOM 2242 N N . ASP A 1 292 ? 9.992 -25.375 -23.484 1 96.44 292 ASP A N 1
ATOM 2243 C CA . ASP A 1 292 ? 11.344 -25.031 -23.906 1 96.44 292 ASP A CA 1
ATOM 2244 C C . ASP A 1 292 ? 12.383 -25.625 -22.969 1 96.44 292 ASP A C 1
ATOM 2246 O O . ASP A 1 292 ? 13.461 -26.031 -23.406 1 96.44 292 ASP A O 1
ATOM 2250 N N . ALA A 1 293 ? 12.086 -25.641 -21.734 1 97.12 293 ALA A N 1
ATOM 2251 C CA . ALA A 1 293 ? 13.008 -26.203 -20.75 1 97.12 293 ALA A CA 1
ATOM 2252 C C . ALA A 1 293 ? 13.172 -27.703 -20.953 1 97.12 293 ALA A C 1
ATOM 2254 O O . ALA A 1 293 ? 14.289 -28.234 -20.891 1 97.12 293 ALA A O 1
ATOM 2255 N N . ILE A 1 294 ? 12.086 -28.422 -21.203 1 97.56 294 ILE A N 1
ATOM 2256 C CA . ILE A 1 294 ? 12.133 -29.859 -21.453 1 97.56 294 ILE A CA 1
ATOM 2257 C C . ILE A 1 294 ? 13.016 -30.141 -22.672 1 97.56 294 ILE A C 1
ATOM 2259 O O . ILE A 1 294 ? 13.797 -31.094 -22.672 1 97.56 294 ILE A O 1
ATOM 2263 N N . LEU A 1 295 ? 12.961 -29.266 -23.656 1 97.25 295 LEU A N 1
ATOM 2264 C CA . LEU A 1 295 ? 13.641 -29.484 -24.922 1 97.25 295 LEU A CA 1
ATOM 2265 C C . LEU A 1 295 ? 15.07 -28.953 -24.859 1 97.25 295 LEU A C 1
ATOM 2267 O O . LEU A 1 295 ? 15.797 -29 -25.859 1 97.25 295 LEU A O 1
ATOM 2271 N N . GLY A 1 296 ? 15.453 -28.344 -23.781 1 96.38 296 GLY A N 1
ATOM 2272 C CA . GLY A 1 296 ? 16.812 -27.844 -23.609 1 96.38 296 GLY A CA 1
ATOM 2273 C C . GLY A 1 296 ? 17.062 -26.5 -24.266 1 96.38 296 GLY A C 1
ATOM 2274 O O . GLY A 1 296 ? 18.203 -26.109 -24.453 1 96.38 296 GLY A O 1
ATOM 2275 N N . ARG A 1 297 ? 15.992 -25.797 -24.562 1 95.75 297 ARG A N 1
ATOM 2276 C CA . ARG A 1 297 ? 16.109 -24.531 -25.266 1 95.75 297 ARG A CA 1
ATOM 2277 C C . ARG A 1 297 ? 16.203 -23.359 -24.297 1 95.75 297 ARG A C 1
ATOM 2279 O O . ARG A 1 297 ? 16.578 -22.25 -24.672 1 95.75 297 ARG A O 1
ATOM 2286 N N . ALA A 1 298 ? 15.789 -23.578 -23.125 1 94.31 298 ALA A N 1
ATOM 2287 C CA . ALA A 1 298 ? 15.812 -22.578 -22.062 1 94.31 298 ALA A CA 1
ATOM 2288 C C . ALA A 1 298 ? 15.922 -23.219 -20.688 1 94.31 298 ALA A C 1
ATOM 2290 O O . ALA A 1 298 ? 15.734 -24.438 -20.547 1 94.31 298 ALA A O 1
ATOM 2291 N N . LYS A 1 299 ? 16.344 -22.422 -19.766 1 93.94 299 LYS A N 1
ATOM 2292 C CA . LYS A 1 299 ? 16.234 -22.859 -18.375 1 93.94 299 LYS A CA 1
ATOM 2293 C C . LYS A 1 299 ? 14.836 -22.641 -17.828 1 93.94 299 LYS A C 1
ATOM 2295 O O . LYS A 1 299 ? 14.133 -21.703 -18.25 1 93.94 299 LYS A O 1
ATOM 2300 N N . ALA A 1 300 ? 14.414 -23.562 -16.922 1 94.56 300 ALA A N 1
ATOM 2301 C CA . ALA A 1 300 ? 13.148 -23.328 -16.219 1 94.56 300 ALA A CA 1
ATOM 2302 C C . ALA A 1 300 ? 13.195 -22.031 -15.422 1 94.56 300 ALA A C 1
ATOM 2304 O O . ALA A 1 300 ? 14.078 -21.844 -14.578 1 94.56 300 ALA A O 1
ATOM 2305 N N . GLN A 1 301 ? 12.227 -21.156 -15.609 1 91.94 301 GLN A N 1
ATOM 2306 C CA . GLN A 1 301 ? 12.266 -19.828 -15.031 1 91.94 301 GLN A CA 1
ATOM 2307 C C . GLN A 1 301 ? 11.625 -19.797 -13.648 1 91.94 301 GLN A C 1
ATOM 2309 O O . GLN A 1 301 ? 11.922 -18.922 -12.836 1 91.94 301 GLN A O 1
ATOM 2314 N N . THR A 1 302 ? 10.703 -20.672 -13.383 1 92.69 302 THR A N 1
ATOM 2315 C CA . THR A 1 302 ? 10.055 -20.766 -12.078 1 92.69 302 THR A CA 1
ATOM 2316 C C . THR A 1 302 ? 10.258 -22.141 -11.469 1 92.69 302 THR A C 1
ATOM 2318 O O . THR A 1 302 ? 9.492 -23.078 -11.742 1 92.69 302 THR A O 1
ATOM 2321 N N . SER A 1 303 ? 11.211 -22.281 -10.602 1 89.25 303 SER A N 1
ATOM 2322 C CA . SER A 1 303 ? 11.609 -23.547 -10 1 89.25 303 SER A CA 1
ATOM 2323 C C . SER A 1 303 ? 10.852 -23.797 -8.695 1 89.25 303 SER A C 1
ATOM 2325 O O . SER A 1 303 ? 10.133 -22.922 -8.211 1 89.25 303 SER A O 1
ATOM 2327 N N . PRO A 1 304 ? 10.977 -24.984 -8.172 1 95.31 304 PRO A N 1
ATOM 2328 C CA . PRO A 1 304 ? 10.359 -25.266 -6.875 1 95.31 304 PRO A CA 1
ATOM 2329 C C . PRO A 1 304 ? 10.867 -24.359 -5.762 1 95.31 304 PRO A C 1
ATOM 2331 O O . PRO A 1 304 ? 10.188 -24.188 -4.746 1 95.31 304 PRO A O 1
ATOM 2334 N N . THR A 1 305 ? 12.07 -23.781 -5.949 1 94.5 305 THR A N 1
ATOM 2335 C CA . THR A 1 305 ? 12.578 -22.828 -4.973 1 94.5 305 THR A CA 1
ATOM 2336 C C . THR A 1 305 ? 11.633 -21.625 -4.852 1 94.5 305 THR A C 1
ATOM 2338 O O . THR A 1 305 ? 11.359 -21.156 -3.744 1 94.5 305 THR A O 1
ATOM 2341 N N . ASN A 1 306 ? 11.156 -21.188 -5.992 1 93.38 306 ASN A N 1
ATOM 2342 C CA . ASN A 1 306 ? 10.188 -20.094 -5.988 1 93.38 306 ASN A CA 1
ATOM 2343 C C . ASN A 1 306 ? 8.922 -20.484 -5.223 1 93.38 306 ASN A C 1
ATOM 2345 O O . ASN A 1 306 ? 8.406 -19.688 -4.434 1 93.38 306 ASN A O 1
ATOM 2349 N N . GLY A 1 307 ? 8.461 -21.703 -5.449 1 95.44 307 GLY A N 1
ATOM 2350 C CA . GLY A 1 307 ? 7.289 -22.203 -4.75 1 95.44 307 GLY A CA 1
ATOM 2351 C C . GLY A 1 307 ? 7.492 -22.312 -3.252 1 95.44 307 GLY A C 1
ATOM 2352 O O . GLY A 1 307 ? 6.578 -22.031 -2.475 1 95.44 307 GLY A O 1
ATOM 2353 N N . LEU A 1 308 ? 8.695 -22.719 -2.85 1 96.25 308 LEU A N 1
ATOM 2354 C CA . LEU A 1 308 ? 9.016 -22.828 -1.431 1 96.25 308 LEU A CA 1
ATOM 2355 C C . LEU A 1 308 ? 8.984 -21.469 -0.748 1 96.25 308 LEU A C 1
ATOM 2357 O O . LEU A 1 308 ? 8.336 -21.312 0.291 1 96.25 308 LEU A O 1
ATOM 2361 N N . ILE A 1 309 ? 9.633 -20.5 -1.351 1 95 309 ILE A N 1
ATOM 2362 C CA . ILE A 1 309 ? 9.688 -19.156 -0.797 1 95 309 ILE A CA 1
ATOM 2363 C C . ILE A 1 309 ? 8.281 -18.578 -0.661 1 95 309 ILE A C 1
ATOM 2365 O O . ILE A 1 309 ? 7.93 -18.016 0.375 1 95 309 ILE A O 1
ATOM 2369 N N . GLN A 1 310 ? 7.492 -18.797 -1.677 1 94.88 310 GLN A N 1
ATOM 2370 C CA . GLN A 1 310 ? 6.109 -18.344 -1.644 1 94.88 310 GLN A CA 1
ATOM 2371 C C . GLN A 1 310 ? 5.328 -19.016 -0.52 1 94.88 310 GLN A C 1
ATOM 2373 O O . GLN A 1 310 ? 4.582 -18.359 0.207 1 94.88 310 GLN A O 1
ATOM 2378 N N . SER A 1 311 ? 5.434 -20.328 -0.398 1 96.19 311 SER A N 1
ATOM 2379 C CA . SER A 1 311 ? 4.707 -21.078 0.618 1 96.19 311 SER A CA 1
ATOM 2380 C C . SER A 1 311 ? 5.09 -20.625 2.023 1 96.19 311 SER A C 1
ATOM 2382 O O . SER A 1 311 ? 4.234 -20.516 2.902 1 96.19 311 SER A O 1
ATOM 2384 N N . GLN A 1 312 ? 6.363 -20.359 2.234 1 97 312 GLN A N 1
ATOM 2385 C CA . GLN A 1 312 ? 6.84 -19.891 3.533 1 97 312 GLN A CA 1
ATOM 2386 C C . GLN A 1 312 ? 6.238 -18.531 3.885 1 97 312 GLN A C 1
ATOM 2388 O O . GLN A 1 312 ? 5.82 -18.312 5.023 1 97 312 GLN A O 1
ATOM 2393 N N . LEU A 1 313 ? 6.211 -17.656 2.938 1 97.69 313 LEU A N 1
ATOM 2394 C CA . LEU A 1 313 ? 5.59 -16.359 3.15 1 97.69 313 LEU A CA 1
ATOM 2395 C C . LEU A 1 313 ? 4.117 -16.516 3.51 1 97.69 313 LEU A C 1
ATOM 2397 O O . LEU A 1 313 ? 3.645 -15.906 4.48 1 97.69 313 LEU A O 1
ATOM 2401 N N . MET A 1 314 ? 3.428 -17.344 2.762 1 97.62 314 MET A N 1
ATOM 2402 C CA . MET A 1 314 ? 1.991 -17.5 2.963 1 97.62 314 MET A CA 1
ATOM 2403 C C . MET A 1 314 ? 1.701 -18.125 4.324 1 97.62 314 MET A C 1
ATOM 2405 O O . MET A 1 314 ? 0.762 -17.719 5.012 1 97.62 314 MET A O 1
ATOM 2409 N N . ASP A 1 315 ? 2.541 -19.125 4.703 1 97.5 315 ASP A N 1
ATOM 2410 C CA . ASP A 1 315 ? 2.385 -19.703 6.035 1 97.5 315 ASP A CA 1
ATOM 2411 C C . ASP A 1 315 ? 2.465 -18.625 7.113 1 97.5 315 ASP A C 1
ATOM 2413 O O . ASP A 1 315 ? 1.639 -18.578 8.031 1 97.5 315 ASP A O 1
ATOM 2417 N N . ALA A 1 316 ? 3.441 -17.766 6.992 1 98.06 316 ALA A N 1
ATOM 2418 C CA . ALA A 1 316 ? 3.652 -16.703 7.973 1 98.06 316 ALA A CA 1
ATOM 2419 C C . ALA A 1 316 ? 2.482 -15.727 7.977 1 98.06 316 ALA A C 1
ATOM 2421 O O . ALA A 1 316 ? 2.051 -15.273 9.039 1 98.06 316 ALA A O 1
ATOM 2422 N N . ILE A 1 317 ? 1.973 -15.398 6.836 1 98.44 317 ILE A N 1
ATOM 2423 C CA . ILE A 1 317 ? 0.865 -14.461 6.703 1 98.44 317 ILE A CA 1
ATOM 2424 C C . ILE A 1 317 ? -0.364 -15 7.426 1 98.44 317 ILE A C 1
ATOM 2426 O O . ILE A 1 317 ? -0.974 -14.305 8.242 1 98.44 317 ILE A O 1
ATOM 2430 N N . TYR A 1 318 ? -0.721 -16.25 7.133 1 97.81 318 TYR A N 1
ATOM 2431 C CA . TYR A 1 318 ? -1.919 -16.844 7.723 1 97.81 318 TYR A CA 1
ATOM 2432 C C . TYR A 1 318 ? -1.737 -17.047 9.219 1 97.81 318 TYR A C 1
ATOM 2434 O O . TYR A 1 318 ? -2.682 -16.891 10 1 97.81 318 TYR A O 1
ATOM 2442 N N . GLU A 1 319 ? -0.514 -17.438 9.609 1 97.75 319 GLU A N 1
ATOM 2443 C CA . GLU A 1 319 ? -0.245 -17.594 11.031 1 97.75 319 GLU A CA 1
ATOM 2444 C C . GLU A 1 319 ? -0.392 -16.266 11.773 1 97.75 319 GLU A C 1
ATOM 2446 O O . GLU A 1 319 ? -0.993 -16.203 12.844 1 97.75 319 GLU A O 1
ATOM 2451 N N . SER A 1 320 ? 0.163 -15.219 11.203 1 98.56 320 SER A N 1
ATOM 2452 C CA . SER A 1 320 ? 0.043 -13.891 11.789 1 98.56 320 SER A CA 1
ATOM 2453 C C . SER A 1 320 ? -1.418 -13.477 11.938 1 98.56 320 SER A C 1
ATOM 2455 O O . SER A 1 320 ? -1.831 -13 12.992 1 98.56 320 SER A O 1
ATOM 2457 N N . ALA A 1 321 ? -2.184 -13.648 10.906 1 98.06 321 ALA A N 1
ATOM 2458 C CA . ALA A 1 321 ? -3.6 -13.289 10.93 1 98.06 321 ALA A CA 1
ATOM 2459 C C . ALA A 1 321 ? -4.348 -14.086 12 1 98.06 321 ALA A C 1
ATOM 2461 O O . ALA A 1 321 ? -5.223 -13.547 12.68 1 98.06 321 ALA A O 1
ATOM 2462 N N . ARG A 1 322 ? -4.051 -15.344 12.102 1 97.19 322 ARG A N 1
ATOM 2463 C CA . ARG A 1 322 ? -4.723 -16.234 13.047 1 97.19 322 ARG A CA 1
ATOM 2464 C C . ARG A 1 322 ? -4.426 -15.844 14.484 1 97.19 322 ARG A C 1
ATOM 2466 O O . ARG A 1 322 ? -5.32 -15.836 15.336 1 97.19 322 ARG A O 1
ATOM 2473 N N . THR A 1 323 ? -3.141 -15.484 14.789 1 97.62 323 THR A N 1
ATOM 2474 C CA . THR A 1 323 ? -2.709 -15.281 16.172 1 97.62 323 THR A CA 1
ATOM 2475 C C . THR A 1 323 ? -2.846 -13.812 16.562 1 97.62 323 THR A C 1
ATOM 2477 O O . THR A 1 323 ? -2.834 -13.477 17.75 1 97.62 323 THR A O 1
ATOM 2480 N N . GLY A 1 324 ? -2.91 -12.93 15.609 1 97.38 324 GLY A N 1
ATOM 2481 C CA . GLY A 1 324 ? -2.918 -11.5 15.883 1 97.38 324 GLY A CA 1
ATOM 2482 C C . GLY A 1 324 ? -1.557 -10.961 16.281 1 97.38 324 GLY A C 1
ATOM 2483 O O . GLY A 1 324 ? -1.459 -9.898 16.891 1 97.38 324 GLY A O 1
ATOM 2484 N N . ALA A 1 325 ? -0.484 -11.719 15.984 1 97.88 325 ALA A N 1
ATOM 2485 C CA . ALA A 1 325 ? 0.895 -11.359 16.312 1 97.88 325 ALA A CA 1
ATOM 2486 C C . ALA A 1 325 ? 1.794 -11.492 15.078 1 97.88 325 ALA A C 1
ATOM 2488 O O . ALA A 1 325 ? 1.461 -12.203 14.133 1 97.88 325 ALA A O 1
ATOM 2489 N N . PRO A 1 326 ? 2.906 -10.688 15.102 1 98.19 326 PRO A N 1
ATOM 2490 C CA . PRO A 1 326 ? 3.855 -10.914 14.008 1 98.19 326 PRO A CA 1
ATOM 2491 C C . PRO A 1 326 ? 4.34 -12.359 13.938 1 98.19 326 PRO A C 1
ATOM 2493 O O . PRO A 1 326 ? 4.41 -13.039 14.961 1 98.19 326 PRO A O 1
ATOM 2496 N N . SER A 1 327 ? 4.609 -12.789 12.711 1 97.81 327 SER A N 1
ATOM 2497 C CA . SER A 1 327 ? 5.098 -14.148 12.469 1 97.81 327 SER A CA 1
ATOM 2498 C C . SER A 1 327 ? 6.32 -14.141 11.562 1 97.81 327 SER A C 1
ATOM 2500 O O . SER A 1 327 ? 6.543 -13.18 10.82 1 97.81 327 SER A O 1
ATOM 2502 N N . SER A 1 328 ? 7.152 -15.18 11.617 1 95.44 328 SER A N 1
ATOM 2503 C CA . SER A 1 328 ? 8.336 -15.344 10.773 1 95.44 328 SER A CA 1
ATOM 2504 C C . SER A 1 328 ? 8.32 -16.688 10.047 1 95.44 328 SER A C 1
ATOM 2506 O O . SER A 1 328 ? 8.031 -17.719 10.648 1 95.44 328 SER A O 1
ATOM 2508 N N . PRO A 1 329 ? 8.625 -16.641 8.703 1 85.94 329 PRO A N 1
ATOM 2509 C CA . PRO A 1 329 ? 8.711 -17.906 7.98 1 85.94 329 PRO A CA 1
ATOM 2510 C C . PRO A 1 329 ? 9.859 -18.797 8.469 1 85.94 329 PRO A C 1
ATOM 2512 O O . PRO A 1 329 ? 9.844 -20 8.273 1 85.94 329 PRO A O 1
ATOM 2515 N N . VAL A 1 330 ? 11.117 -18.297 8.898 1 67.56 330 VAL A N 1
ATOM 2516 C CA . VAL A 1 330 ? 12.359 -19 9.211 1 67.56 330 VAL A CA 1
ATOM 2517 C C . VAL A 1 330 ? 12.195 -19.781 10.508 1 67.56 330 VAL A C 1
ATOM 2519 O O . VAL A 1 330 ? 12.922 -20.75 10.75 1 67.56 330 VAL A O 1
ATOM 2522 N N . ASN A 1 331 ? 11.523 -19.391 11.516 1 52.06 331 ASN A N 1
ATOM 2523 C CA . ASN A 1 331 ? 11.625 -20.125 12.766 1 52.06 331 ASN A CA 1
ATOM 2524 C C . ASN A 1 331 ? 11.039 -21.531 12.633 1 52.06 331 ASN A C 1
ATOM 2526 O O . ASN A 1 331 ? 11.031 -22.297 13.602 1 52.06 331 ASN A O 1
ATOM 2530 N N . ASP A 1 332 ? 10.391 -21.906 11.492 1 43.31 332 ASP A N 1
ATOM 2531 C CA . ASP A 1 332 ? 10.102 -23.328 11.547 1 43.31 332 ASP A CA 1
ATOM 2532 C C . ASP A 1 332 ? 11.094 -24.125 10.695 1 43.31 332 ASP A C 1
ATOM 2534 O O . ASP A 1 332 ? 11.438 -23.703 9.586 1 43.31 332 ASP A O 1
ATOM 2538 N N . MET B 1 1 ? -14.445 47.375 7.395 1 59.34 1 MET B N 1
ATOM 2539 C CA . MET B 1 1 ? -14.406 46.438 8.5 1 59.34 1 MET B CA 1
ATOM 2540 C C . MET B 1 1 ? -12.977 46.25 9.016 1 59.34 1 MET B C 1
ATOM 2542 O O . MET B 1 1 ? -12.016 46.469 8.273 1 59.34 1 MET B O 1
ATOM 2546 N N . SER B 1 2 ? -12.75 46.219 10.305 1 86 2 SER B N 1
ATOM 2547 C CA . SER B 1 2 ? -11.414 46.156 10.875 1 86 2 SER B CA 1
ATOM 2548 C C . SER B 1 2 ? -10.703 44.844 10.5 1 86 2 SER B C 1
ATOM 2550 O O . SER B 1 2 ? -11.336 43.812 10.406 1 86 2 SER B O 1
ATOM 2552 N N . LYS B 1 3 ? -9.477 44.969 9.969 1 95.12 3 LYS B N 1
ATOM 2553 C CA . LYS B 1 3 ? -8.664 43.812 9.57 1 95.12 3 LYS B CA 1
ATOM 2554 C C . LYS B 1 3 ? -8.328 42.938 10.766 1 95.12 3 LYS B C 1
ATOM 2556 O O . LYS B 1 3 ? -8.242 43.406 11.898 1 95.12 3 LYS B O 1
ATOM 2561 N N . ILE B 1 4 ? -8.234 41.688 10.562 1 97.88 4 ILE B N 1
ATOM 2562 C CA . ILE B 1 4 ? -7.73 40.75 11.562 1 97.88 4 ILE B CA 1
ATOM 2563 C C . ILE B 1 4 ? -6.262 41.031 11.852 1 97.88 4 ILE B C 1
ATOM 2565 O O . ILE B 1 4 ? -5.422 40.969 10.953 1 97.88 4 ILE B O 1
ATOM 2569 N N . LYS B 1 5 ? -6.004 41.406 13.039 1 98.31 5 LYS B N 1
ATOM 2570 C CA . LYS B 1 5 ? -4.613 41.562 13.453 1 98.31 5 LYS B CA 1
ATOM 2571 C C . LYS B 1 5 ? -3.951 40.188 13.641 1 98.31 5 LYS B C 1
ATOM 2573 O O . LYS B 1 5 ? -4.203 39.5 14.633 1 98.31 5 LYS B O 1
ATOM 2578 N N . MET B 1 6 ? -3.045 39.875 12.68 1 98.62 6 MET B N 1
ATOM 2579 C CA . MET B 1 6 ? -2.422 38.531 12.625 1 98.62 6 MET B CA 1
ATOM 2580 C C . MET B 1 6 ? -0.977 38.594 13.109 1 98.62 6 MET B C 1
ATOM 2582 O O . MET B 1 6 ? -0.187 39.406 12.617 1 98.62 6 MET B O 1
ATOM 2586 N N . ALA B 1 7 ? -0.653 37.812 14.102 1 98.69 7 ALA B N 1
ATOM 2587 C CA . ALA B 1 7 ? 0.739 37.594 14.484 1 98.69 7 ALA B CA 1
ATOM 2588 C C . ALA B 1 7 ? 1.245 36.25 13.977 1 98.69 7 ALA B C 1
ATOM 2590 O O . ALA B 1 7 ? 0.466 35.312 13.805 1 98.69 7 ALA B O 1
ATOM 2591 N N . ILE B 1 8 ? 2.541 36.125 13.68 1 98.62 8 ILE B N 1
ATOM 2592 C CA . ILE B 1 8 ? 3.162 34.906 13.211 1 98.62 8 ILE B CA 1
ATOM 2593 C C . ILE B 1 8 ? 4.266 34.469 14.18 1 98.62 8 ILE B C 1
ATOM 2595 O O . ILE B 1 8 ? 5.168 35.25 14.477 1 98.62 8 ILE B O 1
ATOM 2599 N N . LEU B 1 9 ? 4.07 33.312 14.742 1 98.69 9 LEU B N 1
ATOM 2600 C CA . LEU B 1 9 ? 5.082 32.719 15.602 1 98.69 9 LEU B CA 1
ATOM 2601 C C . LEU B 1 9 ? 5.852 31.641 14.859 1 98.69 9 LEU B C 1
ATOM 2603 O O . LEU B 1 9 ? 5.277 30.609 14.477 1 98.69 9 LEU B O 1
ATOM 2607 N N . GLY B 1 10 ? 7.168 31.75 14.727 1 98.19 10 GLY B N 1
ATOM 2608 C CA . GLY B 1 10 ? 7.996 30.891 13.883 1 98.19 10 GLY B CA 1
ATOM 2609 C C . GLY B 1 10 ? 8.234 31.469 12.5 1 98.19 10 GLY B C 1
ATOM 2610 O O . GLY B 1 10 ? 7.32 31.484 11.664 1 98.19 10 GLY B O 1
ATOM 2611 N N . CYS B 1 11 ? 9.445 31.906 12.234 1 96.69 11 CYS B N 1
ATOM 2612 C CA . CYS B 1 11 ? 9.773 32.594 10.992 1 96.69 11 CYS B CA 1
ATOM 2613 C C . CYS B 1 11 ? 10.703 31.75 10.125 1 96.69 11 CYS B C 1
ATOM 2615 O O . CYS B 1 11 ? 11.703 32.25 9.609 1 96.69 11 CYS B O 1
ATOM 2617 N N . GLY B 1 12 ? 10.328 30.469 10.039 1 91 12 GLY B N 1
ATOM 2618 C CA . GLY B 1 12 ? 11.062 29.547 9.188 1 91 12 GLY B CA 1
ATOM 2619 C C . GLY B 1 12 ? 10.516 29.484 7.773 1 91 12 GLY B C 1
ATOM 2620 O O . GLY B 1 12 ? 9.742 30.344 7.359 1 91 12 GLY B O 1
ATOM 2621 N N . GLY B 1 13 ? 11.016 28.531 6.953 1 85.69 13 GLY B N 1
ATOM 2622 C CA . GLY B 1 13 ? 10.703 28.391 5.539 1 85.69 13 GLY B CA 1
ATOM 2623 C C . GLY B 1 13 ? 9.211 28.312 5.266 1 85.69 13 GLY B C 1
ATOM 2624 O O . GLY B 1 13 ? 8.672 29.125 4.512 1 85.69 13 GLY B O 1
ATOM 2625 N N . MET B 1 14 ? 8.523 27.406 5.902 1 88.44 14 MET B N 1
ATOM 2626 C CA . MET B 1 14 ? 7.09 27.203 5.684 1 88.44 14 MET B CA 1
ATOM 2627 C C . MET B 1 14 ? 6.309 28.469 6.039 1 88.44 14 MET B C 1
ATOM 2629 O O . MET B 1 14 ? 5.285 28.766 5.418 1 88.44 14 MET B O 1
ATOM 2633 N N . SER B 1 15 ? 6.801 29.156 6.977 1 94.19 15 SER B N 1
ATOM 2634 C CA . SER B 1 15 ? 6.156 30.375 7.438 1 94.19 15 SER B CA 1
ATOM 2635 C C . SER B 1 15 ? 6.137 31.438 6.34 1 94.19 15 SER B C 1
ATOM 2637 O O . SER B 1 15 ? 5.23 32.281 6.297 1 94.19 15 SER B O 1
ATOM 2639 N N . GLY B 1 16 ? 7.121 31.406 5.496 1 94.06 16 GLY B N 1
ATOM 2640 C CA . GLY B 1 16 ? 7.172 32.344 4.391 1 94.06 16 GLY B CA 1
ATOM 2641 C C . GLY B 1 16 ? 5.957 32.281 3.484 1 94.06 16 GLY B C 1
ATOM 2642 O O . GLY B 1 16 ? 5.465 33.281 3.006 1 94.06 16 GLY B O 1
ATOM 2643 N N . GLU B 1 17 ? 5.457 31.109 3.314 1 93.19 17 GLU B N 1
ATOM 2644 C CA . GLU B 1 17 ? 4.27 30.922 2.482 1 93.19 17 GLU B CA 1
ATOM 2645 C C . GLU B 1 17 ? 3.037 31.547 3.133 1 93.19 17 GLU B C 1
ATOM 2647 O O . GLU B 1 17 ? 2.176 32.094 2.443 1 93.19 17 GLU B O 1
ATOM 2652 N N . HIS B 1 18 ? 2.973 31.484 4.422 1 95.56 18 HIS B N 1
ATOM 2653 C CA . HIS B 1 18 ? 1.872 32.125 5.141 1 95.56 18 HIS B CA 1
ATOM 2654 C C . HIS B 1 18 ? 1.944 33.625 5.043 1 95.56 18 HIS B C 1
ATOM 2656 O O . HIS B 1 18 ? 0.935 34.281 4.781 1 95.56 18 HIS B O 1
ATOM 2662 N N . ALA B 1 19 ? 3.137 34.156 5.191 1 95.88 19 ALA B N 1
ATOM 2663 C CA . ALA B 1 19 ? 3.332 35.594 5.105 1 95.88 19 ALA B CA 1
ATOM 2664 C C . ALA B 1 19 ? 2.908 36.125 3.74 1 95.88 19 ALA B C 1
ATOM 2666 O O . ALA B 1 19 ? 2.227 37.156 3.648 1 95.88 19 ALA B O 1
ATOM 2667 N N . LYS B 1 20 ? 3.314 35.375 2.752 1 93.75 20 LYS B N 1
ATOM 2668 C CA . LYS B 1 20 ? 2.994 35.781 1.384 1 93.75 20 LYS B CA 1
ATOM 2669 C C . LYS B 1 20 ? 1.485 35.812 1.16 1 93.75 20 LYS B C 1
ATOM 2671 O O . LYS B 1 20 ? 0.972 36.688 0.482 1 93.75 20 LYS B O 1
ATOM 2676 N N . ARG B 1 21 ? 0.886 34.938 1.738 1 93.62 21 ARG B N 1
ATOM 2677 C CA . ARG B 1 21 ? -0.561 34.844 1.571 1 93.62 21 ARG B CA 1
ATOM 2678 C C . ARG B 1 21 ? -1.268 35.938 2.391 1 93.62 21 ARG B C 1
ATOM 2680 O O . ARG B 1 21 ? -2.182 36.594 1.896 1 93.62 21 ARG B O 1
ATOM 2687 N N . TYR B 1 22 ? -0.866 36.188 3.594 1 95.81 22 TYR B N 1
ATOM 2688 C CA . TYR B 1 22 ? -1.495 37.156 4.484 1 95.81 22 TYR B CA 1
ATOM 2689 C C . TYR B 1 22 ? -1.311 38.594 3.963 1 95.81 22 TYR B C 1
ATOM 2691 O O . TYR B 1 22 ? -2.225 39.406 4.051 1 95.81 22 TYR B O 1
ATOM 2699 N N . LYS B 1 23 ? -0.156 38.812 3.436 1 94.56 23 LYS B N 1
ATOM 2700 C CA . LYS B 1 23 ? 0.116 40.156 3.008 1 94.56 23 LYS B CA 1
ATOM 2701 C C . LYS B 1 23 ? -0.76 40.562 1.819 1 94.56 23 LYS B C 1
ATOM 2703 O O . LYS B 1 23 ? -1.004 41.75 1.583 1 94.56 23 LYS B O 1
ATOM 2708 N N . GLN B 1 24 ? -1.231 39.531 1.126 1 92.5 24 GLN B N 1
ATOM 2709 C CA . GLN B 1 24 ? -2.068 39.781 -0.043 1 92.5 24 GLN B CA 1
ATOM 2710 C C . GLN B 1 24 ? -3.549 39.75 0.325 1 92.5 24 GLN B C 1
ATOM 2712 O O . GLN B 1 24 ? -4.406 40.062 -0.502 1 92.5 24 GLN B O 1
ATOM 2717 N N . HIS B 1 25 ? -3.828 39.438 1.498 1 94.31 25 HIS B N 1
ATOM 2718 C CA . HIS B 1 25 ? -5.215 39.281 1.919 1 94.31 25 HIS B CA 1
ATOM 2719 C C . HIS B 1 25 ? -5.773 40.562 2.469 1 94.31 25 HIS B C 1
ATOM 2721 O O . HIS B 1 25 ? -5.281 41.094 3.477 1 94.31 25 HIS B O 1
ATOM 2727 N N . SER B 1 26 ? -6.879 41.031 1.978 1 94.31 26 SER B N 1
ATOM 2728 C CA . SER B 1 26 ? -7.402 42.344 2.293 1 94.31 26 SER B CA 1
ATOM 2729 C C . SER B 1 26 ? -7.941 42.406 3.719 1 94.31 26 SER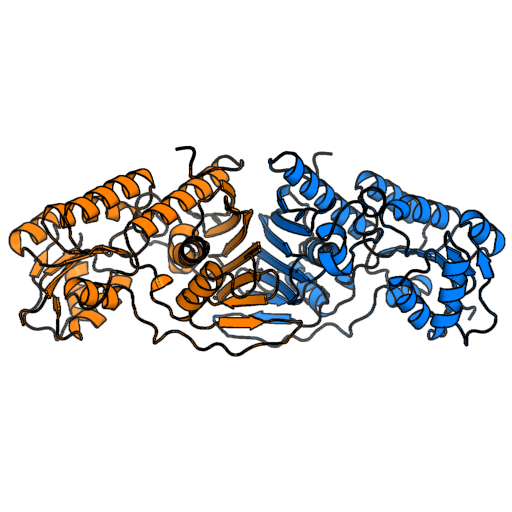 B C 1
ATOM 2731 O O . SER B 1 26 ? -8.039 43.469 4.309 1 94.31 26 SER B O 1
ATOM 2733 N N . ASP B 1 27 ? -8.219 41.25 4.293 1 96.56 27 ASP B N 1
ATOM 2734 C CA . ASP B 1 27 ? -8.867 41.219 5.602 1 96.56 27 ASP B CA 1
ATOM 2735 C C . ASP B 1 27 ? -7.844 41 6.715 1 96.56 27 ASP B C 1
ATOM 2737 O O . ASP B 1 27 ? -8.211 40.844 7.883 1 96.56 27 ASP B O 1
ATOM 2741 N N . VAL B 1 28 ? -6.57 41 6.367 1 97.62 28 VAL B N 1
ATOM 2742 C CA . VAL B 1 28 ? -5.566 40.594 7.355 1 97.62 28 VAL B CA 1
ATOM 2743 C C . VAL B 1 28 ? -4.469 41.656 7.41 1 97.62 28 VAL B C 1
ATOM 2745 O O . VAL B 1 28 ? -4.078 42.219 6.379 1 97.62 28 VAL B O 1
ATOM 2748 N N . GLU B 1 29 ? -4.078 42 8.539 1 97.31 29 GLU B N 1
ATOM 2749 C CA . GLU B 1 29 ? -2.891 42.812 8.781 1 97.31 29 GLU B CA 1
ATOM 2750 C C . GLU B 1 29 ? -1.884 42.062 9.656 1 97.31 29 GLU B C 1
ATOM 2752 O O . GLU B 1 29 ? -2.205 41.656 10.781 1 97.31 29 GLU B O 1
ATOM 2757 N N . ILE B 1 30 ? -0.649 41.844 9.148 1 98.12 30 ILE B N 1
ATOM 2758 C CA . ILE B 1 30 ? 0.404 41.25 9.953 1 98.12 30 ILE B CA 1
ATOM 2759 C C . ILE B 1 30 ? 0.962 42.281 10.938 1 98.12 30 ILE B C 1
ATOM 2761 O O . ILE B 1 30 ? 1.593 43.25 10.531 1 98.12 30 ILE B O 1
ATOM 2765 N N . VAL B 1 31 ? 0.844 42 12.227 1 97.94 31 VAL B N 1
ATOM 2766 C CA . VAL B 1 31 ? 1.122 43.062 13.172 1 97.94 31 VAL B CA 1
ATOM 2767 C C . VAL B 1 31 ? 2.373 42.719 13.984 1 97.94 31 VAL B C 1
ATOM 2769 O O . VAL B 1 31 ? 2.994 43.625 14.57 1 97.94 31 VAL B O 1
ATOM 2772 N N . ALA B 1 32 ? 2.709 41.438 14.008 1 98.44 32 ALA B N 1
ATOM 2773 C CA . ALA B 1 32 ? 3.854 41.062 14.836 1 98.44 32 ALA B CA 1
ATOM 2774 C C . ALA B 1 32 ? 4.469 39.75 14.359 1 98.44 32 ALA B C 1
ATOM 2776 O O . ALA B 1 32 ? 3.77 38.906 13.812 1 98.44 32 ALA B O 1
ATOM 2777 N N . LEU B 1 33 ? 5.75 39.625 14.531 1 98.5 33 LEU B N 1
ATOM 2778 C CA . LEU B 1 33 ? 6.535 38.438 14.273 1 98.5 33 LEU B CA 1
ATOM 2779 C C . LEU B 1 33 ? 7.348 38.031 15.5 1 98.5 33 LEU B C 1
ATOM 2781 O O . LEU B 1 33 ? 7.867 38.906 16.203 1 98.5 33 LEU B O 1
ATOM 2785 N N . CYS B 1 34 ? 7.422 36.75 15.711 1 98.5 34 CYS B N 1
ATOM 2786 C CA . CYS B 1 34 ? 8.219 36.25 16.828 1 98.5 34 CYS B CA 1
ATOM 2787 C C . CYS B 1 34 ? 9.031 35.031 16.438 1 98.5 34 CYS B C 1
ATOM 2789 O O . CYS B 1 34 ? 8.508 34.125 15.781 1 98.5 34 CYS B O 1
ATOM 2791 N N . ASP B 1 35 ? 10.266 34.969 16.734 1 97.81 35 ASP B N 1
ATOM 2792 C CA . ASP B 1 35 ? 11.188 33.844 16.656 1 97.81 35 ASP B CA 1
ATOM 2793 C C . ASP B 1 35 ? 12.25 33.906 17.75 1 97.81 35 ASP B C 1
ATOM 2795 O O . ASP B 1 35 ? 12.438 34.969 18.375 1 97.81 35 ASP B O 1
ATOM 2799 N N . VAL B 1 36 ? 12.875 32.75 17.984 1 94.94 36 VAL B N 1
ATOM 2800 C CA . VAL B 1 36 ? 13.859 32.719 19.047 1 94.94 36 VAL B CA 1
ATOM 2801 C C . VAL B 1 36 ? 15.078 33.562 18.672 1 94.94 36 VAL B C 1
ATOM 2803 O O . VAL B 1 36 ? 15.82 34 19.547 1 94.94 36 VAL B O 1
ATOM 2806 N N . SER B 1 37 ? 15.242 33.844 17.375 1 95.69 37 SER B N 1
ATOM 2807 C CA . SER B 1 37 ? 16.375 34.594 16.844 1 95.69 37 SER B CA 1
ATOM 2808 C C . SER B 1 37 ? 15.922 35.875 16.141 1 95.69 37 SER B C 1
ATOM 2810 O O . SER B 1 37 ? 15.227 35.812 15.125 1 95.69 37 SER B O 1
ATOM 2812 N N . GLU B 1 38 ? 16.438 36.969 16.625 1 95.81 38 GLU B N 1
ATOM 2813 C CA . GLU B 1 38 ? 16.125 38.25 15.969 1 95.81 38 GLU B CA 1
ATOM 2814 C C . GLU B 1 38 ? 16.625 38.25 14.531 1 95.81 38 GLU B C 1
ATOM 2816 O O . GLU B 1 38 ? 15.992 38.844 13.648 1 95.81 38 GLU B O 1
ATOM 2821 N N . GLU B 1 39 ? 17.734 37.656 14.375 1 96.5 39 GLU B N 1
ATOM 2822 C CA . GLU B 1 39 ? 18.312 37.594 13.039 1 96.5 39 GLU B CA 1
ATOM 2823 C C . GLU B 1 39 ? 17.375 36.844 12.078 1 96.5 39 GLU B C 1
ATOM 2825 O O . GLU B 1 39 ? 17.203 37.25 10.93 1 96.5 39 GLU B O 1
ATOM 2830 N N . ILE B 1 40 ? 16.75 35.781 12.602 1 95.94 40 ILE B N 1
ATOM 2831 C CA . ILE B 1 40 ? 15.836 35 11.781 1 95.94 40 ILE B CA 1
ATOM 2832 C C . ILE B 1 40 ? 14.617 35.875 11.422 1 95.94 40 ILE B C 1
ATOM 2834 O O . ILE B 1 40 ? 14.172 35.844 10.273 1 95.94 40 ILE B O 1
ATOM 2838 N N . VAL B 1 41 ? 14.172 36.656 12.312 1 96.94 41 VAL B N 1
ATOM 2839 C CA . VAL B 1 41 ? 13 37.5 12.086 1 96.94 41 VAL B CA 1
ATOM 2840 C C . VAL B 1 41 ? 13.305 38.562 11.047 1 96.94 41 VAL B C 1
ATOM 2842 O O . VAL B 1 41 ? 12.516 38.812 10.133 1 96.94 41 VAL B O 1
ATOM 2845 N N . GLN B 1 42 ? 14.453 39.156 11.227 1 96.25 42 GLN B N 1
ATOM 2846 C CA . GLN B 1 42 ? 14.836 40.219 10.297 1 96.25 42 GLN B CA 1
ATOM 2847 C C . GLN B 1 42 ? 14.969 39.656 8.875 1 96.25 42 GLN B C 1
ATOM 2849 O O . GLN B 1 42 ? 14.484 40.281 7.926 1 96.25 42 GLN B O 1
ATOM 2854 N N . LYS B 1 43 ? 15.648 38.531 8.758 1 96.31 43 LYS B N 1
ATOM 2855 C CA . LYS B 1 43 ? 15.781 37.906 7.449 1 96.31 43 LYS B CA 1
ATOM 2856 C C . LYS B 1 43 ? 14.414 37.562 6.863 1 96.31 43 LYS B C 1
ATOM 2858 O O . LYS B 1 43 ? 14.195 37.688 5.656 1 96.31 43 LYS B O 1
ATOM 2863 N N . TYR B 1 44 ? 13.586 37.125 7.73 1 96.31 44 TYR B N 1
ATOM 2864 C CA . TYR B 1 44 ? 12.219 36.781 7.359 1 96.31 44 TYR B CA 1
ATOM 2865 C C . TYR B 1 44 ? 11.484 38 6.801 1 96.31 44 TYR B C 1
ATOM 2867 O O . TYR B 1 44 ? 10.812 37.906 5.773 1 96.31 44 TYR B O 1
ATOM 2875 N N . ILE B 1 45 ? 11.594 39.156 7.387 1 96.38 45 ILE B N 1
ATOM 2876 C CA . ILE B 1 45 ? 10.969 40.406 6.949 1 96.38 45 ILE B CA 1
ATOM 2877 C C . ILE B 1 45 ? 11.547 40.812 5.598 1 96.38 45 ILE B C 1
ATOM 2879 O O . ILE B 1 45 ? 10.797 41.125 4.668 1 96.38 45 ILE B O 1
ATOM 2883 N N . ASP B 1 46 ? 12.852 40.75 5.488 1 96.44 46 ASP B N 1
ATOM 2884 C CA . ASP B 1 46 ? 13.523 41.188 4.262 1 96.44 46 ASP B CA 1
ATOM 2885 C C . ASP B 1 46 ? 13.086 40.312 3.074 1 96.44 46 ASP B C 1
ATOM 2887 O O . ASP B 1 46 ? 12.898 40.844 1.97 1 96.44 46 ASP B O 1
ATOM 2891 N N . LYS B 1 47 ? 12.875 39.156 3.398 1 96.38 47 LYS B N 1
ATOM 2892 C CA . LYS B 1 47 ? 12.578 38.188 2.33 1 96.38 47 LYS B CA 1
ATOM 2893 C C . LYS B 1 47 ? 11.102 38.219 1.963 1 96.38 47 LYS B C 1
ATOM 2895 O O . LYS B 1 47 ? 10.742 38.125 0.788 1 96.38 47 LYS B O 1
ATOM 2900 N N . ASN B 1 48 ? 10.211 38.344 2.998 1 96.81 48 ASN B N 1
ATOM 2901 C CA . ASN B 1 48 ? 8.805 38.031 2.742 1 96.81 48 ASN B CA 1
ATOM 2902 C C . ASN B 1 48 ? 7.93 39.281 2.908 1 96.81 48 ASN B C 1
ATOM 2904 O O . ASN B 1 48 ? 6.809 39.312 2.4 1 96.81 48 ASN B O 1
ATOM 2908 N N . LEU B 1 49 ? 8.422 40.312 3.604 1 96.81 49 LEU B N 1
ATOM 2909 C CA . LEU B 1 49 ? 7.551 41.406 4 1 96.81 49 LEU B CA 1
ATOM 2910 C C . LEU B 1 49 ? 8.227 42.75 3.758 1 96.81 49 LEU B C 1
ATOM 2912 O O . LEU B 1 49 ? 7.938 43.719 4.445 1 96.81 49 LEU B O 1
ATOM 2916 N N . ALA B 1 50 ? 9.094 42.781 2.844 1 95.19 50 ALA B N 1
ATOM 2917 C CA . ALA B 1 50 ? 9.883 44 2.596 1 95.19 50 ALA B CA 1
ATOM 2918 C C . ALA B 1 50 ? 8.977 45.156 2.248 1 95.19 50 ALA B C 1
ATOM 2920 O O . ALA B 1 50 ? 9.25 46.312 2.648 1 95.19 50 ALA B O 1
ATOM 2921 N N . GLU B 1 51 ? 7.906 44.938 1.619 1 94.25 51 GLU B N 1
ATOM 2922 C CA . GLU B 1 51 ? 7.062 46.031 1.088 1 94.25 51 GLU B CA 1
ATOM 2923 C C . GLU B 1 51 ? 5.91 46.344 2.033 1 94.25 51 GLU B C 1
ATOM 2925 O O . GLU B 1 51 ? 5.137 47.281 1.792 1 94.25 51 GLU B O 1
ATOM 2930 N N . VAL B 1 52 ? 5.809 45.562 3.045 1 94.38 52 VAL B N 1
ATOM 2931 C CA . VAL B 1 52 ? 4.668 45.688 3.941 1 94.38 52 VAL B CA 1
ATOM 2932 C C . VAL B 1 52 ? 4.867 46.906 4.848 1 94.38 52 VAL B C 1
ATOM 2934 O O . VAL B 1 52 ? 5.938 47.094 5.438 1 94.38 52 VAL B O 1
ATOM 2937 N N . GLU B 1 53 ? 3.82 47.812 4.906 1 93.56 53 GLU B N 1
ATOM 2938 C CA . GLU B 1 53 ? 3.803 48.969 5.801 1 93.56 53 GLU B CA 1
ATOM 2939 C C . GLU B 1 53 ? 2.447 49.094 6.484 1 93.56 53 GLU B C 1
ATOM 2941 O O . GLU B 1 53 ? 1.403 49 5.84 1 93.56 53 GLU B O 1
ATOM 2946 N N . PRO B 1 54 ? 2.525 49.469 7.773 1 93.81 54 PRO B N 1
ATOM 2947 C CA . PRO B 1 54 ? 3.691 49.531 8.656 1 93.81 54 PRO B CA 1
ATOM 2948 C C . PRO B 1 54 ? 4.328 48.156 8.875 1 93.81 54 PRO B C 1
ATOM 2950 O O . PRO B 1 54 ? 3.648 47.125 8.766 1 93.81 54 PRO B O 1
ATOM 2953 N N . LYS B 1 55 ? 5.59 48.094 9.203 1 96.06 55 LYS B N 1
ATOM 2954 C CA . LYS B 1 55 ? 6.281 46.844 9.492 1 96.06 55 LYS B CA 1
ATOM 2955 C C . LYS B 1 55 ? 5.734 46.188 10.75 1 96.06 55 LYS B C 1
ATOM 2957 O O . LYS B 1 55 ? 5.438 46.875 11.734 1 96.06 55 LYS B O 1
ATOM 2962 N N . PRO B 1 56 ? 5.652 44.906 10.711 1 97.44 56 PRO B N 1
ATOM 2963 C CA . PRO B 1 56 ? 5.254 44.219 11.945 1 97.44 56 PRO B CA 1
ATOM 2964 C C . PRO B 1 56 ? 6.266 44.375 13.078 1 97.44 56 PRO B C 1
ATOM 2966 O O . PRO B 1 56 ? 7.465 44.531 12.82 1 97.44 56 PRO B O 1
ATOM 2969 N N . GLN B 1 57 ? 5.742 44.406 14.266 1 97.88 57 GLN B N 1
ATOM 2970 C CA . GLN B 1 57 ? 6.637 44.438 15.414 1 97.88 57 GLN B CA 1
ATOM 2971 C C . GLN B 1 57 ? 7.402 43.125 15.562 1 97.88 57 GLN B C 1
ATOM 2973 O O . GLN B 1 57 ? 6.883 42.062 15.234 1 97.88 57 GLN B O 1
ATOM 2978 N N . ILE B 1 58 ? 8.672 43.219 16.094 1 97.94 58 ILE B N 1
ATOM 2979 C CA . ILE B 1 58 ? 9.555 42.062 16.188 1 97.94 58 ILE B CA 1
ATOM 2980 C C . ILE B 1 58 ? 9.703 41.656 17.656 1 97.94 58 ILE B C 1
ATOM 2982 O O . ILE B 1 58 ? 9.914 42.5 18.531 1 97.94 58 ILE B O 1
ATOM 2986 N N . PHE B 1 59 ? 9.57 40.375 17.906 1 98.31 59 PHE B N 1
ATOM 2987 C CA . PHE B 1 59 ? 9.734 39.875 19.25 1 98.31 59 PHE B CA 1
ATOM 2988 C C . PHE B 1 59 ? 10.594 38.594 19.234 1 98.31 59 PHE B C 1
ATOM 2990 O O . PHE B 1 59 ? 10.656 37.906 18.234 1 98.31 59 PHE B O 1
ATOM 2997 N N . THR B 1 60 ? 11.25 38.281 20.359 1 98.06 60 THR B N 1
ATOM 2998 C CA . THR B 1 60 ? 11.953 37.031 20.562 1 98.06 60 THR B CA 1
ATOM 2999 C C . THR B 1 60 ? 11.328 36.25 21.703 1 98.06 60 THR B C 1
ATOM 3001 O O . THR B 1 60 ? 11.805 35.156 22.047 1 98.06 60 THR B O 1
ATOM 3004 N N . ASP B 1 61 ? 10.328 36.844 22.203 1 98 61 ASP B N 1
ATOM 3005 C CA . ASP B 1 61 ? 9.57 36.219 23.281 1 98 61 ASP B CA 1
ATOM 3006 C C . ASP B 1 61 ? 8.078 36.219 22.969 1 98 61 ASP B C 1
ATOM 3008 O O . ASP B 1 61 ? 7.473 37.281 22.797 1 98 61 ASP B O 1
ATOM 3012 N N . PHE B 1 62 ? 7.492 35.031 22.984 1 98.38 62 PHE B N 1
ATOM 3013 C CA . PHE B 1 62 ? 6.109 34.875 22.547 1 98.38 62 PHE B CA 1
ATOM 3014 C C . PHE B 1 62 ? 5.148 35.531 23.531 1 98.38 62 PHE B C 1
ATOM 3016 O O . PHE B 1 62 ? 4.211 36.219 23.109 1 98.38 62 PHE B O 1
ATOM 3023 N N . ASP B 1 63 ? 5.359 35.344 24.812 1 98.19 63 ASP B N 1
ATOM 3024 C CA . ASP B 1 63 ? 4.488 35.938 25.828 1 98.19 63 ASP B CA 1
ATOM 3025 C C . ASP B 1 63 ? 4.496 37.469 25.719 1 98.19 63 ASP B C 1
ATOM 3027 O O . ASP B 1 6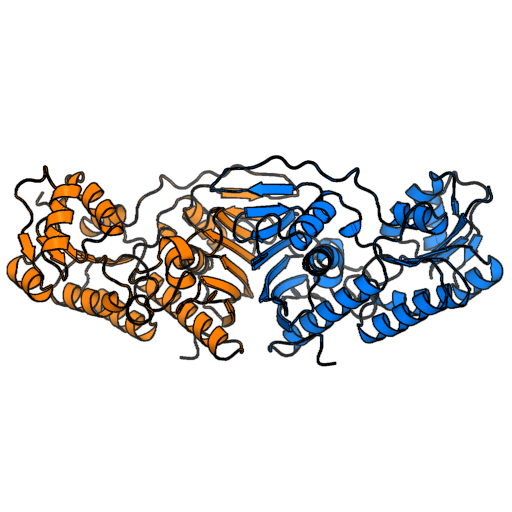3 ? 3.441 38.094 25.797 1 98.19 63 ASP B O 1
ATOM 3031 N N . LEU B 1 64 ? 5.676 37.969 25.547 1 98.31 64 LEU B N 1
ATOM 3032 C CA . LEU B 1 64 ? 5.793 39.406 25.391 1 98.31 64 LEU B CA 1
ATOM 3033 C C . LEU B 1 64 ? 5.039 39.906 24.156 1 98.31 64 LEU B C 1
ATOM 3035 O O . LEU B 1 64 ? 4.398 40.938 24.188 1 98.31 64 LEU B O 1
ATOM 3039 N N . MET B 1 65 ? 5.164 39.125 23.062 1 98.62 65 MET B N 1
ATOM 3040 C CA . MET B 1 65 ? 4.438 39.5 21.844 1 98.62 65 MET B CA 1
ATOM 3041 C C . MET B 1 65 ? 2.934 39.531 22.109 1 98.62 65 MET B C 1
ATOM 3043 O O . MET B 1 65 ? 2.262 40.5 21.75 1 98.62 65 MET B O 1
ATOM 3047 N N . LEU B 1 66 ? 2.357 38.5 22.781 1 98.56 66 LEU B N 1
ATOM 3048 C CA . LEU B 1 66 ? 0.926 38.406 23.031 1 98.56 66 LEU B CA 1
ATOM 3049 C C . LEU B 1 66 ? 0.443 39.531 23.938 1 98.56 66 LEU B C 1
ATOM 3051 O O . LEU B 1 66 ? -0.61 40.125 23.672 1 98.56 66 LEU B O 1
ATOM 3055 N N . ASP B 1 67 ? 1.277 39.906 24.922 1 98 67 ASP B N 1
ATOM 3056 C CA . ASP B 1 67 ? 0.899 40.906 25.891 1 98 67 ASP B CA 1
ATOM 3057 C C . ASP B 1 67 ? 0.963 42.312 25.281 1 98 67 ASP B C 1
ATOM 3059 O O . ASP B 1 67 ? 0.156 43.188 25.625 1 98 67 ASP B O 1
ATOM 3063 N N . SER B 1 68 ? 1.918 42.469 24.438 1 98.06 68 SER B N 1
ATOM 3064 C CA . SER B 1 68 ? 2.184 43.812 23.906 1 98.06 68 SER B CA 1
ATOM 3065 C C . SER B 1 68 ? 1.232 44.125 22.75 1 98.06 68 SER B C 1
ATOM 3067 O O . SER B 1 68 ? 0.675 45.219 22.703 1 98.06 68 SER B O 1
ATOM 3069 N N . VAL B 1 69 ? 1.058 43.156 21.875 1 97.38 69 VAL B N 1
ATOM 3070 C CA . VAL B 1 69 ? 0.379 43.438 20.609 1 97.38 69 VAL B CA 1
ATOM 3071 C C . VAL B 1 69 ? -1.103 43.094 20.734 1 97.38 69 VAL B C 1
ATOM 3073 O O . VAL B 1 69 ? -1.946 43.688 20.062 1 97.38 69 VAL B O 1
ATOM 3076 N N . LYS B 1 70 ? -1.487 42.094 21.578 1 97.62 70 LYS B N 1
ATOM 3077 C CA . LYS B 1 70 ? -2.844 41.594 21.734 1 97.62 70 LYS B CA 1
ATOM 3078 C C . LYS B 1 70 ? -3.49 41.312 20.391 1 97.62 70 LYS B C 1
ATOM 3080 O O . LYS B 1 70 ? -4.574 41.812 20.094 1 97.62 70 LYS B O 1
ATOM 3085 N N . PRO B 1 71 ? -2.863 40.469 19.594 1 98.5 71 PRO B N 1
ATOM 3086 C CA . PRO B 1 71 ? -3.4 40.156 18.266 1 98.5 71 PRO B CA 1
ATOM 3087 C C . PRO B 1 71 ? -4.734 39.438 18.328 1 98.5 71 PRO B C 1
ATOM 3089 O O . PRO B 1 71 ? -5.066 38.812 19.344 1 98.5 71 PRO B O 1
ATOM 3092 N N . ASP B 1 72 ? -5.516 39.562 17.234 1 98.44 72 ASP B N 1
ATOM 3093 C CA . ASP B 1 72 ? -6.758 38.812 17.094 1 98.44 72 ASP B CA 1
ATOM 3094 C C . ASP B 1 72 ? -6.477 37.312 16.859 1 98.44 72 ASP B C 1
ATOM 3096 O O . ASP B 1 72 ? -7.254 36.469 17.281 1 98.44 72 ASP B O 1
ATOM 3100 N N . ALA B 1 73 ? -5.402 37.062 16.109 1 98.75 73 ALA B N 1
ATOM 3101 C CA . ALA B 1 73 ? -5.074 35.688 15.672 1 98.75 73 ALA B CA 1
ATOM 3102 C C . ALA B 1 73 ? -3.564 35.469 15.641 1 98.75 73 ALA B C 1
ATOM 3104 O O . ALA B 1 73 ? -2.797 36.438 15.492 1 98.75 73 ALA B O 1
ATOM 3105 N N . VAL B 1 74 ? -3.201 34.25 15.805 1 98.81 74 VAL B N 1
ATOM 3106 C CA . VAL B 1 74 ? -1.797 33.844 15.727 1 98.81 74 VAL B CA 1
ATOM 3107 C C . VAL B 1 74 ? -1.641 32.656 14.789 1 98.81 74 VAL B C 1
ATOM 3109 O O . VAL B 1 74 ? -2.424 31.703 14.852 1 98.81 74 VAL B O 1
ATOM 3112 N N . THR B 1 75 ? -0.681 32.719 13.867 1 98.69 75 THR B N 1
ATOM 3113 C CA . THR B 1 75 ? -0.216 31.562 13.102 1 98.69 75 THR B CA 1
ATOM 3114 C C . THR B 1 75 ? 1.05 30.984 13.719 1 98.69 75 THR B C 1
ATOM 3116 O O . THR B 1 75 ? 2.051 31.688 13.883 1 98.69 75 THR B O 1
ATOM 3119 N N . ILE B 1 76 ? 0.926 29.719 14.055 1 98.62 76 ILE B N 1
ATOM 3120 C CA . ILE B 1 76 ? 2.023 29.047 14.734 1 98.62 76 ILE B CA 1
ATOM 3121 C C . ILE B 1 76 ? 2.729 28.094 13.773 1 98.62 76 ILE B C 1
ATOM 3123 O O . ILE B 1 76 ? 2.139 27.109 13.312 1 98.62 76 ILE B O 1
ATOM 3127 N N . VAL B 1 77 ? 4.012 28.344 13.461 1 97.81 77 VAL B N 1
ATOM 3128 C CA . VAL B 1 77 ? 4.852 27.578 12.547 1 97.81 77 VAL B CA 1
ATOM 3129 C C . VAL B 1 77 ? 6.188 27.266 13.211 1 97.81 77 VAL B C 1
ATOM 3131 O O . VAL B 1 77 ? 7.25 27.531 12.648 1 97.81 77 VAL B O 1
ATOM 3134 N N . THR B 1 78 ? 6.199 26.812 14.461 1 97.5 78 THR B N 1
ATOM 3135 C CA . THR B 1 78 ? 7.375 26.438 15.242 1 97.5 78 THR B CA 1
ATOM 3136 C C . THR B 1 78 ? 7.645 24.938 15.148 1 97.5 78 THR B C 1
ATOM 3138 O O . THR B 1 78 ? 6.863 24.203 14.555 1 97.5 78 THR B O 1
ATOM 3141 N N . PRO B 1 79 ? 8.789 24.484 15.672 1 96.62 79 PRO B N 1
ATOM 3142 C CA . PRO B 1 79 ? 8.977 23.031 15.727 1 96.62 79 PRO B CA 1
ATOM 3143 C C . PRO B 1 79 ? 7.824 22.312 16.422 1 96.62 79 PRO B C 1
ATOM 3145 O O . PRO B 1 79 ? 7.211 22.859 17.328 1 96.62 79 PRO B O 1
ATOM 3148 N N . HIS B 1 80 ? 7.598 21.047 16.047 1 97.62 80 HIS B N 1
ATOM 3149 C CA . HIS B 1 80 ? 6.371 20.328 16.359 1 97.62 80 HIS B CA 1
ATOM 3150 C C . HIS B 1 80 ? 6.16 20.234 17.875 1 97.62 80 HIS B C 1
ATOM 3152 O O . HIS B 1 80 ? 5.043 20.422 18.359 1 97.62 80 HIS B O 1
ATOM 3158 N N . THR B 1 81 ? 7.207 20 18.594 1 97.62 81 THR B N 1
ATOM 3159 C CA . THR B 1 81 ? 7.09 19.719 20.031 1 97.62 81 THR B CA 1
ATOM 3160 C C . THR B 1 81 ? 6.727 20.984 20.797 1 97.62 81 THR B C 1
ATOM 3162 O O . THR B 1 81 ? 6.352 20.906 21.969 1 97.62 81 THR B O 1
ATOM 3165 N N . MET B 1 82 ? 6.73 22.109 20.141 1 97.88 82 MET B N 1
ATOM 3166 C CA . MET B 1 82 ? 6.441 23.391 20.797 1 97.88 82 MET B CA 1
ATOM 3167 C C . MET B 1 82 ? 4.984 23.781 20.578 1 97.88 82 MET B C 1
ATOM 3169 O O . MET B 1 82 ? 4.488 24.703 21.234 1 97.88 82 MET B O 1
ATOM 3173 N N . HIS B 1 83 ? 4.316 23.094 19.734 1 98.56 83 HIS B N 1
ATOM 3174 C CA . HIS B 1 83 ? 2.969 23.453 19.328 1 98.56 83 HIS B CA 1
ATOM 3175 C C . HIS B 1 83 ? 2.021 23.516 20.516 1 98.56 83 HIS B C 1
ATOM 3177 O O . HIS B 1 83 ? 1.248 24.469 20.656 1 98.56 83 HIS B O 1
ATOM 3183 N N . PHE B 1 84 ? 2.141 22.516 21.359 1 98.5 84 PHE B N 1
ATOM 3184 C CA . PHE B 1 84 ? 1.208 22.422 22.484 1 98.5 84 PHE B CA 1
ATOM 3185 C C . PHE B 1 84 ? 1.289 23.672 23.359 1 98.5 84 PHE B C 1
ATOM 3187 O O . PHE B 1 84 ? 0.283 24.344 23.594 1 98.5 84 PHE B O 1
ATOM 3194 N N . GLU B 1 85 ? 2.475 23.969 23.797 1 98.56 85 GLU B N 1
ATOM 3195 C CA . GLU B 1 85 ? 2.672 25.109 24.688 1 98.56 85 GLU B CA 1
ATOM 3196 C C . GLU B 1 85 ? 2.262 26.406 24 1 98.56 85 GLU B C 1
ATOM 3198 O O . GLU B 1 85 ? 1.572 27.234 24.594 1 98.56 85 GLU B O 1
ATOM 3203 N N . HIS B 1 86 ? 2.666 26.594 22.766 1 98.81 86 HIS B N 1
ATOM 3204 C CA . HIS B 1 86 ? 2.357 27.812 22.031 1 98.81 86 HIS B CA 1
ATOM 3205 C C . HIS B 1 86 ? 0.858 27.938 21.797 1 98.81 86 HIS B C 1
ATOM 3207 O O . HIS B 1 86 ? 0.306 29.047 21.891 1 98.81 86 HIS B O 1
ATOM 3213 N N . GLY B 1 87 ? 0.218 26.844 21.422 1 98.69 87 GLY B N 1
ATOM 3214 C CA . GLY B 1 87 ? -1.226 26.844 21.234 1 98.69 87 GLY B CA 1
ATOM 3215 C C . GLY B 1 87 ? -1.98 27.219 22.5 1 98.69 87 GLY B C 1
ATOM 3216 O O . GLY B 1 87 ? -2.885 28.062 22.469 1 98.69 87 GLY B O 1
ATOM 3217 N N . MET B 1 88 ? -1.566 26.625 23.641 1 98.69 88 MET B N 1
ATOM 3218 C CA . MET B 1 88 ? -2.207 26.891 24.922 1 98.69 88 MET B CA 1
ATOM 3219 C C . MET B 1 88 ? -2.072 28.359 25.297 1 98.69 88 MET B C 1
ATOM 3221 O O . MET B 1 88 ? -3.043 28.984 25.734 1 98.69 88 MET B O 1
ATOM 3225 N N . LYS B 1 89 ? -0.917 28.906 25.141 1 98.69 89 LYS B N 1
ATOM 3226 C CA . LYS B 1 89 ? -0.667 30.297 25.469 1 98.69 89 LYS B CA 1
ATOM 3227 C C . LYS B 1 89 ? -1.523 31.234 24.609 1 98.69 89 LYS B C 1
ATOM 3229 O O . LYS B 1 89 ? -2.129 32.156 25.125 1 98.69 89 LYS B O 1
ATOM 3234 N N . ALA B 1 90 ? -1.57 30.938 23.297 1 98.81 90 ALA B N 1
ATOM 3235 C CA . ALA B 1 90 ? -2.342 31.781 22.391 1 98.81 90 ALA B CA 1
ATOM 3236 C C . ALA B 1 90 ? -3.822 31.766 22.75 1 98.81 90 ALA B C 1
ATOM 3238 O O . ALA B 1 90 ? -4.461 32.812 22.797 1 98.81 90 ALA B O 1
ATOM 3239 N N . ILE B 1 91 ? -4.344 30.625 23.047 1 98.38 91 ILE B N 1
ATOM 3240 C CA . ILE B 1 91 ? -5.754 30.469 23.391 1 98.38 91 ILE B CA 1
ATOM 3241 C C . ILE B 1 91 ? -6.039 31.188 24.703 1 98.38 91 ILE B C 1
ATOM 3243 O O . ILE B 1 91 ? -7.055 31.875 24.828 1 98.38 91 ILE B O 1
ATOM 3247 N N . ALA B 1 92 ? -5.152 31.062 25.656 1 97.94 92 ALA B N 1
ATOM 3248 C CA . ALA B 1 92 ? -5.309 31.703 26.953 1 97.94 92 ALA B CA 1
ATOM 3249 C C . ALA B 1 92 ? -5.348 33.219 26.797 1 97.94 92 ALA B C 1
ATOM 3251 O O . ALA B 1 92 ? -5.965 33.906 27.609 1 97.94 92 ALA B O 1
ATOM 3252 N N . HIS B 1 93 ? -4.758 33.75 25.781 1 98.19 93 HIS B N 1
ATOM 3253 C CA . HIS B 1 93 ? -4.707 35.188 25.531 1 98.19 93 HIS B CA 1
ATOM 3254 C C . HIS B 1 93 ? -5.863 35.625 24.641 1 98.19 93 HIS B C 1
ATOM 3256 O O . HIS B 1 93 ? -5.906 36.781 24.203 1 98.19 93 HIS B O 1
ATOM 3262 N N . GLY B 1 94 ? -6.75 34.688 24.312 1 98.12 94 GLY B N 1
ATOM 3263 C CA . GLY B 1 94 ? -7.969 35.031 23.594 1 98.12 94 GLY B CA 1
ATOM 3264 C C . GLY B 1 94 ? -7.773 35.094 22.094 1 98.12 94 GLY B C 1
ATOM 3265 O O . GLY B 1 94 ? -8.539 35.781 21.391 1 98.12 94 GLY B O 1
ATOM 3266 N N . CYS B 1 95 ? -6.762 34.469 21.547 1 98.75 95 CYS B N 1
ATOM 3267 C CA . CYS B 1 95 ? -6.469 34.562 20.109 1 98.75 95 CYS B CA 1
ATOM 3268 C C . CYS B 1 95 ? -7.137 33.406 19.359 1 98.75 95 CYS B C 1
ATOM 3270 O O . CYS B 1 95 ? -7.262 32.312 19.891 1 98.75 95 CYS B O 1
ATOM 3272 N N . HIS B 1 96 ? -7.605 33.656 18.094 1 98.69 96 HIS B N 1
ATOM 3273 C CA . HIS B 1 96 ? -7.766 32.594 17.125 1 98.69 96 HIS B CA 1
ATOM 3274 C C . HIS B 1 96 ? -6.414 32 16.719 1 98.69 96 HIS B C 1
ATOM 3276 O O . HIS B 1 96 ? -5.402 32.719 16.719 1 98.69 96 HIS B O 1
ATOM 3282 N N . VAL B 1 97 ? -6.383 30.703 16.359 1 98.81 97 VAL B N 1
ATOM 3283 C CA . VAL B 1 97 ? -5.074 30.109 16.125 1 98.81 97 VAL B CA 1
ATOM 3284 C C . VAL B 1 97 ? -5.109 29.297 14.828 1 98.81 97 VAL B C 1
ATOM 3286 O O . VAL B 1 97 ? -5.992 28.453 14.641 1 98.81 97 VAL B O 1
ATOM 3289 N N . PHE B 1 98 ? -4.18 29.594 13.938 1 98.44 98 PHE B N 1
ATOM 3290 C CA . PHE B 1 98 ? -3.754 28.656 12.898 1 98.44 98 PHE B CA 1
ATOM 3291 C C . PHE B 1 98 ? -2.477 27.938 13.305 1 98.44 98 PHE B C 1
ATOM 3293 O O . PHE B 1 98 ? -1.452 28.562 13.562 1 98.44 98 PHE B O 1
ATOM 3300 N N . MET B 1 99 ? -2.568 26.672 13.422 1 98 99 MET B N 1
ATOM 3301 C CA . MET B 1 99 ? -1.402 25.859 13.781 1 98 99 MET B CA 1
ATOM 3302 C C . MET B 1 99 ? -0.984 24.969 12.625 1 98 99 MET B C 1
ATOM 3304 O O . MET B 1 99 ? -1.789 24.172 12.117 1 98 99 MET B O 1
ATOM 3308 N N . GLU B 1 100 ? 0.203 25.109 12.188 1 96.56 100 GLU B N 1
ATOM 3309 C CA . GLU B 1 100 ? 0.707 24.203 11.164 1 96.56 100 GLU B CA 1
ATOM 3310 C C . GLU B 1 100 ? 0.667 22.75 11.641 1 96.56 100 GLU B C 1
ATOM 3312 O O . GLU B 1 100 ? 0.719 22.484 12.844 1 96.56 100 GLU B O 1
ATOM 3317 N N . LYS B 1 101 ? 0.585 21.891 10.727 1 96.25 101 LYS B N 1
ATOM 3318 C CA . LYS B 1 101 ? 0.584 20.469 11.062 1 96.25 101 LYS B CA 1
ATOM 3319 C C . LYS B 1 101 ? 1.987 19.984 11.414 1 96.25 101 LYS B C 1
ATOM 3321 O O . LYS B 1 101 ? 2.98 20.547 10.953 1 96.25 101 LYS B O 1
ATOM 3326 N N . PRO B 1 102 ? 2.07 18.984 12.203 1 96 102 PRO B N 1
ATOM 3327 C CA . PRO B 1 102 ? 0.999 18.344 12.977 1 96 102 PRO B CA 1
ATOM 3328 C C . PRO B 1 102 ? 0.516 19.219 14.133 1 96 102 PRO B C 1
ATOM 3330 O O . PRO B 1 102 ? 1.211 20.156 14.539 1 96 102 PRO B O 1
ATOM 3333 N N . MET B 1 103 ? -0.677 18.953 14.656 1 97.19 103 MET B N 1
ATOM 3334 C CA . MET B 1 103 ? -1.2 19.766 15.742 1 97.19 103 MET B CA 1
ATOM 3335 C C . MET B 1 103 ? -0.292 19.688 16.969 1 97.19 103 MET B C 1
ATOM 3337 O O . MET B 1 103 ? 0.184 20.703 17.469 1 97.19 103 MET B O 1
ATOM 3341 N N . VAL B 1 104 ? -0.061 18.5 17.406 1 97.06 104 VAL B N 1
ATOM 3342 C CA . VAL B 1 104 ? 0.851 18.188 18.516 1 97.06 104 VAL B CA 1
ATOM 3343 C C . VAL B 1 104 ? 1.477 16.812 18.297 1 97.06 104 VAL B C 1
ATOM 3345 O O . VAL B 1 104 ? 1.082 16.078 17.391 1 97.06 104 VAL B O 1
ATOM 3348 N N . THR B 1 105 ? 2.49 16.438 19.172 1 96.19 105 THR B N 1
ATOM 3349 C CA . THR B 1 105 ? 3.221 15.188 18.969 1 96.19 105 THR B CA 1
ATOM 3350 C C . THR B 1 105 ? 2.846 14.148 20.016 1 96.19 105 THR B C 1
ATOM 3352 O O . THR B 1 105 ? 3.572 13.172 20.219 1 96.19 105 THR B O 1
ATOM 3355 N N . ASP B 1 106 ? 1.717 14.414 20.703 1 94.75 106 ASP B N 1
ATOM 3356 C CA . ASP B 1 106 ? 1.229 13.539 21.766 1 94.75 106 ASP B CA 1
ATOM 3357 C C . ASP B 1 106 ? -0.288 13.641 21.906 1 94.75 106 ASP B C 1
ATOM 3359 O O . ASP B 1 106 ? -0.846 14.734 21.953 1 94.75 106 ASP B O 1
ATOM 3363 N N . SER B 1 107 ? -0.905 12.414 22.047 1 96.5 107 SER B N 1
ATOM 3364 C CA . SER B 1 107 ? -2.363 12.414 22.062 1 96.5 107 SER B CA 1
ATOM 3365 C C . SER B 1 107 ? -2.91 13 23.359 1 96.5 107 SER B C 1
ATOM 3367 O O . SER B 1 107 ? -4.004 13.578 23.375 1 96.5 107 SER B O 1
ATOM 3369 N N . LYS B 1 108 ? -2.15 12.906 24.469 1 97.12 108 LYS B N 1
ATOM 3370 C CA . LYS B 1 108 ? -2.588 13.523 25.719 1 97.12 108 LYS B CA 1
ATOM 3371 C C . LYS B 1 108 ? -2.607 15.047 25.609 1 97.12 108 LYS B C 1
ATOM 3373 O O . LYS B 1 108 ? -3.578 15.688 26 1 97.12 108 LYS B O 1
ATOM 3378 N N . ASP B 1 109 ? -1.58 15.562 25 1 97.81 109 ASP B N 1
ATOM 3379 C CA . ASP B 1 109 ? -1.527 17 24.75 1 97.81 109 ASP B CA 1
ATOM 3380 C C . ASP B 1 109 ? -2.652 17.438 23.812 1 97.81 109 ASP B C 1
ATOM 3382 O O . ASP B 1 109 ? -3.256 18.484 24 1 97.81 109 ASP B O 1
ATOM 3386 N N . ALA B 1 110 ? -2.896 16.609 22.828 1 97.81 110 ALA B N 1
ATOM 3387 C CA . ALA B 1 110 ? -3.957 16.906 21.859 1 97.81 110 ALA B CA 1
ATOM 3388 C C . ALA B 1 110 ? -5.305 17.047 22.562 1 97.81 110 ALA B C 1
ATOM 3390 O O . ALA B 1 110 ? -6.078 17.953 22.266 1 97.81 110 ALA B O 1
ATOM 3391 N N . LYS B 1 111 ? -5.59 16.156 23.469 1 97.44 111 LYS B N 1
ATOM 3392 C CA . LYS B 1 111 ? -6.848 16.172 24.219 1 97.44 111 LYS B CA 1
ATOM 3393 C C . LYS B 1 111 ? -6.98 17.453 25.031 1 97.44 111 LYS B C 1
ATOM 3395 O O . LYS B 1 111 ? -8.039 18.094 25.031 1 97.44 111 LYS B O 1
ATOM 3400 N N . VAL B 1 112 ? -5.91 17.812 25.688 1 98.38 112 VAL B N 1
ATOM 3401 C CA . VAL B 1 112 ? -5.906 19 26.531 1 98.38 112 VAL B CA 1
ATOM 3402 C C . VAL B 1 112 ? -6.098 20.25 25.672 1 98.38 112 VAL B C 1
ATOM 3404 O O . VAL B 1 112 ? -6.922 21.109 25.984 1 98.38 112 VAL B O 1
ATOM 3407 N N . LEU B 1 113 ? -5.398 20.328 24.578 1 98.44 113 LEU B N 1
ATOM 3408 C CA . LEU B 1 113 ? -5.496 21.469 23.688 1 98.44 113 LEU B CA 1
ATOM 3409 C C . LEU B 1 113 ? -6.898 21.578 23.094 1 98.44 113 LEU B C 1
ATOM 3411 O O . LEU B 1 113 ? -7.469 22.672 23.031 1 98.44 113 LEU B O 1
ATOM 3415 N N . LYS B 1 114 ? -7.41 20.469 22.641 1 98.12 114 LYS B N 1
ATOM 3416 C CA . LYS B 1 114 ? -8.766 20.453 22.094 1 98.12 114 LYS B CA 1
ATOM 3417 C C . LYS B 1 114 ? -9.766 21.016 23.094 1 98.12 114 LYS B C 1
ATOM 3419 O O . LYS B 1 114 ? -10.609 21.844 22.734 1 98.12 114 LYS B O 1
ATOM 3424 N N . LYS B 1 115 ? -9.711 20.562 24.312 1 98.25 115 LYS B N 1
ATOM 3425 C CA . LYS B 1 115 ? -10.617 21.031 25.359 1 98.25 115 LYS B CA 1
ATOM 3426 C C . LYS B 1 115 ? -10.484 22.531 25.562 1 98.25 115 LYS B C 1
ATOM 3428 O O . LYS B 1 115 ? -11.484 23.234 25.672 1 98.25 115 LYS B O 1
ATOM 3433 N N . ALA B 1 116 ? -9.266 23 25.609 1 98.5 116 ALA B N 1
ATOM 3434 C CA . ALA B 1 116 ? -9.008 24.438 25.797 1 98.5 116 ALA B CA 1
ATOM 3435 C C . ALA B 1 116 ? -9.625 25.25 24.672 1 98.5 116 ALA B C 1
ATOM 3437 O O . ALA B 1 116 ? -10.203 26.312 24.906 1 98.5 116 ALA B O 1
ATOM 3438 N N . VAL B 1 117 ? -9.484 24.812 23.453 1 98.25 117 VAL B N 1
ATOM 3439 C CA . VAL B 1 117 ? -10.047 25.5 22.297 1 98.25 117 VAL B CA 1
ATOM 3440 C C . VAL B 1 117 ? -11.57 25.531 22.406 1 98.25 117 VAL B C 1
ATOM 3442 O O . VAL B 1 117 ? -12.18 26.594 22.219 1 98.25 117 VAL B O 1
ATOM 3445 N N . GLU B 1 118 ? -12.133 24.406 22.688 1 97.12 118 GLU B N 1
ATOM 3446 C CA . GLU B 1 118 ? -13.586 24.312 22.812 1 97.12 118 GLU B CA 1
ATOM 3447 C C . GLU B 1 118 ? -14.109 25.266 23.875 1 97.12 118 GLU B C 1
ATOM 3449 O O . GLU B 1 118 ? -15.141 25.922 23.688 1 97.12 118 GLU B O 1
ATOM 3454 N N . GLU B 1 119 ? -13.438 25.391 24.969 1 97.81 119 GLU B N 1
ATOM 3455 C CA . GLU B 1 119 ? -13.852 26.25 26.078 1 97.81 119 GLU B CA 1
ATOM 3456 C C . GLU B 1 119 ? -13.664 27.719 25.75 1 97.81 119 GLU B C 1
ATOM 3458 O O . GLU B 1 119 ? -14.383 28.578 26.266 1 97.81 119 GLU B O 1
ATOM 3463 N N . SER B 1 120 ? -12.742 28.094 24.922 1 97.56 120 SER B N 1
ATOM 3464 C CA . SER B 1 120 ? -12.406 29.469 24.609 1 97.56 120 SER B CA 1
ATOM 3465 C C . SER B 1 120 ? -13.406 30.078 23.609 1 97.56 120 SER B C 1
ATOM 3467 O O . SER B 1 120 ? -13.555 31.297 23.547 1 97.56 120 SER B O 1
ATOM 3469 N N . GLY B 1 121 ? -14.023 29.203 22.766 1 96.56 121 GLY B N 1
ATOM 3470 C CA . GLY B 1 121 ? -14.898 29.656 21.703 1 96.56 121 GLY B CA 1
ATOM 3471 C C . GLY B 1 121 ? -14.148 30.281 20.547 1 96.56 121 GLY B C 1
ATOM 3472 O O . GLY B 1 121 ? -14.75 30.875 19.641 1 96.56 121 GLY B O 1
ATOM 3473 N N . LYS B 1 122 ? -12.852 30.172 20.5 1 98 122 LYS B N 1
ATOM 3474 C CA . LYS B 1 122 ? -12.031 30.734 19.438 1 98 122 LYS B CA 1
ATOM 3475 C C . LYS B 1 122 ? -11.906 29.766 18.266 1 98 122 LYS B C 1
ATOM 3477 O O . LYS B 1 122 ? -12.078 28.562 18.438 1 98 122 LYS B O 1
ATOM 3482 N N . VAL B 1 123 ? -11.656 30.328 17.062 1 98.25 123 VAL B N 1
ATOM 3483 C CA . VAL B 1 123 ? -11.398 29.516 15.867 1 98.25 123 VAL B CA 1
ATOM 3484 C C . VAL B 1 123 ? -10 28.922 15.938 1 98.25 123 VAL B C 1
ATOM 3486 O O . VAL B 1 123 ? -9.031 29.625 16.281 1 98.25 123 VAL B O 1
ATOM 3489 N N . PHE B 1 124 ? -9.914 27.656 15.758 1 98.38 124 PHE B N 1
ATOM 3490 C CA . PHE B 1 124 ? -8.656 26.906 15.703 1 98.38 124 PHE B CA 1
ATOM 3491 C C . PHE B 1 124 ? -8.617 26.016 14.469 1 98.38 124 PHE B C 1
ATOM 3493 O O . PHE B 1 124 ? -9.477 25.156 14.289 1 98.38 124 PHE B O 1
ATOM 3500 N N . VAL B 1 125 ? -7.605 26.234 13.586 1 97.75 125 VAL B N 1
ATOM 3501 C CA . VAL B 1 125 ? -7.438 25.453 12.367 1 97.75 125 VAL B CA 1
ATOM 3502 C C . VAL B 1 125 ? -6.039 24.828 12.336 1 97.75 125 VAL B C 1
ATOM 3504 O O . VAL B 1 125 ? -5.051 25.516 12.633 1 97.75 125 VAL B O 1
ATOM 3507 N N . VAL B 1 126 ? -5.969 23.531 12.109 1 97.31 126 VAL B N 1
ATOM 3508 C CA . VAL B 1 126 ? -4.695 22.859 11.914 1 97.31 126 VAL B CA 1
ATOM 3509 C C . VAL B 1 126 ? -4.383 22.766 10.422 1 97.31 126 VAL B C 1
ATOM 3511 O O . VAL B 1 126 ? -5.273 22.516 9.609 1 97.31 126 VAL B O 1
ATOM 3514 N N . GLY B 1 127 ? -3.152 22.906 10.055 1 95.75 127 GLY B N 1
ATOM 3515 C CA . GLY B 1 127 ? -2.717 23.047 8.672 1 95.75 127 GLY B CA 1
ATOM 3516 C C . GLY B 1 127 ? -2.762 21.734 7.902 1 95.75 127 GLY B C 1
ATOM 3517 O O . GLY B 1 127 ? -1.859 21.438 7.117 1 95.75 127 GLY B O 1
ATOM 3518 N N . TYR B 1 128 ? -3.766 20.875 8.102 1 94.56 128 TYR B N 1
ATOM 3519 C CA . TYR B 1 128 ? -3.977 19.703 7.262 1 94.56 128 TYR B CA 1
ATOM 3520 C C . TYR B 1 128 ? -4.73 20.078 5.988 1 94.56 128 TYR B C 1
ATOM 3522 O O . TYR B 1 128 ? -5.664 20.875 6.023 1 94.56 128 TYR B O 1
ATOM 3530 N N . ASN B 1 129 ? -4.438 19.422 4.887 1 93.5 129 ASN B N 1
ATOM 3531 C CA . ASN B 1 129 ? -4.977 19.859 3.602 1 93.5 129 ASN B CA 1
ATOM 3532 C C . ASN B 1 129 ? -6.207 19.047 3.211 1 93.5 129 ASN B C 1
ATOM 3534 O O . ASN B 1 129 ? -6.973 19.453 2.334 1 93.5 129 ASN B O 1
ATOM 3538 N N . ALA B 1 130 ? -6.387 17.891 3.84 1 92.5 130 ALA B N 1
ATOM 3539 C CA . ALA B 1 130 ? -7.363 16.922 3.332 1 92.5 130 ALA B CA 1
ATOM 3540 C C . ALA B 1 130 ? -8.75 17.562 3.244 1 92.5 130 ALA B C 1
ATOM 3542 O O . ALA B 1 130 ? -9.391 17.531 2.189 1 92.5 130 ALA B O 1
ATOM 3543 N N . SER B 1 131 ? -9.156 18.25 4.27 1 91.88 131 SER B N 1
ATOM 3544 C CA . SER B 1 131 ? -10.508 18.797 4.352 1 91.88 131 SER B CA 1
ATOM 3545 C C . SER B 1 131 ? -10.68 20.016 3.457 1 91.88 131 SER B C 1
ATOM 3547 O O . SER B 1 131 ? -11.797 20.453 3.205 1 91.88 131 SER B O 1
ATOM 3549 N N . CYS B 1 132 ? -9.555 20.516 2.914 1 93.06 132 CYS B N 1
ATOM 3550 C CA . CYS B 1 132 ? -9.594 21.719 2.086 1 93.06 132 CYS B CA 1
ATOM 3551 C C . CYS B 1 132 ? -9.383 21.375 0.617 1 93.06 132 CYS B C 1
ATOM 3553 O O . CYS B 1 132 ? -9.242 22.266 -0.22 1 93.06 132 CYS B O 1
ATOM 3555 N N . THR B 1 133 ? -9.336 20.141 0.335 1 94.69 133 THR B N 1
ATOM 3556 C CA . THR B 1 133 ? -9.141 19.688 -1.042 1 94.69 133 THR B CA 1
ATOM 3557 C C . THR B 1 133 ? -10.414 19.047 -1.592 1 94.69 133 THR B C 1
ATOM 3559 O O . THR B 1 133 ? -10.922 18.078 -1.024 1 94.69 133 THR B O 1
ATOM 3562 N N . PRO B 1 134 ? -10.891 19.531 -2.732 1 96.12 134 PRO B N 1
ATOM 3563 C CA . PRO B 1 134 ? -12.148 19.031 -3.285 1 96.12 134 PRO B CA 1
ATOM 3564 C C . PRO B 1 134 ? -12.133 17.531 -3.521 1 96.12 134 PRO B C 1
ATOM 3566 O O . PRO B 1 134 ? -13.141 16.844 -3.291 1 96.12 134 PRO B O 1
ATOM 3569 N N . ALA B 1 135 ? -11.047 17 -3.951 1 96.56 135 ALA B N 1
ATOM 3570 C CA . ALA B 1 135 ? -10.938 15.562 -4.207 1 96.56 135 ALA B CA 1
ATOM 3571 C C . ALA B 1 135 ? -11.203 14.75 -2.941 1 96.56 135 ALA B C 1
ATOM 3573 O O . ALA B 1 135 ? -11.992 13.805 -2.957 1 96.56 135 ALA B O 1
ATOM 3574 N N . MET B 1 136 ? -10.625 15.164 -1.854 1 96.69 136 MET B N 1
ATOM 3575 C CA . MET B 1 136 ? -10.789 14.445 -0.593 1 96.69 136 MET B CA 1
ATOM 3576 C C . MET B 1 136 ? -12.18 14.68 -0.009 1 96.69 136 MET B C 1
ATOM 3578 O O . MET B 1 136 ? -12.758 13.789 0.617 1 96.69 136 MET B O 1
ATOM 3582 N N . GLN B 1 137 ? -12.656 15.898 -0.171 1 96.19 137 GLN B N 1
ATOM 3583 C CA . GLN B 1 137 ? -14.031 16.156 0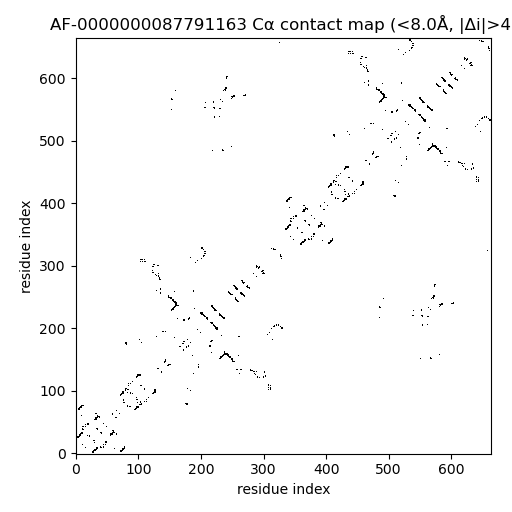.259 1 96.19 137 GLN B CA 1
ATOM 3584 C C . GLN B 1 137 ? -15.016 15.266 -0.481 1 96.19 137 GLN B C 1
ATOM 3586 O O . GLN B 1 137 ? -15.914 14.688 0.132 1 96.19 137 GLN B O 1
ATOM 3591 N N . TRP B 1 138 ? -14.859 15.188 -1.783 1 97.19 138 TRP B N 1
ATOM 3592 C CA . TRP B 1 138 ? -15.703 14.312 -2.598 1 97.19 138 TRP B CA 1
ATOM 3593 C C . TRP B 1 138 ? -15.625 12.875 -2.107 1 97.19 138 TRP B C 1
ATOM 3595 O O . TRP B 1 138 ? -16.656 12.211 -1.938 1 97.19 138 TRP B O 1
ATOM 3605 N N . LEU B 1 139 ? -14.453 12.43 -1.883 1 97.94 139 LEU B N 1
ATOM 3606 C CA . LEU B 1 139 ? -14.227 11.055 -1.452 1 97.94 139 LEU B CA 1
ATOM 3607 C C . LEU B 1 139 ? -14.883 10.789 -0.103 1 97.94 139 LEU B C 1
ATOM 3609 O O . LEU B 1 139 ? -15.539 9.766 0.084 1 97.94 139 LEU B O 1
ATOM 3613 N N . ARG B 1 140 ? -14.68 11.672 0.845 1 97.38 140 ARG B N 1
ATOM 3614 C CA . ARG B 1 140 ? -15.297 11.531 2.16 1 97.38 140 ARG B CA 1
ATOM 3615 C C . ARG B 1 140 ? -16.812 11.422 2.043 1 97.38 140 ARG B C 1
ATOM 3617 O O . ARG B 1 140 ? -17.438 10.586 2.703 1 97.38 140 ARG B O 1
ATOM 3624 N N . GLU B 1 141 ? -17.391 12.266 1.228 1 97.31 141 GLU B N 1
ATOM 3625 C CA . GLU B 1 141 ? -18.828 12.219 1.023 1 97.31 141 GLU B CA 1
ATOM 3626 C C . GLU B 1 141 ? -19.25 10.898 0.387 1 97.31 141 GLU B C 1
ATOM 3628 O O . GLU B 1 141 ? -20.297 10.344 0.737 1 97.31 141 GLU B O 1
ATOM 3633 N N . ALA B 1 142 ? -18.5 10.445 -0.594 1 97.69 142 ALA B N 1
ATOM 3634 C CA . ALA B 1 142 ? -18.781 9.148 -1.203 1 97.69 142 ALA B CA 1
ATOM 3635 C C . ALA B 1 142 ? -18.781 8.039 -0.158 1 97.69 142 ALA B C 1
ATOM 3637 O O . ALA B 1 142 ? -19.625 7.137 -0.2 1 97.69 142 ALA B O 1
ATOM 3638 N N . ILE B 1 143 ? -17.859 8.062 0.783 1 98.5 143 ILE B N 1
ATOM 3639 C CA . ILE B 1 143 ? -17.766 7.082 1.856 1 98.5 143 ILE B CA 1
ATOM 3640 C C . ILE B 1 143 ? -18.984 7.215 2.777 1 98.5 143 ILE B C 1
ATOM 3642 O O . ILE B 1 143 ? -19.656 6.227 3.068 1 98.5 143 ILE B O 1
ATOM 3646 N N . ARG B 1 144 ? -19.328 8.43 3.18 1 97.75 144 ARG B N 1
ATOM 3647 C CA . ARG B 1 144 ? -20.422 8.711 4.098 1 97.75 144 ARG B CA 1
ATOM 3648 C C . ARG B 1 144 ? -21.75 8.219 3.525 1 97.75 144 ARG B C 1
ATOM 3650 O O . ARG B 1 144 ? -22.594 7.703 4.258 1 97.75 144 ARG B O 1
ATOM 3657 N N . ASN B 1 145 ? -21.844 8.383 2.238 1 97.56 145 ASN B N 1
ATOM 3658 C CA . ASN B 1 145 ? -23.109 8.109 1.591 1 97.56 145 ASN B CA 1
ATOM 3659 C C . ASN B 1 145 ? -23.172 6.676 1.061 1 97.56 145 ASN B C 1
ATOM 3661 O O . ASN B 1 145 ? -24.156 6.285 0.42 1 97.56 145 ASN B O 1
ATOM 3665 N N . ASN B 1 146 ? -22.109 5.922 1.25 1 97.81 146 ASN B N 1
ATOM 3666 C CA . ASN B 1 146 ? -22.047 4.562 0.725 1 97.81 146 ASN B CA 1
ATOM 3667 C C . ASN B 1 146 ? -22.312 4.527 -0.777 1 97.81 146 ASN B C 1
ATOM 3669 O O . ASN B 1 146 ? -23.016 3.635 -1.265 1 97.81 146 ASN B O 1
ATOM 3673 N N . THR B 1 147 ? -21.812 5.559 -1.466 1 97 147 THR B N 1
ATOM 3674 C CA . THR B 1 147 ? -22.062 5.738 -2.891 1 97 147 THR B CA 1
ATOM 3675 C C . THR B 1 147 ? -21.672 4.492 -3.674 1 97 147 THR B C 1
ATOM 3677 O O . THR B 1 147 ? -22.328 4.125 -4.645 1 97 147 THR B O 1
ATOM 3680 N N . TYR B 1 148 ? -20.594 3.84 -3.334 1 97.5 148 TYR B N 1
ATOM 3681 C CA . TYR B 1 148 ? -20.062 2.695 -4.07 1 97.5 148 TYR B CA 1
ATOM 3682 C C . TYR B 1 148 ? -20.094 1.437 -3.211 1 97.5 148 TYR B C 1
ATOM 3684 O O . TYR B 1 148 ? -19.312 0.507 -3.434 1 97.5 148 TYR B O 1
ATOM 3692 N N . GLY B 1 149 ? -20.969 1.438 -2.176 1 97.88 149 GLY B N 1
ATOM 3693 C CA . GLY B 1 149 ? -20.953 0.374 -1.185 1 97.88 149 GLY B CA 1
ATOM 3694 C C . GLY B 1 149 ? -19.922 0.593 -0.094 1 97.88 149 GLY B C 1
ATOM 3695 O O . GLY B 1 149 ? -19.312 1.661 -0.013 1 97.88 149 GLY B O 1
ATOM 3696 N N . LYS B 1 150 ? -19.75 -0.433 0.708 1 97.25 150 LYS B N 1
ATOM 3697 C CA . LYS B 1 150 ? -18.859 -0.338 1.861 1 97.25 150 LYS B CA 1
ATOM 3698 C C . LYS B 1 150 ? -17.406 -0.13 1.422 1 97.25 150 LYS B C 1
ATOM 3700 O O . LYS B 1 150 ? -16.938 -0.764 0.471 1 97.25 150 LYS B O 1
ATOM 3705 N N . LEU B 1 151 ? -16.688 0.856 2.029 1 98.81 151 LEU B N 1
ATOM 3706 C CA . LEU B 1 151 ? -15.234 0.942 1.905 1 98.81 151 LEU B CA 1
ATOM 3707 C C . LEU B 1 151 ? -14.555 -0.241 2.59 1 98.81 151 LEU B C 1
ATOM 3709 O O . LEU B 1 151 ? -14.836 -0.529 3.758 1 98.81 151 LEU B O 1
ATOM 3713 N N . GLU B 1 152 ? -13.648 -0.896 1.87 1 98.62 152 GLU B N 1
ATOM 3714 C CA . GLU B 1 152 ? -13.094 -2.129 2.42 1 98.62 152 GLU B CA 1
ATOM 3715 C C . GLU B 1 152 ? -11.617 -1.963 2.762 1 98.62 152 GLU B C 1
ATOM 3717 O O . GLU B 1 152 ? -11.18 -2.344 3.85 1 98.62 152 GLU B O 1
ATOM 3722 N N . THR B 1 153 ? -10.883 -1.472 1.832 1 98.94 153 THR B N 1
ATOM 3723 C CA . THR B 1 153 ? -9.453 -1.327 2.08 1 98.94 153 THR B CA 1
ATOM 3724 C C . THR B 1 153 ? -8.953 0.023 1.576 1 98.94 153 THR B C 1
ATOM 3726 O O . THR B 1 153 ? -9.57 0.638 0.707 1 98.94 153 THR B O 1
ATOM 3729 N N . VAL B 1 154 ? -7.895 0.509 2.131 1 98.94 154 VAL B N 1
ATOM 3730 C CA . VAL B 1 154 ? -7.16 1.678 1.659 1 98.94 154 VAL B CA 1
ATOM 3731 C C . VAL B 1 154 ? -5.668 1.358 1.595 1 98.94 154 VAL B C 1
ATOM 3733 O O . VAL B 1 154 ? -5.105 0.786 2.533 1 98.94 154 VAL B O 1
ATOM 3736 N N . THR B 1 155 ? -5.02 1.65 0.488 1 98.94 155 THR B N 1
ATOM 3737 C CA . THR B 1 155 ? -3.574 1.552 0.334 1 98.94 155 THR B CA 1
ATOM 3738 C C . THR B 1 155 ? -2.975 2.908 -0.026 1 98.94 155 THR B C 1
ATOM 3740 O O . THR B 1 155 ? -3.428 3.562 -0.968 1 98.94 155 THR B O 1
ATOM 3743 N N . GLY B 1 156 ? -2.006 3.307 0.719 1 98.81 156 GLY B N 1
ATOM 3744 C CA . GLY B 1 156 ? -1.345 4.57 0.43 1 98.81 156 GLY B CA 1
ATOM 3745 C C . GLY B 1 156 ? 0.168 4.457 0.403 1 98.81 156 GLY B C 1
ATOM 3746 O O . GLY B 1 156 ? 0.748 3.637 1.116 1 98.81 156 GLY B O 1
ATOM 3747 N N . TRP B 1 157 ? 0.838 5.301 -0.411 1 98.75 157 TRP B N 1
ATOM 3748 C CA . TRP B 1 157 ? 2.295 5.398 -0.429 1 98.75 157 TRP B CA 1
ATOM 3749 C C . TRP B 1 157 ? 2.742 6.82 -0.741 1 98.75 157 TRP B C 1
ATOM 3751 O O . TRP B 1 157 ? 2.037 7.562 -1.431 1 98.75 157 TRP B O 1
ATOM 3761 N N . GLN B 1 158 ? 3.803 7.184 -0.174 1 98.25 158 GLN B N 1
ATOM 3762 C CA . GLN B 1 158 ? 4.461 8.461 -0.447 1 98.25 158 GLN B CA 1
ATOM 3763 C C . GLN B 1 158 ? 5.977 8.297 -0.468 1 98.25 158 GLN B C 1
ATOM 3765 O O . GLN B 1 158 ? 6.543 7.578 0.354 1 98.25 158 GLN B O 1
ATOM 3770 N N . THR B 1 159 ? 6.645 8.938 -1.437 1 97.81 159 THR B N 1
ATOM 3771 C CA . THR B 1 159 ? 8.102 8.992 -1.51 1 97.81 159 THR B CA 1
ATOM 3772 C C . THR B 1 159 ? 8.586 10.438 -1.6 1 97.81 159 THR B C 1
ATOM 3774 O O . THR B 1 159 ? 7.906 11.289 -2.176 1 97.81 159 THR B O 1
ATOM 3777 N N . GLN B 1 160 ? 9.672 10.648 -1.062 1 97.62 160 GLN B N 1
ATOM 3778 C CA . GLN B 1 160 ? 10.281 11.977 -1.039 1 97.62 160 GLN B CA 1
ATOM 3779 C C . GLN B 1 160 ? 11.758 11.898 -0.68 1 97.62 160 GLN B C 1
ATOM 3781 O O . GLN B 1 160 ? 12.18 11 0.056 1 97.62 160 GLN B O 1
ATOM 3786 N N . GLY B 1 161 ? 12.57 12.82 -1.249 1 97.44 161 GLY B N 1
ATOM 3787 C CA . GLY B 1 161 ? 13.938 12.961 -0.785 1 97.44 161 GLY B CA 1
ATOM 3788 C C . GLY B 1 161 ? 14.055 13.719 0.526 1 97.44 161 GLY B C 1
ATOM 3789 O O . GLY B 1 161 ? 14.836 14.656 0.642 1 97.44 161 GLY B O 1
ATOM 3790 N N . TRP B 1 162 ? 13.352 13.328 1.509 1 98 162 TRP B N 1
ATOM 3791 C CA . TRP B 1 162 ? 13.188 14.047 2.766 1 98 162 TRP B CA 1
ATOM 3792 C C . TRP B 1 162 ? 14.438 13.945 3.627 1 98 162 TRP B C 1
ATOM 3794 O O . TRP B 1 162 ? 14.867 14.93 4.23 1 98 162 TRP B O 1
ATOM 3804 N N . ALA B 1 163 ? 15.039 12.758 3.713 1 98.12 163 ALA B N 1
ATOM 3805 C CA . ALA B 1 163 ? 16.203 12.523 4.555 1 98.12 163 ALA B CA 1
ATOM 3806 C C . ALA B 1 163 ? 17.328 13.492 4.211 1 98.12 163 ALA B C 1
ATOM 3808 O O . ALA B 1 163 ? 17.844 14.188 5.086 1 98.12 163 ALA B O 1
ATOM 3809 N N . LYS B 1 164 ? 17.641 13.586 2.98 1 96.81 164 LYS B N 1
ATOM 3810 C CA . LYS B 1 164 ? 18.688 14.484 2.525 1 96.81 164 LYS B CA 1
ATOM 3811 C C . LYS B 1 164 ? 18.266 15.945 2.639 1 96.81 164 LYS B C 1
ATOM 3813 O O . LYS B 1 164 ? 19.062 16.812 2.994 1 96.81 164 LYS B O 1
ATOM 3818 N N . GLY B 1 165 ? 17.047 16.141 2.387 1 96.44 165 GLY B N 1
ATOM 3819 C CA . GLY B 1 165 ? 16.531 17.516 2.352 1 96.44 165 GLY B CA 1
ATOM 3820 C C . GLY B 1 165 ? 16.438 18.141 3.725 1 96.44 165 GLY B C 1
ATOM 3821 O O . GLY B 1 165 ? 16.328 19.375 3.84 1 96.44 165 GLY B O 1
ATOM 3822 N N . THR B 1 166 ? 16.531 17.359 4.777 1 96.94 166 THR B N 1
ATOM 3823 C CA . THR B 1 166 ? 16.297 17.906 6.109 1 96.94 166 THR B CA 1
ATOM 3824 C C . THR B 1 166 ? 17.516 17.672 7.008 1 96.94 166 THR B C 1
ATOM 3826 O O . THR B 1 166 ? 17.438 17.891 8.219 1 96.94 166 THR B O 1
ATOM 3829 N N . VAL B 1 167 ? 18.594 17.234 6.434 1 96.19 167 VAL B N 1
ATOM 3830 C CA . VAL B 1 167 ? 19.797 16.984 7.199 1 96.19 167 VAL B CA 1
ATOM 3831 C C . VAL B 1 167 ? 20.234 18.25 7.941 1 96.19 167 VAL B C 1
ATOM 3833 O O . VAL B 1 167 ? 20.25 19.328 7.359 1 96.19 167 VAL B O 1
ATOM 3836 N N . GLY B 1 168 ? 20.484 18.094 9.172 1 95.19 168 GLY B N 1
ATOM 3837 C CA . GLY B 1 168 ? 21 19.219 9.961 1 95.19 168 GLY B CA 1
ATOM 3838 C C . GLY B 1 168 ? 19.906 20.141 10.461 1 95.19 168 GLY B C 1
ATOM 3839 O O . GLY B 1 168 ? 20.172 21.078 11.211 1 95.19 168 GLY B O 1
ATOM 3840 N N . SER B 1 169 ? 18.688 19.906 10.133 1 95 169 SER B N 1
ATOM 3841 C CA . SER B 1 169 ? 17.562 20.734 10.562 1 95 169 SER B CA 1
ATOM 3842 C C . SER B 1 169 ? 16.906 20.156 11.805 1 95 169 SER B C 1
ATOM 3844 O O . SER B 1 169 ? 17.188 19.031 12.203 1 95 169 SER B O 1
ATOM 3846 N N . TRP B 1 170 ? 16.047 20.953 12.422 1 95.44 170 TRP B N 1
ATOM 3847 C CA . TRP B 1 170 ? 15.312 20.531 13.609 1 95.44 170 TRP B CA 1
ATOM 3848 C C . TRP B 1 170 ? 14.453 19.297 13.297 1 95.44 170 TRP B C 1
ATOM 3850 O O . TRP B 1 170 ? 14.062 18.562 14.211 1 95.44 170 TRP B O 1
ATOM 3860 N N . ARG B 1 171 ? 14.164 19.078 12.023 1 97.31 171 ARG B N 1
ATOM 3861 C CA . ARG B 1 171 ? 13.258 18 11.617 1 97.31 171 ARG B CA 1
ATOM 3862 C C . ARG B 1 171 ? 13.875 16.625 11.898 1 97.31 171 ARG B C 1
ATOM 3864 O O . ARG B 1 171 ? 13.148 15.648 12.062 1 97.31 171 ARG B O 1
ATOM 3871 N N . GLN B 1 172 ? 15.125 16.562 11.945 1 98.12 172 GLN B N 1
ATOM 3872 C CA . GLN B 1 172 ? 15.773 15.297 12.25 1 98.12 172 GLN B CA 1
ATOM 3873 C C . GLN B 1 172 ? 16.281 15.273 13.688 1 98.12 172 GLN B C 1
ATOM 3875 O O . GLN B 1 172 ? 17.125 14.438 14.031 1 98.12 172 GLN B O 1
ATOM 3880 N N . ASN B 1 173 ? 15.906 16.234 14.508 1 97.81 173 ASN B N 1
ATOM 3881 C CA . ASN B 1 173 ? 16.094 16.234 15.961 1 97.81 173 ASN B CA 1
ATOM 3882 C C . ASN B 1 173 ? 14.828 15.781 16.688 1 97.81 173 ASN B C 1
ATOM 3884 O O . ASN B 1 173 ? 13.883 16.547 16.828 1 97.81 173 ASN B O 1
ATOM 3888 N N . PRO B 1 174 ? 14.844 14.578 17.203 1 96.5 174 PRO B N 1
ATOM 3889 C CA . PRO B 1 174 ? 13.609 14.031 17.766 1 96.5 174 PRO B CA 1
ATOM 3890 C C . PRO B 1 174 ? 13.07 14.867 18.922 1 96.5 174 PRO B C 1
ATOM 3892 O O . PRO B 1 174 ? 11.859 14.922 19.141 1 96.5 174 PRO B O 1
ATOM 3895 N N . ALA B 1 175 ? 13.922 15.602 19.641 1 96.94 175 ALA B N 1
ATOM 3896 C CA . ALA B 1 175 ? 13.484 16.438 20.75 1 96.94 175 ALA B CA 1
ATOM 3897 C C . ALA B 1 175 ? 12.656 17.625 20.266 1 96.94 175 ALA B C 1
ATOM 3899 O O . ALA B 1 175 ? 11.859 18.188 21.016 1 96.94 175 ALA B O 1
ATOM 3900 N N . LEU B 1 176 ? 12.82 17.953 19 1 97.06 176 LEU B N 1
ATOM 3901 C CA . LEU B 1 176 ? 12.125 19.109 18.438 1 97.06 176 LEU B CA 1
ATOM 3902 C C . LEU B 1 176 ? 11.016 18.656 17.484 1 97.06 176 LEU B C 1
ATOM 3904 O O . LEU B 1 176 ? 9.969 19.312 17.391 1 97.06 176 LEU B O 1
ATOM 3908 N N . SER B 1 177 ? 11.234 17.531 16.797 1 97.38 177 SER B N 1
ATOM 3909 C CA . SER B 1 177 ? 10.328 17.141 15.727 1 97.38 177 SER B CA 1
ATOM 3910 C C . SER B 1 177 ? 9.266 16.156 16.219 1 97.38 177 SER B C 1
ATOM 3912 O O . SER B 1 177 ? 8.195 16.047 15.633 1 97.38 177 SER B O 1
ATOM 3914 N N . GLY B 1 178 ? 9.57 15.391 17.312 1 96.69 178 GLY B N 1
ATOM 3915 C CA . GLY B 1 178 ? 8.664 14.375 17.828 1 96.69 178 GLY B CA 1
ATOM 3916 C C . GLY B 1 178 ? 8.641 13.117 16.984 1 96.69 178 GLY B C 1
ATOM 3917 O O . GLY B 1 178 ? 8.031 12.117 17.375 1 96.69 178 GLY B O 1
ATOM 3918 N N . GLY B 1 179 ? 9.312 13.117 15.883 1 97 179 GLY B N 1
ATOM 3919 C CA . GLY B 1 179 ? 9.375 12.039 14.914 1 97 179 GLY B CA 1
ATOM 3920 C C . GLY B 1 179 ? 10.047 12.438 13.609 1 97 179 GLY B C 1
ATOM 3921 O O . GLY B 1 179 ? 10.68 13.484 13.531 1 97 179 GLY B O 1
ATOM 3922 N N . GLY B 1 180 ? 9.961 11.555 12.648 1 97.81 180 GLY B N 1
ATOM 3923 C CA . GLY B 1 180 ? 10.602 11.82 11.375 1 97.81 180 GLY B CA 1
ATOM 3924 C C . GLY B 1 180 ? 9.609 12.094 10.258 1 97.81 180 GLY B C 1
ATOM 3925 O O . GLY B 1 180 ? 8.727 12.938 10.398 1 97.81 180 GLY B O 1
ATOM 3926 N N . GLN B 1 181 ? 9.859 11.445 9.125 1 97.62 181 GLN B N 1
ATOM 3927 C CA . GLN B 1 181 ? 9.078 11.703 7.918 1 97.62 181 GLN B CA 1
ATOM 3928 C C . GLN B 1 181 ? 7.602 11.383 8.141 1 97.62 181 GLN B C 1
ATOM 3930 O O . GLN B 1 181 ? 6.723 12.047 7.59 1 97.62 181 GLN B O 1
ATOM 3935 N N . MET B 1 182 ? 7.27 10.32 8.875 1 96.56 182 MET B N 1
ATOM 3936 C CA . MET B 1 182 ? 5.871 9.953 9.07 1 96.56 182 MET B CA 1
ATOM 3937 C C . MET B 1 182 ? 5.098 11.078 9.75 1 96.56 182 MET B C 1
ATOM 3939 O O . MET B 1 182 ? 3.934 11.32 9.422 1 96.56 182 MET B O 1
ATOM 3943 N N . TYR B 1 183 ? 5.75 11.766 10.609 1 93.5 183 TYR B N 1
ATOM 3944 C CA . TYR B 1 183 ? 5.105 12.859 11.32 1 93.5 183 TYR B CA 1
ATOM 3945 C C . TYR B 1 183 ? 5.098 14.133 10.477 1 93.5 183 TYR B C 1
ATOM 3947 O O . TYR B 1 183 ? 4.227 14.984 10.648 1 93.5 183 TYR B O 1
ATOM 3955 N N . ASP B 1 184 ? 6.102 14.242 9.648 1 95.12 184 ASP B N 1
ATOM 3956 C CA . ASP B 1 184 ? 6.25 15.453 8.836 1 95.12 184 ASP B CA 1
ATOM 3957 C C . ASP B 1 184 ? 5.426 15.359 7.555 1 95.12 184 ASP B C 1
ATOM 3959 O O . ASP B 1 184 ? 4.207 15.523 7.582 1 95.12 184 ASP B O 1
ATOM 3963 N N . SER B 1 185 ? 5.988 14.828 6.469 1 95.69 185 SER B N 1
ATOM 3964 C CA . SER B 1 185 ? 5.258 14.742 5.211 1 95.69 185 SER B CA 1
ATOM 3965 C C . SER B 1 185 ? 4.18 13.664 5.27 1 95.69 185 SER B C 1
ATOM 3967 O O . SER B 1 185 ? 3.102 13.82 4.695 1 95.69 185 SER B O 1
ATOM 3969 N N . GLY B 1 186 ? 4.449 12.578 5.992 1 96.69 186 GLY B N 1
ATOM 3970 C CA . GLY B 1 186 ? 3.502 11.477 6.109 1 96.69 186 GLY B CA 1
ATOM 3971 C C . GLY B 1 186 ? 2.213 11.875 6.805 1 96.69 186 GLY B C 1
ATOM 3972 O O . GLY B 1 186 ? 1.18 11.227 6.625 1 96.69 186 GLY B O 1
ATOM 3973 N N . ALA B 1 187 ? 2.277 12.938 7.59 1 95.44 187 ALA B N 1
ATOM 3974 C CA . ALA B 1 187 ? 1.103 13.398 8.32 1 95.44 187 ALA B CA 1
ATOM 3975 C C . ALA B 1 187 ? -0.04 13.742 7.371 1 95.44 187 ALA B C 1
ATOM 3977 O O . ALA B 1 187 ? -1.212 13.555 7.707 1 95.44 187 ALA B O 1
ATOM 3978 N N . HIS B 1 188 ? 0.295 14.242 6.18 1 95.38 188 HIS B N 1
ATOM 3979 C CA . HIS B 1 188 ? -0.73 14.547 5.188 1 95.38 188 HIS B CA 1
ATOM 3980 C C . HIS B 1 188 ? -1.483 13.289 4.766 1 95.38 188 HIS B C 1
ATOM 3982 O O . HIS B 1 188 ? -2.715 13.289 4.707 1 95.38 188 HIS B O 1
ATOM 3988 N N . MET B 1 189 ? -0.775 12.25 4.562 1 97.06 189 MET B N 1
ATOM 3989 C CA . MET B 1 189 ? -1.364 10.992 4.121 1 97.06 189 MET B CA 1
ATOM 3990 C C . MET B 1 189 ? -2.17 10.344 5.246 1 97.06 189 MET B C 1
ATOM 3992 O O . MET B 1 189 ? -3.299 9.898 5.027 1 97.06 189 MET B O 1
ATOM 3996 N N . PHE B 1 190 ? -1.576 10.32 6.422 1 97.88 190 PHE B N 1
ATOM 3997 C CA . PHE B 1 190 ? -2.26 9.719 7.562 1 97.88 190 PHE B CA 1
ATOM 3998 C C . PHE B 1 190 ? -3.525 10.5 7.906 1 97.88 190 PHE B C 1
ATOM 4000 O O . PHE B 1 190 ? -4.555 9.906 8.234 1 97.88 190 PHE B O 1
ATOM 4007 N N . ASN B 1 191 ? -3.436 11.797 7.844 1 96.94 191 ASN B N 1
ATOM 4008 C CA . ASN B 1 191 ? -4.621 12.602 8.117 1 96.94 191 ASN B CA 1
ATOM 4009 C C . ASN B 1 191 ? -5.715 12.367 7.082 1 96.94 191 ASN B C 1
ATOM 4011 O O . ASN B 1 191 ? -6.891 12.258 7.43 1 96.94 191 ASN B O 1
ATOM 4015 N N . SER B 1 192 ? -5.32 12.352 5.777 1 97.56 192 SER B N 1
ATOM 4016 C CA . SER B 1 192 ? -6.289 12.023 4.734 1 97.56 192 SER B CA 1
ATOM 4017 C C . SER B 1 192 ? -6.996 10.703 5.031 1 97.56 192 SER B C 1
ATOM 4019 O O . SER B 1 192 ? -8.211 10.602 4.855 1 97.56 192 SER B O 1
ATOM 4021 N N . LEU B 1 193 ? -6.301 9.773 5.535 1 98.44 193 LEU B N 1
ATOM 4022 C CA . LEU B 1 193 ? -6.84 8.445 5.832 1 98.44 193 LEU B CA 1
ATOM 4023 C C . LEU B 1 193 ? -7.867 8.516 6.957 1 98.44 193 LEU B C 1
ATOM 4025 O O . LEU B 1 193 ? -9.031 8.148 6.766 1 98.44 193 LEU B O 1
ATOM 4029 N N . VAL B 1 194 ? -7.484 9.047 8.086 1 97.12 194 VAL B N 1
ATOM 4030 C CA . VAL B 1 194 ? -8.367 8.984 9.25 1 97.12 194 VAL B CA 1
ATOM 4031 C C . VAL B 1 194 ? -9.508 9.984 9.078 1 97.12 194 VAL B C 1
ATOM 4033 O O . VAL B 1 194 ? -10.617 9.75 9.562 1 97.12 194 VAL B O 1
ATOM 4036 N N . TRP B 1 195 ? -9.227 11.078 8.383 1 96.38 195 TRP B N 1
ATOM 4037 C CA . TRP B 1 195 ? -10.273 12.07 8.141 1 96.38 195 TRP B CA 1
ATOM 4038 C C . TRP B 1 195 ? -11.344 11.516 7.219 1 96.38 195 TRP B C 1
ATOM 4040 O O . TRP B 1 195 ? -12.531 11.805 7.395 1 96.38 195 TRP B O 1
ATOM 4050 N N . SER B 1 196 ? -10.969 10.742 6.258 1 97.44 196 SER B N 1
ATOM 4051 C CA . SER B 1 196 ? -11.93 10.25 5.27 1 97.44 196 SER B CA 1
ATOM 4052 C C . SER B 1 196 ? -12.656 9.008 5.773 1 97.44 196 SER B C 1
ATOM 4054 O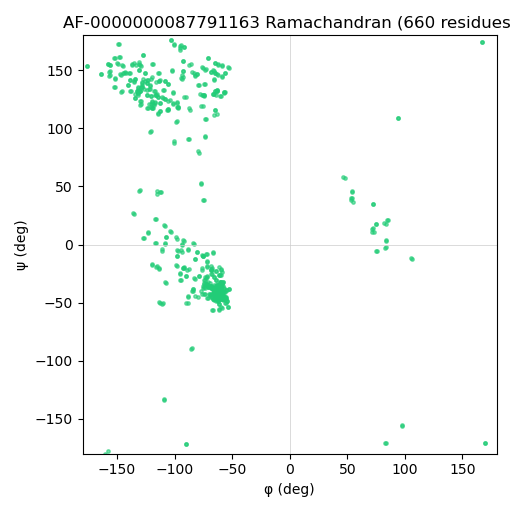 O . SER B 1 196 ? -13.852 8.844 5.531 1 97.44 196 SER B O 1
ATOM 4056 N N . VAL B 1 197 ? -12.016 8.078 6.48 1 97.5 197 VAL B N 1
ATOM 4057 C CA . VAL B 1 197 ? -12.617 6.816 6.898 1 97.5 197 VAL B CA 1
ATOM 4058 C C . VAL B 1 197 ? -13.594 7.062 8.047 1 97.5 197 VAL B C 1
ATOM 4060 O O . VAL B 1 197 ? -14.602 6.367 8.164 1 97.5 197 VAL B O 1
ATOM 4063 N N . GLU B 1 198 ? -13.305 8.055 8.906 1 95.44 198 GLU B N 1
ATOM 4064 C CA . GLU B 1 198 ? -14.156 8.5 10.008 1 95.44 198 GLU B CA 1
ATOM 4065 C C . GLU B 1 198 ? -14.523 7.336 10.922 1 95.44 198 GLU B C 1
ATOM 4067 O O . GLU B 1 198 ? -15.695 7.148 11.25 1 95.44 198 GLU B O 1
ATOM 4072 N N . SER B 1 199 ? -13.648 6.484 11.328 1 96.81 199 SER B N 1
ATOM 4073 C CA . SER B 1 199 ? -13.789 5.395 12.289 1 96.81 199 SER B CA 1
ATOM 4074 C C . SER B 1 199 ? -12.57 5.301 13.195 1 96.81 199 SER B C 1
ATOM 4076 O O . SER B 1 199 ? -11.445 5.52 12.75 1 96.81 199 SER B O 1
ATOM 4078 N N . PRO B 1 200 ? -12.812 5 14.5 1 96 200 PRO B N 1
ATOM 4079 C CA . PRO B 1 200 ? -11.648 4.812 15.359 1 96 200 PRO B CA 1
ATOM 4080 C C . PRO B 1 200 ? -10.727 3.697 14.875 1 96 200 PRO B C 1
ATOM 4082 O O . PRO B 1 200 ? -11.188 2.715 14.297 1 96 200 PRO B O 1
ATOM 4085 N N . VAL B 1 201 ? -9.484 3.924 15.086 1 97.56 201 VAL B N 1
ATOM 4086 C CA . VAL B 1 201 ? -8.5 2.885 14.797 1 97.56 201 VAL B CA 1
ATOM 4087 C C . VAL B 1 201 ? -8.555 1.809 15.883 1 97.56 201 VAL B C 1
ATOM 4089 O O . VAL B 1 201 ? -8.555 2.119 17.078 1 97.56 201 VAL B O 1
ATOM 4092 N N . GLU B 1 202 ? -8.672 0.565 15.438 1 97.5 202 GLU B N 1
ATOM 4093 C CA . GLU B 1 202 ? -8.719 -0.56 16.359 1 97.5 202 GLU B CA 1
ATOM 4094 C C . GLU B 1 202 ? -7.312 -1.072 16.688 1 97.5 202 GLU B C 1
ATOM 4096 O O . GLU B 1 202 ? -6.996 -1.35 17.844 1 97.5 202 GLU B O 1
ATOM 4101 N N . SER B 1 203 ? -6.484 -1.211 15.688 1 98 203 SER B N 1
ATOM 4102 C CA . SER B 1 203 ? -5.16 -1.803 15.844 1 98 203 SER B CA 1
ATOM 4103 C C . SER B 1 203 ? -4.215 -1.342 14.734 1 98 203 SER B C 1
ATOM 4105 O O . SER B 1 203 ? -4.641 -1.134 13.594 1 98 203 SER B O 1
ATOM 4107 N N . VAL B 1 204 ? -2.949 -1.2 15.148 1 98.44 204 VAL B N 1
ATOM 4108 C CA . VAL B 1 204 ? -1.909 -0.797 14.211 1 98.44 204 VAL B CA 1
ATOM 4109 C C . VAL B 1 204 ? -0.681 -1.686 14.391 1 98.44 204 VAL B C 1
ATOM 4111 O O . VAL B 1 204 ? -0.374 -2.119 15.5 1 98.44 204 VAL B O 1
ATOM 4114 N N . PHE B 1 205 ? -0.021 -2.025 13.305 1 98.88 205 PHE B N 1
ATOM 4115 C CA . PHE B 1 205 ? 1.312 -2.617 13.32 1 98.88 205 PHE B CA 1
ATOM 4116 C C . PHE B 1 205 ? 2.23 -1.908 12.328 1 98.88 205 PHE B C 1
ATOM 4118 O O . PHE B 1 205 ? 1.842 -1.646 11.195 1 98.88 205 PHE B O 1
ATOM 4125 N N . SER B 1 206 ? 3.445 -1.614 12.781 1 98.81 206 SER B N 1
ATOM 4126 C CA . SER B 1 206 ? 4.285 -0.817 11.891 1 98.81 206 SER B CA 1
ATOM 4127 C C . SER B 1 206 ? 5.742 -1.262 11.969 1 98.81 206 SER B C 1
ATOM 4129 O O . SER B 1 206 ? 6.18 -1.813 12.984 1 98.81 206 SER B O 1
ATOM 4131 N N . PHE B 1 207 ? 6.48 -1.149 10.867 1 98.88 207 PHE B N 1
ATOM 4132 C CA . PHE B 1 207 ? 7.934 -1.192 10.789 1 98.88 207 PHE B CA 1
ATOM 4133 C C . PHE B 1 207 ? 8.5 0.188 10.477 1 98.88 207 PHE B C 1
ATOM 4135 O O . PHE B 1 207 ? 7.938 0.923 9.656 1 98.88 207 PHE B O 1
ATOM 4142 N N . ILE B 1 208 ? 9.586 0.526 11.094 1 98.62 208 ILE B N 1
ATOM 4143 C CA . ILE B 1 208 ? 10.266 1.792 10.836 1 98.62 208 ILE B CA 1
ATOM 4144 C C . ILE B 1 208 ? 11.742 1.537 10.539 1 98.62 208 ILE B C 1
ATOM 4146 O O . ILE B 1 208 ? 12.359 0.658 11.148 1 98.62 208 ILE B O 1
ATOM 4150 N N . ASP B 1 209 ? 12.312 2.236 9.57 1 98.62 209 ASP B N 1
ATOM 4151 C CA . ASP B 1 209 ? 13.742 2.287 9.266 1 98.62 209 ASP B CA 1
ATOM 4152 C C . ASP B 1 209 ? 14.258 3.723 9.312 1 98.62 209 ASP B C 1
ATOM 4154 O O . ASP B 1 209 ? 13.859 4.559 8.5 1 98.62 209 ASP B O 1
ATOM 4158 N N . ASN B 1 210 ? 15.164 3.994 10.203 1 98.56 210 ASN B N 1
ATOM 4159 C CA . ASN B 1 210 ? 15.688 5.34 10.398 1 98.56 210 ASN B CA 1
ATOM 4160 C C . ASN B 1 210 ? 16.781 5.668 9.383 1 98.56 210 ASN B C 1
ATOM 4162 O O . ASN B 1 210 ? 17.156 6.832 9.227 1 98.56 210 ASN B O 1
ATOM 4166 N N . VAL B 1 211 ? 17.25 4.672 8.703 1 97.56 211 VAL B N 1
ATOM 4167 C CA . VAL B 1 211 ? 18.281 4.828 7.688 1 97.56 211 VAL B CA 1
ATOM 4168 C C . VAL B 1 211 ? 19.484 5.551 8.289 1 97.56 211 VAL B C 1
ATOM 4170 O O . VAL B 1 211 ? 19.984 6.52 7.715 1 97.56 211 VAL B O 1
ATOM 4173 N N . GLY B 1 212 ? 19.828 5.27 9.422 1 96.81 212 GLY B N 1
ATOM 4174 C CA . GLY B 1 212 ? 21.016 5.777 10.086 1 96.81 212 GLY B CA 1
ATOM 4175 C C . GLY B 1 212 ? 20.812 7.141 10.719 1 96.81 212 GLY B C 1
ATOM 4176 O O . GLY B 1 212 ? 21.766 7.758 11.203 1 96.81 212 GLY B O 1
ATOM 4177 N N . THR B 1 213 ? 19.625 7.73 10.711 1 97.88 213 THR B N 1
ATOM 4178 C CA . THR B 1 213 ? 19.328 9.023 11.32 1 97.88 213 THR B CA 1
ATOM 4179 C C . THR B 1 213 ? 18.641 8.836 12.664 1 97.88 213 THR B C 1
ATOM 4181 O O . THR B 1 213 ? 18.234 7.723 13.016 1 97.88 213 THR B O 1
ATOM 4184 N N . PRO B 1 214 ? 18.453 9.875 13.391 1 97.56 214 PRO B N 1
ATOM 4185 C CA . PRO B 1 214 ? 17.812 9.742 14.703 1 97.56 214 PRO B CA 1
ATOM 4186 C C . PRO B 1 214 ? 16.297 9.641 14.617 1 97.56 214 PRO B C 1
ATOM 4188 O O . PRO B 1 214 ? 15.633 9.375 15.625 1 97.56 214 PRO B O 1
ATOM 4191 N N . VAL B 1 215 ? 15.734 9.812 13.461 1 98.44 215 VAL B N 1
ATOM 4192 C CA . VAL B 1 215 ? 14.281 9.805 13.312 1 98.44 215 VAL B CA 1
ATOM 4193 C C . VAL B 1 215 ? 13.875 8.812 12.219 1 98.44 215 VAL B C 1
ATOM 4195 O O . VAL B 1 215 ? 14.727 8.336 11.461 1 98.44 215 VAL B O 1
ATOM 4198 N N . ASP B 1 216 ? 12.594 8.477 12.258 1 98.56 216 ASP B N 1
ATOM 4199 C CA . ASP B 1 216 ? 12.109 7.578 11.219 1 98.56 216 ASP B CA 1
ATOM 4200 C C . ASP B 1 216 ? 12.227 8.219 9.836 1 98.56 216 ASP B C 1
ATOM 4202 O O . ASP B 1 216 ? 11.891 9.391 9.656 1 98.56 216 ASP B O 1
ATOM 4206 N N . ILE B 1 217 ? 12.742 7.496 8.867 1 98.81 217 ILE B N 1
ATOM 4207 C CA . ILE B 1 217 ? 12.867 7.938 7.48 1 98.81 217 ILE B CA 1
ATOM 4208 C C . ILE B 1 217 ? 11.906 7.145 6.598 1 98.81 217 ILE B C 1
ATOM 4210 O O . ILE B 1 217 ? 11.141 7.723 5.828 1 98.81 217 ILE B O 1
ATOM 4214 N N . ASN B 1 218 ? 11.945 5.844 6.711 1 98.81 218 ASN B N 1
ATOM 4215 C CA . ASN B 1 218 ? 10.992 4.957 6.047 1 98.81 218 ASN B CA 1
ATOM 4216 C C . ASN B 1 218 ? 10.094 4.246 7.055 1 98.81 218 ASN B C 1
ATOM 4218 O O . ASN B 1 218 ? 10.547 3.861 8.133 1 98.81 218 ASN B O 1
ATOM 4222 N N . GLY B 1 219 ? 8.82 4.098 6.695 1 98.81 219 GLY B N 1
ATOM 4223 C CA . GLY B 1 219 ? 7.906 3.359 7.555 1 98.81 219 GLY B CA 1
ATOM 4224 C C . GLY B 1 219 ? 6.77 2.703 6.789 1 98.81 219 GLY B C 1
ATOM 4225 O O . GLY B 1 219 ? 6.305 3.236 5.781 1 98.81 219 GLY B O 1
ATOM 4226 N N . THR B 1 220 ? 6.395 1.526 7.219 1 98.94 220 THR B N 1
ATOM 4227 C CA . THR B 1 220 ? 5.211 0.825 6.734 1 98.94 220 THR B CA 1
ATOM 4228 C C . THR B 1 220 ? 4.246 0.536 7.879 1 98.94 220 THR B C 1
ATOM 4230 O O . THR B 1 220 ? 4.672 0.189 8.984 1 98.94 220 THR B O 1
ATOM 4233 N N . VAL B 1 221 ? 2.975 0.767 7.625 1 98.88 221 VAL B N 1
ATOM 4234 C CA . VAL B 1 221 ? 1.967 0.669 8.672 1 98.88 221 VAL B CA 1
ATOM 4235 C C . VAL B 1 221 ? 0.778 -0.15 8.18 1 98.88 221 VAL B C 1
ATOM 4237 O O . VAL B 1 221 ? 0.343 0.009 7.035 1 98.88 221 VAL B O 1
ATOM 4240 N N . ASN B 1 222 ? 0.338 -1.059 8.93 1 98.88 222 ASN B N 1
ATOM 4241 C CA . ASN B 1 222 ? -0.9 -1.812 8.766 1 98.88 222 ASN B CA 1
ATOM 4242 C C . ASN B 1 222 ? -1.943 -1.407 9.805 1 98.88 222 ASN B C 1
ATOM 4244 O O . ASN B 1 222 ? -1.657 -1.386 11.008 1 98.88 222 ASN B O 1
ATOM 4248 N N . ILE B 1 223 ? -3.148 -1.018 9.336 1 98.81 223 ILE B N 1
ATOM 4249 C CA . ILE B 1 223 ? -4.141 -0.425 10.227 1 98.81 223 ILE B CA 1
ATOM 4250 C C . ILE B 1 223 ? -5.473 -1.154 10.07 1 98.81 223 ILE B C 1
ATOM 4252 O O . ILE B 1 223 ? -5.91 -1.434 8.953 1 98.81 223 ILE B O 1
ATOM 4256 N N . ARG B 1 224 ? -6.105 -1.463 11.148 1 98.75 224 ARG B N 1
ATOM 4257 C CA . ARG B 1 224 ? -7.488 -1.926 11.18 1 98.75 224 ARG B CA 1
ATOM 4258 C C . ARG B 1 224 ? -8.383 -0.915 11.891 1 98.75 224 ARG B C 1
ATOM 4260 O O . ARG B 1 224 ? -8.086 -0.487 13.008 1 98.75 224 ARG B O 1
ATOM 4267 N N . PHE B 1 225 ? -9.445 -0.521 11.234 1 98.38 225 PHE B N 1
ATOM 4268 C CA . PHE B 1 225 ? -10.438 0.365 11.82 1 98.38 225 PHE B CA 1
ATOM 4269 C C . PHE B 1 225 ? -11.562 -0.436 12.461 1 98.38 225 PHE B C 1
ATOM 4271 O O . PHE B 1 225 ? -11.805 -1.585 12.086 1 98.38 225 PHE B O 1
ATOM 4278 N N . GLN B 1 226 ? -12.281 0.131 13.383 1 97.75 226 GLN B N 1
ATOM 4279 C CA . GLN B 1 226 ? -13.359 -0.543 14.109 1 97.75 226 GLN B CA 1
ATOM 4280 C C . GLN B 1 226 ? -14.516 -0.894 13.172 1 97.75 226 GLN B C 1
ATOM 4282 O O . GLN B 1 226 ? -15.211 -1.888 13.383 1 97.75 226 GLN B O 1
ATOM 4287 N N . ASN B 1 227 ? -14.656 -0.101 12.133 1 97.62 227 ASN B N 1
ATOM 4288 C CA . ASN B 1 227 ? -15.75 -0.381 11.211 1 97.62 227 ASN B CA 1
ATOM 4289 C C . ASN B 1 227 ? -15.359 -1.449 10.188 1 97.62 227 ASN B C 1
ATOM 4291 O O . ASN B 1 227 ? -16.094 -1.702 9.234 1 97.62 227 ASN B O 1
ATOM 4295 N N . GLY B 1 228 ? -14.156 -1.978 10.281 1 97.81 228 GLY B N 1
ATOM 4296 C CA . GLY B 1 228 ? -13.766 -3.123 9.477 1 97.81 228 GLY B CA 1
ATOM 4297 C C . GLY B 1 228 ? -12.828 -2.76 8.336 1 97.81 228 GLY B C 1
ATOM 4298 O O . GLY B 1 228 ? -12.25 -3.641 7.699 1 97.81 228 GLY B O 1
ATOM 4299 N N . VAL B 1 229 ? -12.633 -1.503 8.016 1 98.75 229 VAL B N 1
ATOM 4300 C CA . VAL B 1 229 ? -11.719 -1.075 6.961 1 98.75 229 VAL B CA 1
ATOM 4301 C C . VAL B 1 229 ? -10.289 -1.479 7.312 1 98.75 229 VAL B C 1
ATOM 4303 O O . VAL B 1 229 ? -9.859 -1.331 8.461 1 98.75 229 VAL B O 1
ATOM 4306 N N . LEU B 1 230 ? -9.57 -2.072 6.383 1 98.94 230 LEU B N 1
ATOM 4307 C CA . LEU B 1 230 ? -8.156 -2.379 6.508 1 98.94 230 LEU B CA 1
ATOM 4308 C C . LEU B 1 230 ? -7.316 -1.43 5.66 1 98.94 230 LEU B C 1
ATOM 4310 O O . LEU B 1 230 ? -7.688 -1.107 4.527 1 98.94 230 LEU B O 1
ATOM 4314 N N . ALA B 1 231 ? -6.199 -0.977 6.215 1 98.94 231 ALA B N 1
ATOM 4315 C CA . ALA B 1 231 ? -5.406 -0.02 5.449 1 98.94 231 ALA B CA 1
ATOM 4316 C C . ALA B 1 231 ? -3.914 -0.315 5.582 1 98.94 231 ALA B C 1
ATOM 4318 O O . ALA B 1 231 ? -3.467 -0.834 6.609 1 98.94 231 ALA B O 1
ATOM 4319 N N . THR B 1 232 ? -3.17 -0.041 4.559 1 98.94 232 THR B N 1
ATOM 4320 C CA . THR B 1 232 ? -1.712 -0.015 4.602 1 98.94 232 THR B CA 1
ATOM 4321 C C . THR B 1 232 ? -1.182 1.34 4.141 1 98.94 232 THR B C 1
ATOM 4323 O O . THR B 1 232 ? -1.736 1.95 3.223 1 98.94 232 THR B O 1
ATOM 4326 N N . MET B 1 233 ? -0.16 1.784 4.797 1 98.88 233 MET B N 1
ATOM 4327 C CA . MET B 1 233 ? 0.53 3.021 4.441 1 98.88 233 MET B CA 1
ATOM 4328 C C . MET B 1 233 ? 2.035 2.795 4.344 1 98.88 233 MET B C 1
ATOM 4330 O O . MET B 1 233 ? 2.627 2.15 5.211 1 98.88 233 MET B O 1
ATOM 4334 N N . THR B 1 234 ? 2.652 3.27 3.268 1 98.94 234 THR B N 1
ATOM 4335 C CA . THR B 1 234 ? 4.102 3.283 3.109 1 98.94 234 THR B CA 1
ATOM 4336 C C . THR B 1 234 ? 4.613 4.715 2.947 1 98.94 234 THR B C 1
ATOM 4338 O O . THR B 1 234 ? 4.234 5.41 2.006 1 98.94 234 THR B O 1
ATOM 4341 N N . ILE B 1 235 ? 5.418 5.133 3.883 1 98.81 235 ILE B N 1
ATOM 4342 C CA . ILE B 1 235 ? 6.062 6.441 3.842 1 98.81 235 ILE B CA 1
ATOM 4343 C C . ILE B 1 235 ? 7.57 6.266 3.666 1 98.81 235 ILE B C 1
ATOM 4345 O O . ILE B 1 235 ? 8.25 5.754 4.559 1 98.81 235 ILE B O 1
ATOM 4349 N N . ALA B 1 236 ? 8.109 6.738 2.506 1 98.69 236 ALA B N 1
ATOM 4350 C CA . ALA B 1 236 ? 9.531 6.586 2.205 1 98.69 236 ALA B CA 1
ATOM 4351 C C . ALA B 1 236 ? 10.203 7.945 2.045 1 98.69 236 ALA B C 1
ATOM 4353 O O . ALA B 1 236 ? 9.859 8.711 1.143 1 98.69 236 ALA B O 1
ATOM 4354 N N . GLY B 1 237 ? 11.172 8.172 2.867 1 98.56 237 GLY B N 1
ATOM 4355 C CA . GLY B 1 237 ? 11.766 9.5 2.91 1 98.56 237 GLY B CA 1
ATOM 4356 C C . GLY B 1 237 ? 13.156 9.555 2.309 1 98.56 237 GLY B C 1
ATOM 4357 O O . GLY B 1 237 ? 13.805 10.602 2.32 1 98.56 237 GLY B O 1
ATOM 4358 N N . ASN B 1 238 ? 13.672 8.453 1.806 1 98.44 238 ASN B N 1
ATOM 4359 C CA . ASN B 1 238 ? 15.023 8.391 1.248 1 98.44 238 ASN B CA 1
ATOM 4360 C C . ASN B 1 238 ? 14.992 8.086 -0.246 1 98.44 238 ASN B C 1
ATOM 4362 O O . ASN B 1 238 ? 15.742 7.227 -0.72 1 98.44 238 ASN B O 1
ATOM 4366 N N . CYS B 1 239 ? 14.102 8.719 -0.975 1 98 239 CYS B N 1
ATOM 4367 C CA . CYS B 1 239 ? 13.953 8.539 -2.414 1 98 239 CYS B CA 1
ATOM 4368 C C . CYS B 1 239 ? 13.875 9.883 -3.129 1 98 239 CYS B C 1
ATOM 4370 O O . CYS B 1 239 ? 13.008 10.703 -2.828 1 98 239 CYS B O 1
ATOM 4372 N N . THR B 1 240 ? 14.672 10.102 -4.141 1 95.12 240 THR B N 1
ATOM 4373 C CA . THR B 1 240 ? 14.695 11.375 -4.855 1 95.12 240 THR B CA 1
ATOM 4374 C C . THR B 1 240 ? 13.492 11.5 -5.777 1 95.12 240 THR B C 1
ATOM 4376 O O . THR B 1 240 ? 13.141 12.609 -6.199 1 95.12 240 THR B O 1
ATOM 4379 N N . ALA B 1 241 ? 12.891 10.375 -6.117 1 95.69 241 ALA B N 1
ATOM 4380 C CA . ALA B 1 241 ? 11.719 10.367 -6.992 1 95.69 241 ALA B CA 1
ATOM 4381 C C . ALA B 1 241 ? 10.43 10.523 -6.191 1 95.69 241 ALA B C 1
ATOM 4383 O O . ALA B 1 241 ? 9.773 9.531 -5.875 1 95.69 241 ALA B O 1
ATOM 4384 N N . GLY B 1 242 ? 10.016 11.766 -6.008 1 95.44 242 GLY B N 1
ATOM 4385 C CA . GLY B 1 242 ? 8.859 12.07 -5.18 1 95.44 242 GLY B CA 1
ATOM 4386 C C . GLY B 1 242 ? 7.547 11.688 -5.832 1 95.44 242 GLY B C 1
ATOM 4387 O O . GLY B 1 242 ? 7.441 11.664 -7.062 1 95.44 242 GLY B O 1
ATOM 4388 N N . GLY B 1 243 ? 6.543 11.352 -5.016 1 95.31 243 GLY B N 1
ATOM 4389 C CA . GLY B 1 243 ? 5.188 11.031 -5.441 1 95.31 243 GLY B CA 1
ATOM 4390 C C . GLY B 1 243 ? 4.352 10.398 -4.348 1 95.31 243 GLY B C 1
ATOM 4391 O O . GLY B 1 243 ? 4.824 10.211 -3.225 1 95.31 243 GLY B O 1
ATOM 4392 N N . GLY B 1 244 ? 3.08 10.195 -4.66 1 96.62 244 GLY B N 1
ATOM 4393 C CA . GLY B 1 244 ? 2.189 9.539 -3.713 1 96.62 244 GLY B CA 1
ATOM 4394 C C . GLY B 1 244 ? 0.794 9.312 -4.266 1 96.62 244 GLY B C 1
ATOM 4395 O O . GLY B 1 244 ? 0.348 10.039 -5.152 1 96.62 244 GLY B O 1
ATOM 4396 N N . ALA B 1 245 ? 0.176 8.344 -3.75 1 97.81 245 ALA B N 1
ATOM 4397 C CA . ALA B 1 245 ? -1.212 8.039 -4.09 1 97.81 245 ALA B CA 1
ATOM 4398 C C . ALA B 1 245 ? -1.879 7.215 -2.994 1 97.81 245 ALA B C 1
ATOM 4400 O O . ALA B 1 245 ? -1.198 6.574 -2.189 1 97.81 245 ALA B O 1
ATOM 4401 N N . MET B 1 246 ? -3.164 7.305 -2.941 1 98.69 246 MET B N 1
ATOM 4402 C CA . MET B 1 246 ? -3.984 6.422 -2.119 1 98.69 246 MET B CA 1
ATOM 4403 C C . MET B 1 246 ? -5.039 5.715 -2.965 1 98.69 246 MET B C 1
ATOM 4405 O O . MET B 1 246 ? -5.625 6.32 -3.865 1 98.69 246 MET B O 1
ATOM 4409 N N . VAL B 1 247 ? -5.246 4.469 -2.711 1 98.88 247 VAL B N 1
ATOM 4410 C CA . VAL B 1 247 ? -6.25 3.662 -3.393 1 98.88 247 VAL B CA 1
ATOM 4411 C C . VAL B 1 247 ? -7.328 3.234 -2.398 1 98.88 247 VAL B C 1
ATOM 4413 O O . VAL B 1 247 ? -7.055 2.479 -1.463 1 98.88 247 VAL B O 1
ATOM 4416 N N . TYR B 1 248 ? -8.516 3.754 -2.584 1 98.88 248 TYR B N 1
ATOM 4417 C CA . TYR B 1 248 ? -9.688 3.373 -1.804 1 98.88 248 TYR B CA 1
ATOM 4418 C C . TYR B 1 248 ? -10.516 2.328 -2.541 1 98.88 248 TYR B C 1
ATOM 4420 O O . TYR B 1 248 ? -11.031 2.59 -3.633 1 98.88 248 TYR B O 1
ATOM 4428 N N . THR B 1 249 ? -10.648 1.175 -1.95 1 98.81 249 THR B N 1
ATOM 4429 C CA . THR B 1 249 ? -11.367 0.067 -2.578 1 98.81 249 THR B CA 1
ATOM 4430 C C . THR B 1 249 ? -12.734 -0.135 -1.928 1 98.81 249 THR B C 1
ATOM 4432 O O . THR B 1 249 ? -12.82 -0.44 -0.736 1 98.81 249 THR B O 1
ATOM 4435 N N . PHE B 1 250 ? -13.758 0.068 -2.717 1 98.62 250 PHE B N 1
ATOM 4436 C CA . PHE B 1 250 ? -15.141 -0.171 -2.312 1 98.62 250 PHE B CA 1
ATOM 4437 C C . PHE B 1 250 ? -15.664 -1.469 -2.916 1 98.62 250 PHE B C 1
ATOM 4439 O O . PHE B 1 250 ? -14.961 -2.137 -3.676 1 98.62 250 PHE B O 1
ATOM 4446 N N . GLU B 1 251 ? -16.891 -1.816 -2.539 1 97.88 251 GLU B N 1
ATOM 4447 C CA . GLU B 1 251 ? -17.531 -3.008 -3.098 1 97.88 251 GLU B CA 1
ATOM 4448 C C . GLU B 1 251 ? -17.719 -2.875 -4.605 1 97.88 251 GLU B C 1
ATOM 4450 O O . GLU B 1 251 ? -17.562 -3.848 -5.344 1 97.88 251 GLU B O 1
ATOM 4455 N N . THR B 1 252 ? -18 -1.629 -5.078 1 97.19 252 THR B N 1
ATOM 4456 C CA . THR B 1 252 ? -18.406 -1.537 -6.473 1 97.19 252 THR B CA 1
ATOM 4457 C C . THR B 1 252 ? -17.547 -0.526 -7.23 1 97.19 252 THR B C 1
ATOM 4459 O O . THR B 1 252 ? -17.812 -0.23 -8.398 1 97.19 252 THR B O 1
ATOM 4462 N N . ALA B 1 253 ? -16.484 0.038 -6.574 1 98.06 253 ALA B N 1
ATOM 4463 C CA . ALA B 1 253 ? -15.602 0.983 -7.246 1 98.06 253 ALA B CA 1
ATOM 4464 C C . ALA B 1 253 ? -14.227 1.026 -6.57 1 98.06 253 ALA B C 1
ATOM 4466 O O . ALA B 1 253 ? -14.094 0.645 -5.406 1 98.06 253 ALA B O 1
ATOM 4467 N N . ARG B 1 254 ? -13.305 1.387 -7.305 1 98.44 254 ARG B N 1
ATOM 4468 C CA . ARG B 1 254 ? -11.969 1.735 -6.828 1 98.44 254 ARG B CA 1
ATOM 4469 C C . ARG B 1 254 ? -11.656 3.203 -7.098 1 98.44 254 ARG B C 1
ATOM 4471 O O . ARG B 1 254 ? -11.844 3.688 -8.211 1 98.44 254 ARG B O 1
ATOM 4478 N N . VAL B 1 255 ? -11.227 3.891 -6.105 1 98.38 255 VAL B N 1
ATOM 4479 C CA . VAL B 1 255 ? -10.898 5.305 -6.242 1 98.38 255 VAL B CA 1
ATOM 4480 C C . VAL B 1 255 ? -9.414 5.523 -5.965 1 98.38 255 VAL B C 1
ATOM 4482 O O . VAL B 1 255 ? -8.906 5.109 -4.918 1 98.38 255 VAL B O 1
ATOM 4485 N N . GLU B 1 256 ? -8.719 6.074 -6.914 1 98.25 256 GLU B N 1
ATOM 4486 C CA . GLU B 1 256 ? -7.344 6.527 -6.738 1 98.25 256 GLU B CA 1
ATOM 4487 C C . GLU B 1 256 ? -7.281 8.039 -6.551 1 98.25 256 GLU B C 1
ATOM 4489 O O . GLU B 1 256 ? -7.922 8.789 -7.297 1 98.25 256 GLU B O 1
ATOM 4494 N N . VAL B 1 257 ? -6.578 8.445 -5.535 1 98.06 257 VAL B N 1
ATOM 4495 C CA . VAL B 1 257 ? -6.602 9.875 -5.227 1 98.06 257 VAL B CA 1
ATOM 4496 C C . VAL B 1 257 ? -5.23 10.32 -4.727 1 98.06 257 VAL B C 1
ATOM 4498 O O . VAL B 1 257 ? -4.48 9.516 -4.156 1 98.06 257 VAL B O 1
ATOM 4501 N N . ASP B 1 258 ? -4.867 11.555 -5.016 1 96.38 258 ASP B N 1
ATOM 4502 C CA . ASP B 1 258 ? -3.695 12.195 -4.426 1 96.38 258 ASP B CA 1
ATOM 4503 C C . ASP B 1 258 ? -3.947 12.57 -2.965 1 96.38 258 ASP B C 1
ATOM 4505 O O . ASP B 1 258 ? -4.41 13.672 -2.67 1 96.38 258 ASP B O 1
ATOM 4509 N N . GLY B 1 259 ? -3.559 11.633 -2.057 1 93.19 259 GLY B N 1
ATOM 4510 C CA . GLY B 1 259 ? -3.812 11.82 -0.637 1 93.19 259 GLY B CA 1
ATOM 4511 C C . GLY B 1 259 ? -2.877 12.828 0.006 1 93.19 259 GLY B C 1
ATOM 4512 O O . GLY B 1 259 ? -3.076 13.219 1.158 1 93.19 259 GLY B O 1
ATOM 4513 N N . TRP B 1 260 ? -1.914 13.195 -0.738 1 91.25 260 TRP B N 1
ATOM 4514 C CA . TRP B 1 260 ? -0.893 14.109 -0.236 1 91.25 260 TRP B CA 1
ATOM 4515 C C . TRP B 1 260 ? -1.285 15.562 -0.497 1 91.25 260 TRP B C 1
ATOM 4517 O O . TRP B 1 260 ? -1.409 16.359 0.439 1 91.25 260 TRP B O 1
ATOM 4527 N N . ASN B 1 261 ? -1.666 15.875 -1.766 1 89.94 261 ASN B N 1
ATOM 4528 C CA . ASN B 1 261 ? -1.95 17.25 -2.133 1 89.94 261 ASN B CA 1
ATOM 4529 C C . ASN B 1 261 ? -3.391 17.422 -2.607 1 89.94 261 ASN B C 1
ATOM 4531 O O . ASN B 1 261 ? -3.889 18.547 -2.703 1 89.94 261 ASN B O 1
ATOM 4535 N N . GLY B 1 262 ? -3.963 16.281 -2.934 1 92.12 262 GLY B N 1
ATOM 4536 C CA . GLY B 1 262 ? -5.344 16.328 -3.383 1 92.12 262 GLY B CA 1
ATOM 4537 C C . GLY B 1 262 ? -5.508 16.922 -4.77 1 92.12 262 GLY B C 1
ATOM 4538 O O . GLY B 1 262 ? -6.512 17.578 -5.055 1 92.12 262 GLY B O 1
ATOM 4539 N N . ASN B 1 263 ? -4.586 16.688 -5.637 1 92.44 263 ASN B N 1
ATOM 4540 C CA . ASN B 1 263 ? -4.574 17.344 -6.938 1 92.44 263 ASN B CA 1
ATOM 4541 C C . ASN B 1 263 ? -5.383 16.578 -7.969 1 92.44 263 ASN B C 1
ATOM 4543 O O . ASN B 1 263 ? -5.762 17.109 -9.008 1 92.44 263 ASN B O 1
ATOM 4547 N N . TRP B 1 264 ? -5.617 15.328 -7.758 1 94.12 264 TRP B N 1
ATOM 4548 C CA . TRP B 1 264 ? -6.324 14.508 -8.734 1 94.12 264 TRP B CA 1
ATOM 4549 C C . TRP B 1 264 ? -7.109 13.398 -8.047 1 94.12 264 TRP B C 1
ATOM 4551 O O . TRP B 1 264 ? -6.832 13.055 -6.898 1 94.12 264 TRP B O 1
ATOM 4561 N N . ILE B 1 265 ? -8.133 12.922 -8.711 1 96.94 265 ILE B N 1
ATOM 4562 C CA . ILE B 1 265 ? -8.961 11.797 -8.297 1 96.94 265 ILE B CA 1
ATOM 4563 C C . ILE B 1 265 ? -9.43 11.023 -9.523 1 96.94 265 ILE B C 1
ATOM 4565 O O . ILE B 1 265 ? -9.789 11.617 -10.547 1 96.94 265 ILE B O 1
ATOM 4569 N N . LYS B 1 266 ? -9.289 9.719 -9.523 1 97.19 266 LYS B N 1
ATOM 4570 C CA . LYS B 1 266 ? -9.781 8.812 -10.562 1 97.19 266 LYS B CA 1
ATOM 4571 C C . LYS B 1 266 ? -10.742 7.781 -9.977 1 97.19 266 LYS B C 1
ATOM 4573 O O . LYS B 1 266 ? -10.461 7.188 -8.93 1 97.19 266 LYS B O 1
ATOM 4578 N N . VAL B 1 267 ? -11.828 7.578 -10.617 1 97.94 267 VAL B N 1
ATOM 4579 C CA . VAL B 1 267 ? -12.82 6.602 -10.18 1 97.94 267 VAL B CA 1
ATOM 4580 C C . VAL B 1 267 ? -12.961 5.504 -11.227 1 97.94 267 VAL B C 1
ATOM 4582 O O . VAL B 1 267 ? -13.133 5.789 -12.414 1 97.94 267 VAL B O 1
ATOM 4585 N N . PHE B 1 268 ? -12.852 4.258 -10.75 1 97.88 268 PHE B N 1
ATOM 4586 C CA . PHE B 1 268 ? -13.016 3.088 -11.609 1 97.88 268 PHE B CA 1
ATOM 4587 C C . PHE B 1 268 ? -14.195 2.242 -11.148 1 97.88 268 PHE B C 1
ATOM 4589 O O . PHE B 1 268 ? -14.32 1.931 -9.961 1 97.88 268 PHE B O 1
ATOM 4596 N N . LYS B 1 269 ? -15.125 1.801 -12.023 1 94.69 269 LYS B N 1
ATOM 4597 C CA . LYS B 1 269 ? -16.266 0.951 -11.703 1 94.69 269 LYS B CA 1
ATOM 4598 C C . LYS B 1 269 ? -16.109 -0.442 -12.305 1 94.69 269 LYS B C 1
ATOM 4600 O O . LYS B 1 269 ? -16.906 -1.341 -12.023 1 94.69 269 LYS B O 1
ATOM 4605 N N . GLY B 1 270 ? -15.117 -0.603 -13.055 1 91.38 270 GLY B N 1
ATOM 4606 C CA . GLY B 1 270 ? -14.711 -1.842 -13.695 1 91.38 270 GLY B CA 1
ATOM 4607 C C . GLY B 1 270 ? -13.242 -1.859 -14.078 1 91.38 270 GLY B C 1
ATOM 4608 O O . GLY B 1 270 ? -12.484 -0.961 -13.711 1 91.38 270 GLY B O 1
ATOM 4609 N N . TRP B 1 271 ? -12.875 -2.975 -14.711 1 88 271 TRP B N 1
ATOM 4610 C CA . TRP B 1 271 ? -11.484 -3.035 -15.156 1 88 271 TRP B CA 1
ATOM 4611 C C . TRP B 1 271 ? -11.211 -1.987 -16.234 1 88 271 TRP B C 1
ATOM 4613 O O . TRP B 1 271 ? -11.758 -2.061 -17.328 1 88 271 TRP B O 1
ATOM 4623 N N . GLY B 1 272 ? -10.422 -0.994 -15.891 1 80.88 272 GLY B N 1
ATOM 4624 C CA . GLY B 1 272 ? -9.992 0.024 -16.828 1 80.88 272 GLY B CA 1
ATOM 4625 C C . GLY B 1 272 ? -11.094 0.993 -17.203 1 80.88 272 GLY B C 1
ATOM 4626 O O . GLY B 1 272 ? -10.961 1.757 -18.172 1 80.88 272 GLY B O 1
ATOM 4627 N N . GLU B 1 273 ? -12.148 1.034 -16.516 1 87.44 273 GLU B N 1
ATOM 4628 C CA . GLU B 1 273 ? -13.273 1.921 -16.797 1 87.44 273 GLU B CA 1
ATOM 4629 C C . GLU B 1 273 ? -13.258 3.137 -15.875 1 87.44 273 GLU B C 1
ATOM 4631 O O . GLU B 1 273 ? -13.93 3.146 -14.844 1 87.44 273 GLU B O 1
ATOM 4636 N N . GLU B 1 274 ? -12.57 4.191 -16.312 1 91.19 274 GLU B N 1
ATOM 4637 C CA . GLU B 1 274 ? -12.516 5.414 -15.516 1 91.19 274 GLU B CA 1
ATOM 4638 C C . GLU B 1 274 ? -13.781 6.242 -15.695 1 91.19 274 GLU B C 1
ATOM 4640 O O . GLU B 1 274 ? -14.281 6.391 -16.812 1 91.19 274 GLU B O 1
ATOM 4645 N N . GLU B 1 275 ? -14.266 6.754 -14.609 1 91.5 275 GLU B N 1
ATOM 4646 C CA . GLU B 1 275 ? -15.438 7.629 -14.633 1 91.5 275 GLU B CA 1
ATOM 4647 C C . GLU B 1 275 ? -15.078 9.047 -14.211 1 91.5 275 GLU B C 1
ATOM 4649 O O . GLU B 1 275 ? -14.273 9.242 -13.297 1 91.5 275 GLU B O 1
ATOM 4654 N N . ALA B 1 276 ? -15.703 9.969 -14.914 1 88.12 276 ALA B N 1
ATOM 4655 C CA . ALA B 1 276 ? -15.516 11.367 -14.547 1 88.12 276 ALA B CA 1
ATOM 4656 C C . ALA B 1 276 ? -16.281 11.711 -13.273 1 88.12 276 ALA B C 1
ATOM 4658 O O . ALA B 1 276 ? -17.375 11.188 -13.047 1 88.12 276 ALA B O 1
ATOM 4659 N N . VAL B 1 277 ? -15.57 12.516 -12.398 1 92.31 277 VAL B N 1
ATOM 4660 C CA . VAL B 1 277 ? -16.297 12.969 -11.219 1 92.31 277 VAL B CA 1
ATOM 4661 C C . VAL B 1 277 ? -16.344 14.5 -11.195 1 92.31 277 VAL B C 1
ATOM 4663 O O . VAL B 1 277 ? -15.406 15.156 -11.648 1 92.31 277 VAL B O 1
ATOM 4666 N N . GLU B 1 278 ? -17.438 15.062 -10.766 1 92.12 278 GLU B N 1
ATOM 4667 C CA . GLU B 1 278 ? -17.578 16.5 -10.5 1 92.12 278 GLU B CA 1
ATOM 4668 C C . GLU B 1 278 ? -17.141 16.844 -9.078 1 92.12 278 GLU B C 1
ATOM 4670 O O . GLU B 1 278 ? -17.766 16.375 -8.109 1 92.12 278 GLU B O 1
ATOM 4675 N N . LEU B 1 279 ? -16.125 17.594 -8.906 1 94 279 LEU B N 1
ATOM 4676 C CA . LEU B 1 279 ? -15.609 17.938 -7.594 1 94 279 LEU B CA 1
ATOM 4677 C C . LEU B 1 279 ? -16.375 19.109 -6.992 1 94 279 LEU B C 1
ATOM 4679 O O . LEU B 1 279 ? -16.844 19.984 -7.719 1 94 279 LEU B O 1
ATOM 4683 N N . PRO B 1 280 ? -16.453 19.016 -5.629 1 88.88 280 PRO B N 1
ATOM 4684 C CA . PRO B 1 280 ? -17.203 20.047 -4.934 1 88.88 280 PRO B CA 1
ATOM 4685 C C . PRO B 1 280 ? -16.422 21.344 -4.77 1 88.88 280 PRO B C 1
ATOM 4687 O O . PRO B 1 280 ? -15.578 21.453 -3.873 1 88.88 280 PRO B O 1
ATOM 4690 N N . GLY B 1 281 ? -16.297 22.219 -5.77 1 89.62 281 GLY B N 1
ATOM 4691 C CA . GLY B 1 281 ? -15.719 23.547 -5.602 1 89.62 281 GLY B CA 1
ATOM 4692 C C . GLY B 1 281 ? -14.25 23.609 -5.992 1 89.62 281 GLY B C 1
ATOM 4693 O O . GLY B 1 281 ? -13.781 22.797 -6.785 1 89.62 281 GLY B O 1
ATOM 4694 N N . GLU B 1 282 ? -13.547 24.625 -5.387 1 88.88 282 GLU B N 1
ATOM 4695 C CA . GLU B 1 282 ? -12.141 24.859 -5.695 1 88.88 282 GLU B CA 1
ATOM 4696 C C . GLU B 1 282 ? -11.258 24.578 -4.48 1 88.88 282 GLU B C 1
ATOM 4698 O O . GLU B 1 282 ? -11.703 24.734 -3.34 1 88.88 282 GLU B O 1
ATOM 4703 N N . LYS B 1 283 ? -10.102 24.125 -4.77 1 90 283 LYS B N 1
ATOM 4704 C CA . LYS B 1 283 ? -9.125 23.906 -3.709 1 90 283 LYS B CA 1
ATOM 4705 C C . LYS B 1 283 ? -8.867 25.188 -2.916 1 90 283 LYS B C 1
ATOM 4707 O O . LYS B 1 283 ? -8.766 26.266 -3.492 1 90 283 LYS B O 1
ATOM 4712 N N . GLN B 1 284 ? -8.938 25.016 -1.631 1 89.31 284 GLN B N 1
ATOM 4713 C CA . GLN B 1 284 ? -8.586 26.094 -0.703 1 89.31 284 GLN B CA 1
ATOM 4714 C C . GLN B 1 284 ? -7.406 25.688 0.18 1 89.31 284 GLN B C 1
ATOM 4716 O O . GLN B 1 284 ? -7.164 24.5 0.398 1 89.31 284 GLN B O 1
ATOM 4721 N N . LEU B 1 285 ? -6.723 26.672 0.644 1 92.31 285 LEU B N 1
ATOM 4722 C CA . LEU B 1 285 ? -5.691 26.406 1.641 1 92.31 285 LEU B CA 1
ATOM 4723 C C . LEU B 1 285 ? -6.25 26.547 3.053 1 92.31 285 LEU B C 1
ATOM 4725 O O . LEU B 1 285 ? -7.129 27.375 3.297 1 92.31 285 LEU B O 1
ATOM 4729 N N . PRO B 1 286 ? -5.691 25.781 3.949 1 94.44 286 PRO B N 1
ATOM 4730 C CA . PRO B 1 286 ? -6.184 25.844 5.328 1 94.44 286 PRO B CA 1
ATOM 4731 C C . PRO B 1 286 ? -6.102 27.25 5.922 1 94.44 286 PRO B C 1
ATOM 4733 O O . PRO B 1 286 ? -6.969 27.641 6.703 1 94.44 286 PRO B O 1
ATOM 4736 N N . ASN B 1 287 ? -5.102 28.016 5.52 1 94.38 287 ASN B N 1
ATOM 4737 C CA . ASN B 1 287 ? -4.949 29.359 6.066 1 94.38 287 ASN B CA 1
ATOM 4738 C C . ASN B 1 287 ? -6.055 30.281 5.578 1 94.38 287 ASN B C 1
ATOM 4740 O O . ASN B 1 287 ? -6.496 31.172 6.312 1 94.38 287 ASN B O 1
ATOM 4744 N N . ASP B 1 288 ? -6.512 30.062 4.344 1 94.56 288 ASP B N 1
ATOM 4745 C CA . ASP B 1 288 ? -7.645 30.844 3.838 1 94.56 288 ASP B CA 1
ATOM 4746 C C . ASP B 1 288 ? -8.93 30.469 4.57 1 94.56 288 ASP B C 1
ATOM 4748 O O . ASP B 1 288 ? -9.734 31.344 4.91 1 94.56 288 ASP B O 1
ATOM 4752 N N . ASN B 1 289 ? -9.086 29.234 4.75 1 95.69 289 ASN B N 1
ATOM 4753 C CA . ASN B 1 289 ? -10.242 28.781 5.516 1 95.69 289 ASN B CA 1
ATOM 4754 C C . ASN B 1 289 ? -10.242 29.359 6.93 1 95.69 289 ASN B C 1
ATOM 4756 O O . ASN B 1 289 ? -11.305 29.703 7.461 1 95.69 289 ASN B O 1
ATOM 4760 N N . PHE B 1 290 ? -9.086 29.438 7.523 1 97.38 290 PHE B N 1
ATOM 4761 C CA . PHE B 1 290 ? -8.922 30 8.859 1 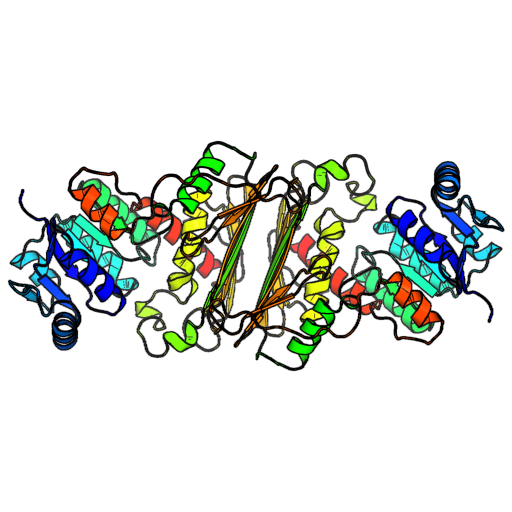97.38 290 PHE B CA 1
ATOM 4762 C C . PHE B 1 290 ? -9.453 31.422 8.906 1 97.38 290 PHE B C 1
ATOM 4764 O O . PHE B 1 290 ? -10.25 31.766 9.781 1 97.38 290 PHE B O 1
ATOM 4771 N N . ILE B 1 291 ? -9.094 32.25 7.941 1 97.25 291 ILE B N 1
ATOM 4772 C CA . ILE B 1 291 ? -9.516 33.656 7.859 1 97.25 291 ILE B CA 1
ATOM 4773 C C . ILE B 1 291 ? -11.031 33.719 7.668 1 97.25 291 ILE B C 1
ATOM 4775 O O . ILE B 1 291 ? -11.719 34.438 8.375 1 97.25 291 ILE B O 1
ATOM 4779 N N . ASP B 1 292 ? -11.5 32.906 6.809 1 96.44 292 ASP B N 1
ATOM 4780 C CA . ASP B 1 292 ? -12.938 32.875 6.539 1 96.44 292 ASP B CA 1
ATOM 4781 C C . ASP B 1 292 ? -13.727 32.438 7.773 1 96.44 292 ASP B C 1
ATOM 4783 O O . ASP B 1 292 ? -14.82 32.938 8.023 1 96.44 292 ASP B O 1
ATOM 4787 N N . ALA B 1 293 ? -13.188 31.531 8.492 1 97.12 293 ALA B N 1
ATOM 4788 C CA . ALA B 1 293 ? -13.844 31.062 9.703 1 97.12 293 ALA B CA 1
ATOM 4789 C C . ALA B 1 293 ? -13.906 32.156 10.758 1 97.12 293 ALA B C 1
ATOM 4791 O O . ALA B 1 293 ? -14.938 32.344 11.414 1 97.12 293 ALA B O 1
ATOM 4792 N N . ILE B 1 294 ? -12.82 32.906 10.945 1 97.56 294 ILE B N 1
ATOM 4793 C CA . ILE B 1 294 ? -12.781 34 11.906 1 97.56 294 ILE B CA 1
ATOM 4794 C C . ILE B 1 294 ? -13.852 35.031 11.555 1 97.56 294 ILE B C 1
ATOM 4796 O O . ILE B 1 294 ? -14.531 35.562 12.438 1 97.56 294 ILE B O 1
ATOM 4800 N N . LEU B 1 295 ? -14.07 35.219 10.266 1 97.25 295 LEU B N 1
ATOM 4801 C CA . LEU B 1 295 ? -14.969 36.281 9.781 1 97.25 295 LEU B CA 1
ATOM 4802 C C . LEU B 1 295 ? -16.406 35.781 9.688 1 97.25 295 LEU B C 1
ATOM 4804 O O . LEU B 1 295 ? -17.297 36.5 9.258 1 97.25 295 LEU B O 1
ATOM 4808 N N . GLY B 1 296 ? -16.609 34.5 9.953 1 96.38 296 GLY B N 1
ATOM 4809 C CA . GLY B 1 296 ? -17.953 33.938 9.961 1 96.38 296 GLY B CA 1
ATOM 4810 C C . GLY B 1 296 ? -18.438 33.562 8.578 1 96.38 296 GLY B C 1
ATOM 4811 O O . GLY B 1 296 ? -19.641 33.344 8.383 1 96.38 296 GLY B O 1
ATOM 4812 N N . ARG B 1 297 ? -17.531 33.438 7.648 1 95.81 297 ARG B N 1
ATOM 4813 C CA . ARG B 1 297 ? -17.891 33.156 6.266 1 95.81 297 ARG B CA 1
ATOM 4814 C C . ARG B 1 297 ? -17.906 31.656 5.992 1 95.81 297 ARG B C 1
ATOM 4816 O O . ARG B 1 297 ? -18.469 31.203 4.984 1 95.81 297 ARG B O 1
ATOM 4823 N N . ALA B 1 298 ? -17.266 30.938 6.789 1 94.31 298 ALA B N 1
ATOM 4824 C CA . ALA B 1 298 ? -17.172 29.484 6.668 1 94.31 298 ALA B CA 1
ATOM 4825 C C . ALA B 1 298 ? -16.953 28.844 8.031 1 94.31 298 ALA B C 1
ATOM 4827 O O . ALA B 1 298 ? -16.609 29.516 9 1 94.31 298 ALA B O 1
ATOM 4828 N N . LYS B 1 299 ? -17.25 27.594 8.078 1 94 299 LYS B N 1
ATOM 4829 C CA . LYS B 1 299 ? -16.844 26.797 9.234 1 94 299 LYS B CA 1
ATOM 4830 C C . LYS B 1 299 ? -15.383 26.375 9.125 1 94 299 LYS B C 1
ATOM 4832 O O . LYS B 1 299 ? -14.867 26.203 8.023 1 94 299 LYS B O 1
ATOM 4837 N N . ALA B 1 300 ? -14.719 26.297 10.312 1 94.69 300 ALA B N 1
ATOM 4838 C CA . ALA B 1 300 ? -13.367 25.734 10.312 1 94.69 300 ALA B CA 1
ATOM 4839 C C . ALA B 1 300 ? -13.383 24.297 9.82 1 94.69 300 ALA B C 1
ATOM 4841 O O . ALA B 1 300 ? -14.086 23.438 10.367 1 94.69 300 ALA B O 1
ATOM 4842 N N . GLN B 1 301 ? -12.555 23.969 8.844 1 92.06 301 GLN B N 1
ATOM 4843 C CA . GLN B 1 301 ? -12.609 22.672 8.18 1 92.06 301 GLN B CA 1
ATOM 4844 C C . GLN B 1 301 ? -11.703 21.656 8.875 1 92.06 301 GLN B C 1
ATOM 4846 O O . GLN B 1 301 ? -11.914 20.453 8.75 1 92.06 301 GLN B O 1
ATOM 4851 N N . THR B 1 302 ? -10.664 22.094 9.523 1 92.75 302 THR B N 1
ATOM 4852 C CA . THR B 1 302 ? -9.766 21.203 10.258 1 92.75 302 THR B CA 1
ATOM 4853 C C . THR B 1 302 ? -9.711 21.594 11.734 1 92.75 302 THR B C 1
ATOM 4855 O O . THR B 1 302 ? -8.891 22.422 12.133 1 92.75 302 THR B O 1
ATOM 4858 N N . SER B 1 303 ? -10.469 20.938 12.539 1 89.12 303 SER B N 1
ATOM 4859 C CA . SER B 1 303 ? -10.625 21.25 13.961 1 89.12 303 SER B CA 1
ATOM 4860 C C . SER B 1 303 ? -9.625 20.469 14.805 1 89.12 303 SER B C 1
ATOM 4862 O O . SER B 1 303 ? -8.906 19.609 14.297 1 89.12 303 SER B O 1
ATOM 4864 N N . PRO B 1 304 ? -9.531 20.812 16.062 1 95.19 304 PRO B N 1
ATOM 4865 C CA . PRO B 1 304 ? -8.656 20.062 16.969 1 95.19 304 PRO B CA 1
ATOM 4866 C C . PRO B 1 304 ? -9.023 18.578 17.047 1 95.19 304 PRO B C 1
ATOM 4868 O O . PRO B 1 304 ? -8.188 17.75 17.406 1 95.19 304 PRO B O 1
ATOM 4871 N N . THR B 1 305 ? -10.289 18.266 16.719 1 94.5 305 THR B N 1
ATOM 4872 C CA . THR B 1 305 ? -10.688 16.859 16.688 1 94.5 305 THR B CA 1
ATOM 4873 C C . THR B 1 305 ? -9.859 16.094 15.656 1 94.5 305 THR B C 1
ATOM 4875 O O . THR B 1 305 ? -9.43 14.961 15.922 1 94.5 305 THR B O 1
ATOM 4878 N N . ASN B 1 306 ? -9.648 16.734 14.523 1 93.44 306 ASN B N 1
ATOM 4879 C CA . ASN B 1 306 ? -8.797 16.125 13.508 1 93.44 306 ASN B CA 1
ATOM 4880 C C . ASN B 1 306 ? -7.383 15.883 14.023 1 93.44 306 ASN B C 1
ATOM 4882 O O . ASN B 1 306 ? -6.801 14.82 13.789 1 93.44 306 ASN B O 1
ATOM 4886 N N . GLY B 1 307 ? -6.863 16.875 14.742 1 95.44 307 GLY B N 1
ATOM 4887 C CA . GLY B 1 307 ? -5.535 16.766 15.32 1 95.44 307 GLY B CA 1
ATOM 4888 C C . GLY B 1 307 ? -5.438 15.664 16.359 1 95.44 307 GLY B C 1
ATOM 4889 O O . GLY B 1 307 ? -4.422 14.969 16.453 1 95.44 307 GLY B O 1
ATOM 4890 N N . LEU B 1 308 ? -6.504 15.5 17.141 1 96.19 308 LEU B N 1
ATOM 4891 C CA . LEU B 1 308 ? -6.531 14.461 18.172 1 96.19 308 LEU B CA 1
ATOM 4892 C C . LEU B 1 308 ? -6.496 13.078 17.531 1 96.19 308 LEU B C 1
ATOM 4894 O O . LEU B 1 308 ? -5.684 12.227 17.922 1 96.19 308 LEU B O 1
ATOM 4898 N N . ILE B 1 309 ? -7.336 12.867 16.531 1 94.94 309 ILE B N 1
ATOM 4899 C CA . ILE B 1 309 ? -7.414 11.578 15.852 1 94.94 309 ILE B CA 1
ATOM 4900 C C . ILE B 1 309 ? -6.062 11.242 15.227 1 94.94 309 ILE B C 1
ATOM 4902 O O . ILE B 1 309 ? -5.578 10.117 15.352 1 94.94 309 ILE B O 1
ATOM 4906 N N . GLN B 1 310 ? -5.465 12.234 14.617 1 94.81 310 GLN B N 1
ATOM 4907 C CA . GLN B 1 310 ? -4.152 12.039 14.023 1 94.81 310 GLN B CA 1
ATOM 4908 C C . GLN B 1 310 ? -3.111 11.672 15.078 1 94.81 310 GLN B C 1
ATOM 4910 O O . GLN B 1 310 ? -2.303 10.766 14.875 1 94.81 310 GLN B O 1
ATOM 4915 N N . SER B 1 311 ? -3.068 12.391 16.172 1 96.12 311 SER B N 1
ATOM 4916 C CA . SER B 1 311 ? -2.094 12.156 17.234 1 96.12 311 SER B CA 1
ATOM 4917 C C . SER B 1 311 ? -2.246 10.758 17.812 1 96.12 311 SER B C 1
ATOM 4919 O O . SER B 1 311 ? -1.252 10.086 18.109 1 96.12 311 SER B O 1
ATOM 4921 N N . GLN B 1 312 ? -3.465 10.312 18 1 96.94 312 GLN B N 1
ATOM 4922 C CA . GLN B 1 312 ? -3.727 8.977 18.516 1 96.94 312 GLN B CA 1
ATOM 4923 C C . GLN B 1 312 ? -3.199 7.898 17.578 1 96.94 312 GLN B C 1
ATOM 4925 O O . GLN B 1 312 ? -2.592 6.922 18.031 1 96.94 312 GLN B O 1
ATOM 4930 N N . LEU B 1 313 ? -3.432 8.07 16.328 1 97.69 313 LEU B N 1
ATOM 4931 C CA . LEU B 1 313 ? -2.906 7.133 15.336 1 97.69 313 LEU B CA 1
ATOM 4932 C C . LEU B 1 313 ? -1.383 7.086 15.391 1 97.69 313 LEU B C 1
ATOM 4934 O O . LEU B 1 313 ? -0.792 6.004 15.43 1 97.69 313 LEU B O 1
ATOM 4938 N N . MET B 1 314 ? -0.772 8.25 15.438 1 97.56 314 MET B N 1
ATOM 4939 C CA . MET B 1 314 ? 0.686 8.328 15.414 1 97.56 314 MET B CA 1
ATOM 4940 C C . MET B 1 314 ? 1.289 7.707 16.672 1 97.56 314 MET B C 1
ATOM 4942 O O . MET B 1 314 ? 2.303 7.012 16.594 1 97.56 314 MET B O 1
ATOM 4946 N N . ASP B 1 315 ? 0.637 7.973 17.828 1 97.44 315 ASP B N 1
ATOM 4947 C CA . ASP B 1 315 ? 1.098 7.332 19.047 1 97.44 315 ASP B CA 1
ATOM 4948 C C . ASP B 1 315 ? 1.126 5.812 18.891 1 97.44 315 ASP B C 1
ATOM 4950 O O . ASP B 1 315 ? 2.107 5.164 19.266 1 97.44 315 ASP B O 1
ATOM 4954 N N . ALA B 1 316 ? 0.066 5.281 18.359 1 98.06 316 ALA B N 1
ATOM 4955 C CA . ALA B 1 316 ? -0.048 3.836 18.188 1 98.06 316 ALA B CA 1
ATOM 4956 C C . ALA B 1 316 ? 1.005 3.314 17.219 1 98.06 316 ALA B C 1
ATOM 4958 O O . ALA B 1 316 ? 1.591 2.252 17.438 1 98.06 316 ALA B O 1
ATOM 4959 N N . ILE B 1 317 ? 1.259 4.023 16.156 1 98.38 317 ILE B N 1
ATOM 4960 C CA . ILE B 1 317 ? 2.227 3.631 15.148 1 98.38 317 ILE B CA 1
ATOM 4961 C C . ILE B 1 317 ? 3.619 3.535 15.766 1 98.38 317 ILE B C 1
ATOM 4963 O O . ILE B 1 317 ? 4.305 2.523 15.609 1 98.38 317 ILE B O 1
ATOM 4967 N N . TYR B 1 318 ? 4.02 4.594 16.469 1 97.75 318 TYR B N 1
ATOM 4968 C CA . TYR B 1 318 ? 5.359 4.621 17.047 1 97.75 318 TYR B CA 1
ATOM 4969 C C . TYR B 1 318 ? 5.492 3.59 18.172 1 97.75 318 TYR B C 1
ATOM 4971 O O . TYR B 1 318 ? 6.551 2.977 18.328 1 97.75 318 TYR B O 1
ATOM 4979 N N . GLU B 1 319 ? 4.41 3.428 18.938 1 97.75 319 GLU B N 1
ATOM 4980 C CA . GLU B 1 319 ? 4.438 2.41 19.984 1 97.75 319 GLU B CA 1
ATOM 4981 C C . GLU B 1 319 ? 4.598 1.014 19.391 1 97.75 319 GLU B C 1
ATOM 4983 O O . GLU B 1 319 ? 5.387 0.209 19.875 1 97.75 319 GLU B O 1
ATOM 4988 N N . SER B 1 320 ? 3.848 0.73 18.344 1 98.56 320 SER B N 1
ATOM 4989 C CA . SER B 1 320 ? 3.953 -0.556 17.672 1 98.56 320 SER B CA 1
ATOM 4990 C C . SER B 1 320 ? 5.367 -0.796 17.156 1 98.56 320 SER B C 1
ATOM 4992 O O . SER B 1 320 ? 5.93 -1.876 17.359 1 98.56 320 SER B O 1
ATOM 4994 N N . ALA B 1 321 ? 5.934 0.165 16.516 1 98 321 ALA B N 1
ATOM 4995 C CA . ALA B 1 321 ? 7.289 0.045 15.977 1 98 321 ALA B CA 1
ATOM 4996 C C . ALA B 1 321 ? 8.297 -0.2 17.094 1 98 321 ALA B C 1
ATOM 4998 O O . ALA B 1 321 ? 9.234 -0.983 16.922 1 98 321 ALA B O 1
ATOM 4999 N N . ARG B 1 322 ? 8.148 0.501 18.172 1 97.19 322 ARG B N 1
ATOM 5000 C CA . ARG B 1 322 ? 9.07 0.411 19.297 1 97.19 322 ARG B CA 1
ATOM 5001 C C . ARG B 1 322 ? 9.016 -0.971 19.953 1 97.19 322 ARG B C 1
ATOM 5003 O O . ARG B 1 322 ? 10.055 -1.546 20.281 1 97.19 322 ARG B O 1
ATOM 5010 N N . THR B 1 323 ? 7.793 -1.54 20.109 1 97.56 323 THR B N 1
ATOM 5011 C CA . THR B 1 323 ? 7.613 -2.766 20.891 1 97.56 323 THR B CA 1
ATOM 5012 C C . THR B 1 323 ? 7.688 -3.99 19.984 1 97.56 323 THR B C 1
ATOM 5014 O O . THR B 1 323 ? 7.871 -5.113 20.453 1 97.56 323 THR B O 1
ATOM 5017 N N . GLY B 1 324 ? 7.484 -3.822 18.703 1 97.38 324 GLY B N 1
ATOM 5018 C CA . GLY B 1 324 ? 7.418 -4.945 17.781 1 97.38 324 GLY B CA 1
ATOM 5019 C C . GLY B 1 324 ? 6.117 -5.715 17.875 1 97.38 324 GLY B C 1
ATOM 5020 O O . GLY B 1 324 ? 6.047 -6.879 17.469 1 97.38 324 GLY B O 1
ATOM 5021 N N . ALA B 1 325 ? 5.078 -5.098 18.484 1 97.88 325 ALA B N 1
ATOM 5022 C CA . ALA B 1 325 ? 3.76 -5.699 18.672 1 97.88 325 ALA B CA 1
ATOM 5023 C C . ALA B 1 325 ? 2.656 -4.758 18.188 1 97.88 325 ALA B C 1
ATOM 5025 O O . ALA B 1 325 ? 2.865 -3.547 18.094 1 97.88 325 ALA B O 1
ATOM 5026 N N . PRO B 1 326 ? 1.5 -5.395 17.797 1 98.19 326 PRO B N 1
ATOM 5027 C CA . PRO B 1 326 ? 0.384 -4.5 17.484 1 98.19 326 PRO B CA 1
ATOM 5028 C C . PRO B 1 326 ? 0.025 -3.57 18.641 1 98.19 326 PRO B C 1
ATOM 5030 O O . PRO B 1 326 ? 0.217 -3.928 19.797 1 98.19 326 PRO B O 1
ATOM 5033 N N . SER B 1 327 ? -0.433 -2.369 18.266 1 97.81 327 SER B N 1
ATOM 5034 C CA . SER B 1 327 ? -0.833 -1.369 19.25 1 97.81 327 SER B CA 1
ATOM 5035 C C . SER B 1 327 ? -2.205 -0.789 18.922 1 97.81 327 SER B C 1
ATOM 5037 O O . SER B 1 327 ? -2.65 -0.842 17.781 1 97.81 327 SER B O 1
ATOM 5039 N N . SER B 1 328 ? -2.924 -0.264 19.922 1 95.25 328 SER B N 1
ATOM 5040 C CA . SER B 1 328 ? -4.227 0.373 19.766 1 95.25 328 SER B CA 1
ATOM 5041 C C . SER B 1 328 ? -4.227 1.784 20.328 1 95.25 328 SER B C 1
ATOM 5043 O O . SER B 1 328 ? -3.736 2.008 21.438 1 95.25 328 SER B O 1
ATOM 5045 N N . PRO B 1 329 ? -4.789 2.748 19.516 1 85.44 329 PRO B N 1
ATOM 5046 C CA . PRO B 1 329 ? -4.902 4.102 20.078 1 85.44 329 PRO B CA 1
ATOM 5047 C C . PRO B 1 329 ? -5.871 4.18 21.25 1 85.44 329 PRO B C 1
ATOM 5049 O O . PRO B 1 329 ? -5.793 5.113 22.062 1 85.44 329 PRO B O 1
ATOM 5052 N N . VAL B 1 330 ? -7.051 3.428 21.359 1 67.19 330 VAL B N 1
ATOM 5053 C CA . VAL B 1 330 ? -8.156 3.504 22.312 1 67.19 330 VAL B CA 1
ATOM 5054 C C . VAL B 1 330 ? -7.695 3.039 23.688 1 67.19 330 VAL B C 1
ATOM 5056 O O . VAL B 1 330 ? -8.281 3.42 24.703 1 67.19 330 VAL B O 1
ATOM 5059 N N . ASN B 1 331 ? -6.855 2.092 23.891 1 52.25 331 ASN B N 1
ATOM 5060 C CA . ASN B 1 331 ? -6.648 1.616 25.25 1 52.25 331 ASN B CA 1
ATOM 5061 C C . ASN B 1 331 ? -6.004 2.688 26.125 1 52.25 331 ASN B C 1
ATOM 5063 O O . ASN B 1 331 ? -5.777 2.469 27.312 1 52.25 331 ASN B O 1
ATOM 5067 N N . ASP B 1 332 ? -5.562 3.857 25.562 1 43.81 332 ASP B N 1
ATOM 5068 C CA . ASP B 1 332 ? -5.137 4.77 26.625 1 43.81 332 ASP B CA 1
ATOM 5069 C C . ASP B 1 332 ? -6.191 5.848 26.875 1 43.81 332 ASP B C 1
ATOM 5071 O O . ASP B 1 332 ? -6.766 6.395 25.938 1 43.81 332 ASP B O 1
#

Nearest PDB structures (foldseek):
  1h6d-assembly3_I  TM=8.364E-01  e=3.496E-30  Zymomonas mobilis
  1rye-assembly1_D  TM=8.145E-01  e=8.340E-30  Zymomonas mobilis
  1evj-assembly2_B  TM=8.139E-01  e=7.334E-29  Zymomonas mobilis
  5a02-assembly1_B  TM=8.432E-01  e=6.060E-28  Caulobacter vibrioides CB15
  1rye-assembly1_C  TM=8.339E-01  e=2.691E-27  Zymomonas mobilis